Protein 9A4T (pdb70)

B-factor: mean 0.8, std 0.18, range [0.23, 0.98]

Nearest PDB structures (foldseek):
  2z3b-assembly1_E  TM=9.534E-01  e=2.814E-32  Bacillus subtilis
  3ty6-assembly1_D  TM=9.627E-01  e=3.994E-29  Bacillus anthracis str. Ames
  6kr1-assembly2_G  TM=9.608E-01  e=4.397E-28  Staphylococcus aureus subsp. aureus Mu50
  6kr1-assembly1_F  TM=9.116E-01  e=3.588E-25  Staphylococcus aureus subsp. aureus Mu50
  6kr1-assembly4_K  TM=9.120E-01  e=2.008E-24  Staphylococcus aureus subsp. aureus Mu50

Foldseek 3Di:
DPDFFWWKKKWFDAPLWTKIKTFQAGDDPPDDRDDRHDCQWDQADVRQKIKGKTDDSVLSVVLRVQLNVLCVVVVNPNVRSQLVSLVVLLVDPVSLPDQMKMWMDGSPFIWIHGSVSDIDGDPRRMFMDTDLRVQLRVQLVCCCVPVSVVDDSQRSNLRSLVRSQVPDVRGHPRMDMDIRD/DPDDDDALVRQLVQVVQAAPDQSLLSSVLSVQLVVLVVLVPDDPVVSLVDFGQAAEEAADFARCQVVSQVSSCVVVVAQEDEDELCQQLPPPPPGPQPLVLLQVSLVSLLVSLLVVLLVVCLVVLLVVLLLVVLCQVLPDPPPPPPPPDPVVVVVPPPDPDPVVVVVVVVVVVSVVSSVVSSVCVVVVVQQQPKGWDFAQDPDDPPCVVVVPPPPPDPPPPVVVVVVVVDDRDTDTDIDGSNVSSVRSSVVSSVVVDDSLVSLVVSLVSCQSRAEYEHEALQVLFDQPDPPVVSVVSSLVSLVSCLCLLCWDWRAYPSGTHISRHYHYHYYHHQPRHDLVRRDPSSSVSNPHYGYRDADDLVSLLCQCPNHPVHPVVVVQVVLVVLLAREAEDSLLSSLLSVLLVLLCVLDPNNGSVSSVVLVCQLCVVVNVCSNVDPDNYDYDDNVSSCVRCVCVNPPPPPVVVPD

Structure (mmCIF, N/CA/C/O backbone):
data_9A4T
#
_entry.id   9A4T
#
loop_
_entity.id
_entity.type
_entity.pdbx_description
1 POLYMER CLPQ_BACSU
2 POLYMER CLPY_BACSU
#
loop_
_atom_site.group_PDB
_atom_site.id
_atom_site.type_symbol
_atom_site.label_atom_id
_atom_site.label_alt_id
_atom_site.label_comp_id
_atom_site.label_asym_id
_atom_site.label_entity_id
_atom_site.label_seq_id
_atom_site.pdbx_PDB_ins_code
_atom_site.Cartn_x
_atom_site.Cartn_y
_atom_site.Cartn_z
_atom_site.occupancy
_atom_site.B_iso_or_equiv
_atom_site.auth_seq_id
_atom_site.auth_comp_id
_atom_site.auth_asym_id
_atom_site.auth_atom_id
_atom_site.pdbx_PDB_model_num
ATOM 1 N N . MET A 1 1 ? 13.190 -28.328 -44.286 1.000 0.230 1 MET A N 1
ATOM 2 C CA . MET A 1 1 ? 12.955 -27.956 -42.877 1.000 0.230 1 MET A CA 1
ATOM 3 C C . MET A 1 1 ? 12.868 -29.240 -42.091 1.000 0.230 1 MET A C 1
ATOM 4 O O . MET A 1 1 ? 11.991 -30.040 -42.373 1.000 0.230 1 MET A O 1
ATOM 20 N N . SER A 1 2 ? 13.822 -29.486 -41.204 1.000 0.270 2 SER A N 1
ATOM 21 C CA . SER A 1 2 ? 13.810 -30.646 -40.315 1.000 0.270 2 SER A CA 1
ATOM 22 C C . SER A 1 2 ? 12.637 -30.500 -39.351 1.000 0.270 2 SER A C 1
ATOM 23 O O . SER A 1 2 ? 12.707 -29.695 -38.423 1.000 0.270 2 SER A O 1
ATOM 31 N N . SER A 1 3 ? 11.540 -31.202 -39.634 1.000 0.330 3 SER A N 1
ATOM 32 C CA . SER A 1 3 ? 10.339 -31.181 -38.805 1.000 0.330 3 SER A CA 1
ATOM 33 C C . SER A 1 3 ? 10.668 -31.799 -37.449 1.000 0.330 3 SER A C 1
ATOM 34 O O . SER A 1 3 ? 10.981 -32.985 -37.361 1.000 0.330 3 SER A O 1
ATOM 42 N N . PHE A 1 4 ? 10.652 -30.981 -36.394 1.000 0.420 4 PHE A N 1
ATOM 43 C CA . PHE A 1 4 ? 10.749 -31.467 -35.021 1.000 0.420 4 PHE A CA 1
ATOM 44 C C . PHE A 1 4 ? 9.501 -32.292 -34.724 1.000 0.420 4 PHE A C 1
ATOM 45 O O . PHE A 1 4 ? 8.388 -31.770 -34.760 1.000 0.420 4 PHE A O 1
ATOM 62 N N . HIS A 1 5 ? 9.681 -33.575 -34.432 1.000 0.490 5 HIS A N 1
ATOM 63 C CA . HIS A 1 5 ? 8.570 -34.409 -34.000 1.000 0.490 5 HIS A CA 1
ATOM 64 C C . HIS A 1 5 ? 8.395 -34.264 -32.490 1.000 0.490 5 HIS A C 1
ATOM 65 O O . HIS A 1 5 ? 9.323 -34.497 -31.714 1.000 0.490 5 HIS A O 1
ATOM 79 N N . ALA A 1 6 ? 7.210 -33.803 -32.094 1.000 0.550 6 ALA A N 1
ATOM 80 C CA . ALA A 1 6 ? 6.861 -33.573 -30.703 1.000 0.550 6 ALA A CA 1
ATOM 81 C C . ALA A 1 6 ? 6.520 -34.889 -29.986 1.000 0.550 6 ALA A C 1
ATOM 82 O O . ALA A 1 6 ? 5.779 -35.717 -30.519 1.000 0.550 6 ALA A O 1
ATOM 89 N N . THR A 1 7 ? 7.034 -35.022 -28.763 1.000 0.670 7 THR A N 1
ATOM 90 C CA . THR A 1 7 ? 6.658 -36.008 -27.733 1.000 0.670 7 THR A CA 1
ATOM 91 C C . THR A 1 7 ? 5.136 -36.056 -27.545 1.000 0.670 7 THR A C 1
ATOM 92 O O . THR A 1 7 ? 4.472 -35.030 -27.706 1.000 0.670 7 THR A O 1
ATOM 103 N N . THR A 1 8 ? 4.594 -37.215 -27.191 1.000 0.800 8 THR A N 1
ATOM 104 C CA . THR A 1 8 ? 3.175 -37.468 -26.932 1.000 0.800 8 THR A CA 1
ATOM 105 C C . THR A 1 8 ? 2.866 -37.362 -25.442 1.000 0.800 8 THR A C 1
ATOM 106 O O . THR A 1 8 ? 3.531 -37.958 -24.596 1.000 0.800 8 THR A O 1
ATOM 117 N N . ILE A 1 9 ? 1.822 -36.608 -25.110 1.000 0.890 9 ILE A N 1
ATOM 118 C CA . ILE A 1 9 ? 1.326 -36.457 -23.739 1.000 0.890 9 ILE A CA 1
ATOM 119 C C . ILE A 1 9 ? -0.154 -36.780 -23.722 1.000 0.890 9 ILE A C 1
ATOM 120 O O . ILE A 1 9 ? -0.885 -36.378 -24.626 1.000 0.890 9 ILE A O 1
ATOM 136 N N . PHE A 1 10 ? -0.584 -37.465 -22.672 1.000 0.920 10 PHE A N 1
ATOM 137 C CA . PHE A 1 10 ? -1.965 -37.844 -22.436 1.000 0.920 10 PHE A CA 1
ATOM 138 C C . PHE A 1 10 ? -2.356 -37.533 -20.991 1.000 0.920 10 PHE A C 1
ATOM 139 O O . PHE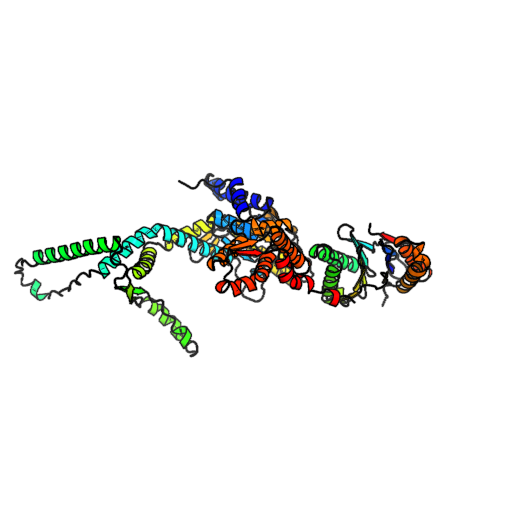 A 1 10 ? -1.605 -37.829 -20.062 1.000 0.920 10 PHE A O 1
ATOM 156 N N . ALA A 1 11 ? -3.543 -36.974 -20.794 1.000 0.960 11 ALA A N 1
ATOM 157 C CA . ALA A 1 11 ? -4.103 -36.657 -19.489 1.000 0.960 11 ALA A CA 1
ATOM 158 C C . ALA A 1 11 ? -5.552 -37.128 -19.402 1.000 0.960 11 ALA A C 1
ATOM 159 O O . ALA A 1 11 ? -6.295 -37.068 -20.384 1.000 0.960 11 ALA A O 1
ATOM 166 N N . VAL A 1 12 ? -5.959 -37.570 -18.215 1.000 0.960 12 VAL A N 1
ATOM 167 C CA . VAL A 1 12 ? -7.316 -38.056 -17.974 1.000 0.960 12 VAL A CA 1
ATOM 168 C C . VAL A 1 12 ? -7.773 -37.770 -16.551 1.000 0.960 12 VAL A C 1
ATOM 169 O O . VAL A 1 12 ? -7.032 -37.953 -15.586 1.000 0.960 12 VAL A O 1
ATOM 182 N N . GLN A 1 13 ? -9.037 -37.380 -16.436 1.000 0.950 13 GLN A N 1
ATOM 183 C CA . GLN A 1 13 ? -9.798 -37.401 -15.195 1.000 0.950 13 GLN A CA 1
ATOM 184 C C . GLN A 1 13 ? -10.772 -38.571 -15.227 1.000 0.950 13 GLN A C 1
ATOM 185 O O . GLN A 1 13 ? -11.581 -38.698 -16.150 1.000 0.950 13 GLN A O 1
ATOM 199 N N . HIS A 1 14 ? -10.707 -39.458 -14.243 1.000 0.930 14 HIS A N 1
ATOM 200 C CA . HIS A 1 14 ? -11.555 -40.647 -14.205 1.000 0.930 14 HIS A CA 1
ATOM 201 C C . HIS A 1 14 ? -11.784 -41.143 -12.781 1.000 0.930 14 HIS A C 1
ATOM 202 O O . HIS A 1 14 ? -10.841 -41.225 -12.001 1.000 0.930 14 HIS A O 1
ATOM 216 N N . LYS A 1 15 ? -13.035 -41.497 -12.444 1.000 0.900 15 LYS A N 1
ATOM 217 C CA . LYS A 1 15 ? -13.448 -41.966 -11.101 1.000 0.900 15 LYS A CA 1
ATOM 218 C C . LYS A 1 15 ? -12.884 -41.108 -9.947 1.000 0.900 15 LYS A C 1
ATOM 219 O O . LYS A 1 15 ? -12.419 -41.642 -8.945 1.000 0.900 15 LYS A O 1
ATOM 238 N N . GLY A 1 16 ? -12.912 -39.780 -10.107 1.000 0.880 16 GLY A N 1
ATOM 239 C CA . GLY A 1 16 ? -12.417 -38.819 -9.110 1.000 0.880 16 GLY A CA 1
ATOM 240 C C . GLY A 1 16 ? -10.891 -38.731 -8.992 1.000 0.880 16 GLY A C 1
ATOM 241 O O . GLY A 1 16 ? -10.399 -38.180 -8.016 1.000 0.880 16 GLY A O 1
ATOM 245 N N . ARG A 1 17 ? -10.137 -39.290 -9.946 1.000 0.910 17 ARG A N 1
ATOM 246 C CA . ARG A 1 17 ? -8.671 -39.222 -9.991 1.000 0.910 17 ARG A CA 1
ATOM 247 C C . ARG A 1 17 ? -8.175 -38.524 -11.245 1.000 0.910 17 ARG A C 1
ATOM 248 O O . ARG A 1 17 ? -8.799 -38.628 -12.300 1.000 0.910 17 ARG A O 1
ATOM 269 N N . SER A 1 18 ? -7.019 -37.884 -11.123 1.000 0.940 18 SER A N 1
ATOM 270 C CA . SER A 1 18 ? -6.355 -37.126 -12.182 1.000 0.940 18 SER A CA 1
ATOM 271 C C . SER A 1 18 ? -4.975 -37.718 -12.451 1.000 0.940 18 SER A C 1
ATOM 272 O O . SER A 1 18 ? -4.124 -37.717 -11.560 1.000 0.940 18 SER A O 1
ATOM 280 N N . ALA A 1 19 ? -4.744 -38.196 -13.675 1.000 0.940 19 ALA A N 1
ATOM 281 C CA . ALA A 1 19 ? -3.467 -38.768 -14.097 1.000 0.940 19 ALA A CA 1
ATOM 282 C C . ALA A 1 19 ? -2.979 -38.131 -15.401 1.000 0.940 19 ALA A C 1
ATOM 283 O O . ALA A 1 19 ? -3.765 -37.876 -16.317 1.000 0.940 19 ALA A O 1
ATOM 290 N N . MET A 1 20 ? -1.668 -37.921 -15.503 1.000 0.930 20 MET A N 1
ATOM 291 C CA . MET A 1 20 ? -1.007 -37.435 -16.710 1.000 0.930 20 MET A CA 1
ATOM 292 C C . MET A 1 20 ? 0.214 -38.295 -17.016 1.000 0.930 20 MET A C 1
ATOM 293 O O . MET A 1 20 ? 0.998 -38.629 -16.130 1.000 0.930 20 MET A O 1
ATOM 307 N N . SER A 1 21 ? 0.390 -38.632 -18.286 1.000 0.870 21 SER A N 1
ATOM 308 C CA . SER A 1 21 ? 1.505 -39.437 -18.768 1.000 0.870 21 SER A CA 1
ATOM 309 C C . SER A 1 21 ? 2.138 -38.825 -20.007 1.000 0.870 21 SER A C 1
ATOM 310 O O . SER A 1 21 ? 1.483 -38.120 -20.776 1.000 0.870 21 SER A O 1
ATOM 318 N N . GLY A 1 22 ? 3.430 -39.076 -20.178 1.000 0.820 22 GLY A N 1
ATOM 319 C CA . GLY A 1 22 ? 4.199 -38.619 -21.328 1.000 0.820 22 GLY A CA 1
ATOM 320 C C . GLY A 1 22 ? 5.331 -39.581 -21.642 1.000 0.820 22 GLY A C 1
ATOM 321 O O . GLY A 1 22 ? 5.878 -40.210 -20.732 1.000 0.820 22 GLY A O 1
ATOM 325 N N . ASP A 1 23 ? 5.693 -39.683 -22.916 1.000 0.690 23 ASP A N 1
ATOM 326 C CA . ASP A 1 23 ? 6.873 -40.447 -23.308 1.000 0.690 23 ASP A CA 1
ATOM 327 C C . ASP A 1 23 ? 8.172 -39.645 -23.109 1.000 0.690 23 ASP A C 1
ATOM 328 O O . ASP A 1 23 ? 8.190 -38.413 -23.008 1.000 0.690 23 ASP A O 1
ATOM 337 N N . GLY A 1 24 ? 9.285 -40.370 -23.001 1.000 0.580 24 GLY A N 1
ATOM 338 C CA . GLY A 1 24 ? 10.611 -39.812 -22.737 1.000 0.580 24 GLY A CA 1
ATOM 339 C C . GLY A 1 24 ? 11.405 -39.422 -23.986 1.000 0.580 24 GLY A C 1
ATOM 340 O O . GLY A 1 24 ? 12.562 -39.009 -23.859 1.000 0.580 24 GLY A O 1
ATOM 344 N N . GLN A 1 25 ? 10.861 -39.573 -25.199 1.000 0.510 25 GLN A N 1
ATOM 345 C CA . GLN A 1 25 ? 11.667 -39.461 -26.411 1.000 0.510 25 GLN A CA 1
ATOM 346 C C . GLN A 1 25 ? 11.976 -38.001 -26.786 1.000 0.510 25 GLN A C 1
ATOM 347 O O . GLN A 1 25 ? 11.096 -37.149 -26.950 1.000 0.510 25 GLN A O 1
ATOM 361 N N . VAL A 1 26 ? 13.270 -37.715 -26.969 1.000 0.460 26 VAL A N 1
ATOM 362 C CA . VAL A 1 26 ? 13.772 -36.463 -27.553 1.000 0.460 26 VAL A CA 1
ATOM 363 C C . VAL A 1 26 ? 14.661 -36.807 -28.746 1.000 0.460 26 VAL A C 1
ATOM 364 O O . VAL A 1 26 ? 15.813 -37.208 -28.578 1.000 0.460 26 VAL A O 1
ATOM 377 N N . THR A 1 27 ? 14.130 -36.654 -29.958 1.000 0.400 27 THR A N 1
ATOM 378 C CA . THR A 1 27 ? 14.827 -37.018 -31.201 1.000 0.400 27 THR A CA 1
ATOM 379 C C . THR A 1 27 ? 15.453 -35.783 -31.848 1.000 0.400 27 THR A C 1
ATOM 380 O O . THR A 1 27 ? 14.758 -34.812 -32.144 1.000 0.400 27 THR A O 1
ATOM 391 N N . PHE A 1 28 ? 16.766 -35.816 -32.089 1.000 0.370 28 PHE A N 1
ATOM 392 C CA . PHE A 1 28 ? 17.499 -34.796 -32.847 1.000 0.370 28 PHE A CA 1
ATOM 393 C C . PHE A 1 28 ? 18.142 -35.457 -34.079 1.000 0.370 28 PHE A C 1
ATOM 394 O O . PHE A 1 28 ? 18.957 -36.372 -33.948 1.000 0.370 28 PHE A O 1
ATOM 411 N N . GLY A 1 29 ? 17.795 -35.002 -35.289 1.000 0.360 29 GLY A N 1
ATOM 412 C CA . GLY A 1 29 ? 18.227 -35.657 -36.536 1.000 0.360 29 GLY A CA 1
ATOM 413 C C . GLY A 1 29 ? 17.784 -37.131 -36.643 1.000 0.360 29 GLY A C 1
ATOM 414 O O . GLY A 1 29 ? 16.858 -37.549 -35.956 1.000 0.360 29 GLY A O 1
ATOM 418 N N . GLN A 1 30 ? 18.438 -37.925 -37.506 1.000 0.340 30 GLN A N 1
ATOM 419 C CA . GLN A 1 30 ? 18.195 -39.378 -37.637 1.000 0.340 30 GLN A CA 1
ATOM 420 C C . GLN A 1 30 ? 18.960 -40.248 -36.614 1.000 0.340 30 GLN A C 1
ATOM 421 O O . GLN A 1 30 ? 18.666 -41.436 -36.538 1.000 0.340 30 GLN A O 1
ATOM 435 N N . ALA A 1 31 ? 19.960 -39.720 -35.885 1.000 0.320 31 ALA A N 1
ATOM 436 C CA . ALA A 1 31 ? 20.982 -40.578 -35.256 1.000 0.320 31 ALA A CA 1
ATOM 437 C C . ALA A 1 31 ? 21.299 -40.336 -33.769 1.000 0.320 31 ALA A C 1
ATOM 438 O O . ALA A 1 31 ? 21.404 -41.300 -33.014 1.000 0.320 31 ALA A O 1
ATOM 445 N N . VAL A 1 32 ? 21.545 -39.099 -33.326 1.000 0.270 32 VAL A N 1
ATOM 446 C CA . VAL A 1 32 ? 22.176 -38.887 -32.009 1.000 0.270 32 VAL A CA 1
ATOM 447 C C . VAL A 1 32 ? 21.114 -38.608 -30.951 1.000 0.270 32 VAL A C 1
ATOM 448 O O . VAL A 1 32 ? 20.677 -37.473 -30.765 1.000 0.270 32 VAL A O 1
ATOM 461 N N . VAL A 1 33 ? 20.711 -39.657 -30.237 1.000 0.340 33 VAL A N 1
ATOM 462 C CA . VAL A 1 33 ? 19.887 -39.544 -29.028 1.000 0.340 33 VAL A CA 1
ATOM 463 C C . VAL A 1 33 ? 20.730 -38.880 -27.940 1.000 0.340 33 VAL A C 1
ATOM 464 O O . VAL A 1 33 ? 21.648 -39.488 -27.402 1.000 0.340 33 VAL A O 1
ATOM 477 N N . MET A 1 34 ? 20.475 -37.605 -27.647 1.000 0.310 34 MET A N 1
ATOM 478 C CA . MET A 1 34 ? 21.338 -36.859 -26.724 1.000 0.310 34 MET A CA 1
ATOM 479 C C . MET A 1 34 ? 21.080 -37.162 -25.241 1.000 0.310 34 MET A C 1
ATOM 480 O O . MET A 1 34 ? 22.017 -37.468 -24.510 1.000 0.310 34 MET A O 1
ATOM 494 N N . LYS A 1 35 ? 19.841 -36.999 -24.753 1.000 0.380 35 LYS A N 1
ATOM 495 C CA . LYS A 1 35 ? 19.516 -37.088 -23.317 1.000 0.380 35 LYS A CA 1
ATOM 496 C C . LYS A 1 35 ? 18.179 -37.801 -23.131 1.000 0.380 35 LYS A C 1
ATOM 497 O O . LYS A 1 35 ? 17.187 -37.385 -23.715 1.000 0.380 35 LYS A O 1
ATOM 516 N N . HIS A 1 36 ? 18.168 -38.853 -22.316 1.000 0.340 36 HIS A N 1
ATOM 517 C CA . HIS A 1 36 ? 17.027 -39.770 -22.192 1.000 0.340 36 HIS A CA 1
ATOM 518 C C . HIS A 1 36 ? 15.963 -39.360 -21.162 1.000 0.340 36 HIS A C 1
ATOM 519 O O . HIS A 1 36 ? 14.801 -39.697 -21.316 1.000 0.340 36 HIS A O 1
ATOM 533 N N . THR A 1 37 ? 16.318 -38.648 -20.093 1.000 0.360 37 THR A N 1
ATOM 534 C CA . THR A 1 37 ? 15.418 -38.408 -18.945 1.000 0.360 37 THR A CA 1
ATOM 535 C C . THR A 1 37 ? 14.740 -37.032 -18.983 1.000 0.360 37 THR A C 1
ATOM 536 O O . THR A 1 37 ? 14.749 -36.290 -17.999 1.000 0.360 37 THR A O 1
ATOM 547 N N . ALA A 1 38 ? 14.161 -36.643 -20.125 1.000 0.420 38 ALA A N 1
ATOM 548 C CA . ALA A 1 38 ? 13.425 -35.381 -20.235 1.000 0.420 38 ALA A CA 1
ATOM 549 C C . ALA A 1 38 ? 12.073 -35.463 -19.498 1.000 0.420 38 ALA A C 1
ATOM 550 O O . ALA A 1 38 ? 11.114 -36.047 -19.991 1.000 0.420 38 ALA A O 1
ATOM 557 N N . ARG A 1 39 ? 11.974 -34.851 -18.311 1.000 0.540 39 ARG A N 1
ATOM 558 C CA . ARG A 1 39 ? 10.711 -34.751 -17.555 1.000 0.540 39 ARG A CA 1
ATOM 559 C C . ARG A 1 39 ? 9.832 -33.618 -18.087 1.000 0.540 39 ARG A C 1
ATOM 560 O O . ARG A 1 39 ? 9.978 -32.474 -17.645 1.000 0.540 39 ARG A O 1
ATOM 581 N N . LYS A 1 40 ? 8.950 -33.948 -19.040 1.000 0.650 40 LYS A N 1
ATOM 582 C CA . LYS A 1 40 ? 7.965 -33.019 -19.631 1.000 0.650 40 LYS A CA 1
ATOM 583 C C . LYS A 1 40 ? 6.597 -33.021 -18.950 1.000 0.650 40 LYS A C 1
ATOM 584 O O . LYS A 1 40 ? 5.832 -32.096 -19.187 1.000 0.650 40 LYS A O 1
ATOM 603 N N . VAL A 1 41 ? 6.309 -34.018 -18.114 1.000 0.800 41 VAL A N 1
ATOM 604 C CA . VAL A 1 41 ? 5.213 -33.962 -17.139 1.000 0.800 41 VAL A CA 1
ATOM 605 C C . VAL A 1 41 ? 5.809 -33.523 -15.804 1.000 0.800 41 VAL A C 1
ATOM 606 O O . VAL A 1 41 ? 6.831 -34.075 -15.376 1.000 0.800 41 VAL A O 1
ATOM 619 N N . ARG A 1 42 ? 5.223 -32.496 -15.178 1.000 0.800 42 ARG A N 1
ATOM 620 C CA . ARG A 1 42 ? 5.673 -31.949 -13.891 1.000 0.800 42 ARG A CA 1
ATOM 621 C C . ARG A 1 42 ? 4.517 -31.621 -12.963 1.000 0.800 42 ARG A C 1
ATOM 622 O O . ARG A 1 42 ? 3.448 -31.199 -13.393 1.000 0.800 42 ARG A O 1
ATOM 643 N N . LYS A 1 43 ? 4.814 -31.749 -11.674 1.000 0.860 43 LYS A N 1
ATOM 644 C CA . LYS A 1 43 ? 4.028 -31.214 -10.569 1.000 0.860 43 LYS A CA 1
ATOM 645 C C . LYS A 1 43 ? 4.436 -29.761 -10.319 1.000 0.860 43 LYS A C 1
ATOM 646 O O . LYS A 1 43 ? 5.619 -29.485 -10.143 1.000 0.860 43 LYS A O 1
ATOM 665 N N . LEU A 1 44 ? 3.458 -28.867 -10.313 1.000 0.860 44 LEU A N 1
ATOM 666 C CA . LEU A 1 44 ? 3.570 -27.442 -9.998 1.000 0.860 44 LEU A CA 1
ATOM 667 C C . LEU A 1 44 ? 2.718 -27.131 -8.758 1.000 0.860 44 LEU A C 1
ATOM 668 O O . LEU A 1 44 ? 1.909 -27.962 -8.328 1.000 0.860 44 LEU A O 1
ATOM 684 N N . PHE A 1 45 ? 2.881 -25.936 -8.186 1.000 0.870 45 PHE A N 1
ATOM 685 C CA . PHE A 1 45 ? 2.023 -25.414 -7.108 1.000 0.870 45 PHE A CA 1
ATOM 686 C C . PHE A 1 45 ? 1.861 -26.392 -5.928 1.000 0.870 45 PHE A C 1
ATOM 687 O O . PHE A 1 45 ? 0.769 -26.877 -5.614 1.000 0.870 45 PHE A O 1
ATOM 704 N N . ASN A 1 46 ? 2.985 -26.730 -5.287 1.000 0.820 46 ASN A N 1
ATOM 705 C CA . ASN A 1 46 ? 3.058 -27.684 -4.170 1.000 0.820 46 ASN A CA 1
ATOM 706 C C . ASN A 1 46 ? 2.453 -29.067 -4.481 1.000 0.820 46 ASN A C 1
ATOM 707 O O . ASN A 1 46 ? 1.920 -29.731 -3.595 1.000 0.820 46 ASN A O 1
ATOM 718 N N . GLY A 1 47 ? 2.519 -29.501 -5.741 1.000 0.860 47 GLY A N 1
ATOM 719 C CA . GLY A 1 47 ? 2.057 -30.823 -6.157 1.000 0.860 47 GLY A CA 1
ATOM 720 C C . GLY A 1 47 ? 0.561 -30.939 -6.420 1.000 0.860 47 GLY A C 1
ATOM 721 O O . GLY A 1 47 ? 0.096 -32.047 -6.659 1.000 0.860 47 GLY A O 1
ATOM 725 N N . LYS A 1 48 ? -0.182 -29.828 -6.410 1.000 0.920 48 LYS A N 1
ATOM 726 C CA . LYS A 1 48 ? -1.634 -29.817 -6.652 1.000 0.920 48 LYS A CA 1
ATOM 727 C C . LYS A 1 48 ? -2.018 -29.637 -8.118 1.000 0.920 48 LYS A C 1
ATOM 728 O O . LYS A 1 48 ? -3.176 -29.843 -8.471 1.000 0.920 48 LYS A O 1
ATOM 747 N N . VAL A 1 49 ? -1.069 -29.218 -8.954 1.000 0.940 49 VAL A N 1
ATOM 748 C CA . VAL A 1 49 ? -1.281 -29.000 -10.386 1.000 0.940 49 VAL A CA 1
ATOM 749 C C . VAL A 1 49 ? -0.294 -29.851 -11.170 1.000 0.940 49 VAL A C 1
ATOM 750 O O . VAL A 1 49 ? 0.902 -29.839 -10.887 1.000 0.940 49 VAL A O 1
ATOM 763 N N . LEU A 1 50 ? -0.786 -30.579 -12.166 1.000 0.920 50 LEU A N 1
ATOM 764 C CA . LEU A 1 50 ? 0.039 -31.238 -13.171 1.000 0.920 50 LEU A CA 1
ATOM 765 C C . LEU A 1 50 ? 0.061 -30.403 -14.440 1.000 0.920 50 LEU A C 1
ATOM 766 O O . LEU A 1 50 ? -0.961 -29.854 -14.853 1.000 0.920 50 LEU A O 1
ATOM 782 N N . ALA A 1 51 ? 1.225 -30.342 -15.072 1.000 0.920 51 ALA A N 1
ATOM 783 C CA . ALA A 1 51 ? 1.391 -29.687 -16.353 1.000 0.920 51 ALA A CA 1
ATOM 784 C C . ALA A 1 51 ? 2.257 -30.536 -17.291 1.000 0.920 51 ALA A C 1
ATOM 785 O O . ALA A 1 51 ? 3.255 -31.134 -16.876 1.000 0.920 51 ALA A O 1
ATOM 792 N N . GLY A 1 52 ? 1.862 -30.575 -18.561 1.000 0.870 52 GLY A N 1
ATOM 793 C CA . GLY A 1 52 ? 2.492 -31.368 -19.607 1.000 0.870 52 GLY A CA 1
ATOM 794 C C . GLY A 1 52 ? 2.622 -30.571 -20.894 1.000 0.870 52 GLY A C 1
ATOM 795 O O . GLY A 1 52 ? 1.655 -29.966 -21.354 1.000 0.870 52 GLY A O 1
ATOM 799 N N . PHE A 1 53 ? 3.814 -30.574 -21.488 1.000 0.820 53 PHE A N 1
ATOM 800 C CA . PHE A 1 53 ? 4.101 -29.798 -22.694 1.000 0.820 53 PHE A CA 1
ATOM 801 C C . PHE A 1 53 ? 4.728 -30.626 -23.822 1.000 0.820 53 PHE A C 1
ATOM 802 O O . PHE A 1 53 ? 5.762 -31.273 -23.635 1.000 0.820 53 PHE A O 1
ATOM 819 N N . ALA A 1 54 ? 4.146 -30.544 -25.021 1.000 0.750 54 ALA A N 1
ATOM 820 C CA . ALA A 1 54 ? 4.628 -31.227 -26.223 1.000 0.750 54 ALA A CA 1
ATOM 821 C C . ALA A 1 54 ? 5.335 -30.251 -27.183 1.000 0.750 54 ALA A C 1
ATOM 822 O O . ALA A 1 54 ? 4.781 -29.828 -28.194 1.000 0.750 54 ALA A O 1
ATOM 829 N N . GLY A 1 55 ? 6.585 -29.901 -26.876 1.000 0.690 55 GLY A N 1
ATOM 830 C CA . GLY A 1 55 ? 7.423 -29.045 -27.724 1.000 0.690 55 GLY A CA 1
ATOM 831 C C . GLY A 1 55 ? 8.904 -29.103 -27.345 1.000 0.690 55 GLY A C 1
ATOM 832 O O . GLY A 1 55 ? 9.363 -30.093 -26.754 1.000 0.690 55 GLY A O 1
ATOM 836 N N . SER A 1 56 ? 9.663 -28.059 -27.692 1.000 0.640 56 SER A N 1
ATOM 837 C CA . SER A 1 56 ? 11.084 -27.972 -27.338 1.000 0.640 56 SER A CA 1
ATOM 838 C C . SER A 1 56 ? 11.278 -27.833 -25.821 1.000 0.640 56 SER A C 1
ATOM 839 O O . SER A 1 56 ? 10.404 -27.354 -25.101 1.000 0.640 56 SER A O 1
ATOM 847 N N . VAL A 1 57 ? 12.431 -28.272 -25.310 1.000 0.620 57 VAL A N 1
ATOM 848 C CA . VAL A 1 57 ? 12.710 -28.228 -23.863 1.000 0.620 57 VAL A CA 1
ATOM 849 C C . VAL A 1 57 ? 12.848 -26.788 -23.354 1.000 0.620 57 VAL A C 1
ATOM 850 O O . VAL A 1 57 ? 12.407 -26.502 -22.246 1.000 0.620 57 VAL A O 1
ATOM 863 N N . ALA A 1 58 ? 13.439 -25.888 -24.148 1.000 0.620 58 ALA A N 1
ATOM 864 C CA . ALA A 1 58 ? 13.611 -24.487 -23.763 1.000 0.620 58 ALA A CA 1
ATOM 865 C C . ALA A 1 58 ? 12.252 -23.789 -23.595 1.000 0.620 58 ALA A C 1
ATOM 866 O O . ALA A 1 58 ? 12.028 -23.131 -22.582 1.000 0.620 58 ALA A O 1
ATOM 873 N N . ASP A 1 59 ? 11.324 -24.031 -24.527 1.000 0.700 59 ASP A N 1
ATOM 874 C CA . ASP A 1 59 ? 9.978 -23.444 -24.486 1.000 0.700 59 ASP A CA 1
ATOM 875 C C . ASP A 1 59 ? 9.169 -23.971 -23.297 1.000 0.700 59 ASP A C 1
ATOM 876 O O . ASP A 1 59 ? 8.474 -23.212 -22.622 1.000 0.700 59 ASP A O 1
ATOM 885 N N . ALA A 1 60 ? 9.311 -25.267 -22.996 1.000 0.710 60 ALA A N 1
ATOM 886 C CA . ALA A 1 60 ? 8.654 -25.896 -21.856 1.000 0.710 60 ALA A CA 1
ATOM 887 C C . ALA A 1 60 ? 9.025 -25.204 -20.539 1.000 0.710 60 ALA A C 1
ATOM 888 O O . ALA A 1 60 ? 8.159 -24.937 -19.711 1.000 0.710 60 ALA A O 1
ATOM 895 N N . PHE A 1 61 ? 10.314 -24.905 -20.349 1.000 0.700 61 PHE A N 1
ATOM 896 C CA . PHE A 1 61 ? 10.791 -24.239 -19.139 1.000 0.700 61 PHE A CA 1
ATOM 897 C C . PHE A 1 61 ? 10.180 -22.848 -18.988 1.000 0.700 61 PHE A C 1
ATOM 898 O O . PHE A 1 61 ? 9.618 -22.554 -17.937 1.000 0.700 61 PHE A O 1
ATOM 915 N N . THR A 1 62 ? 10.212 -22.031 -20.043 1.000 0.730 62 THR A N 1
ATOM 916 C CA . THR A 1 62 ? 9.637 -20.680 -20.002 1.000 0.730 62 THR A CA 1
ATOM 917 C C . THR A 1 62 ? 8.132 -20.706 -19.720 1.000 0.730 62 THR A C 1
ATOM 918 O O . THR A 1 62 ? 7.644 -19.896 -18.933 1.000 0.730 62 THR A O 1
ATOM 929 N N . LEU A 1 63 ? 7.388 -21.642 -20.322 1.000 0.800 63 LEU A N 1
ATOM 930 C CA . LEU A 1 63 ? 5.944 -21.763 -20.106 1.000 0.800 63 LEU A CA 1
ATOM 931 C C . LEU A 1 63 ? 5.591 -22.276 -18.709 1.000 0.800 63 LEU A C 1
ATOM 932 O O . LEU A 1 63 ? 4.670 -21.739 -18.097 1.000 0.800 63 LEU A O 1
ATOM 948 N N . PHE A 1 64 ? 6.315 -23.269 -18.183 1.000 0.820 64 PHE A N 1
ATOM 949 C CA . PHE A 1 64 ? 6.077 -23.765 -16.826 1.000 0.820 64 PHE A CA 1
ATOM 950 C C . PHE A 1 64 ? 6.372 -22.703 -15.768 1.000 0.820 64 PHE A C 1
ATOM 951 O O . PHE A 1 64 ? 5.552 -22.520 -14.874 1.000 0.820 64 PHE A O 1
ATOM 968 N N . GLU A 1 65 ? 7.482 -21.969 -15.893 1.000 0.780 65 GLU A N 1
ATOM 969 C CA . GLU A 1 65 ? 7.813 -20.880 -14.964 1.000 0.780 65 GLU A CA 1
ATOM 970 C C . GLU A 1 65 ? 6.752 -19.772 -14.988 1.000 0.780 65 GLU A C 1
ATOM 971 O O . GLU A 1 65 ? 6.278 -19.342 -13.935 1.000 0.780 65 GLU A O 1
ATOM 983 N N . LYS A 1 66 ? 6.314 -19.341 -16.181 1.000 0.830 66 LYS A N 1
ATOM 984 C CA . LYS A 1 66 ? 5.238 -18.345 -16.315 1.000 0.830 66 LYS A CA 1
ATOM 985 C C . LYS A 1 66 ? 3.921 -18.841 -15.725 1.000 0.830 66 LYS A C 1
ATOM 986 O O . LYS A 1 66 ? 3.238 -18.085 -15.037 1.000 0.830 66 LYS A O 1
ATOM 1005 N N . PHE A 1 67 ? 3.554 -20.095 -15.981 1.000 0.890 67 PHE A N 1
ATOM 1006 C CA . PHE A 1 67 ? 2.310 -20.654 -15.466 1.000 0.890 67 PHE A CA 1
ATOM 1007 C C . PHE A 1 67 ? 2.326 -20.797 -13.943 1.000 0.890 67 PHE A C 1
ATOM 1008 O O . PHE A 1 67 ? 1.339 -20.464 -13.295 1.000 0.890 67 PHE A O 1
ATOM 1025 N N . GLU A 1 68 ? 3.444 -21.228 -13.357 1.000 0.860 68 GLU A N 1
ATOM 1026 C CA . GLU A 1 68 ? 3.592 -21.319 -11.903 1.000 0.860 68 GLU A CA 1
ATOM 1027 C C . GLU A 1 68 ? 3.505 -19.941 -11.239 1.000 0.860 68 GLU A C 1
ATOM 1028 O O . GLU A 1 68 ? 2.759 -19.780 -10.275 1.000 0.860 68 GLU A O 1
ATOM 1040 N N . ALA A 1 69 ? 4.134 -18.916 -11.822 1.000 0.810 69 ALA A N 1
ATOM 1041 C CA . ALA A 1 69 ? 3.977 -17.540 -11.354 1.000 0.810 69 ALA A CA 1
ATOM 1042 C C . ALA A 1 69 ? 2.508 -17.076 -11.394 1.000 0.810 69 ALA A C 1
ATOM 1043 O O . ALA A 1 69 ? 2.034 -16.438 -10.454 1.000 0.810 69 ALA A O 1
ATOM 1050 N N . LYS A 1 70 ? 1.752 -17.439 -12.443 1.000 0.840 70 LYS A N 1
ATOM 1051 C CA . LYS A 1 70 ? 0.309 -17.152 -12.527 1.000 0.840 70 LYS A CA 1
ATOM 1052 C C . LYS A 1 70 ? -0.499 -17.932 -11.493 1.000 0.840 70 LYS A C 1
ATOM 1053 O O . LYS A 1 70 ? -1.419 -17.372 -10.901 1.000 0.840 70 LYS A O 1
ATOM 1072 N N . LEU A 1 71 ? -0.153 -19.189 -11.226 1.000 0.870 71 LEU A N 1
ATOM 1073 C CA . LEU A 1 71 ? -0.773 -19.954 -10.144 1.000 0.870 71 LEU A CA 1
ATOM 1074 C C . LEU A 1 71 ? -0.515 -19.292 -8.785 1.000 0.870 71 LEU A C 1
ATOM 1075 O O . LEU A 1 71 ? -1.438 -19.196 -7.985 1.000 0.870 71 LEU A O 1
ATOM 1091 N N . GLU A 1 72 ? 0.685 -18.781 -8.518 1.000 0.770 72 GLU A N 1
ATOM 1092 C CA . GLU A 1 72 ? 0.971 -18.051 -7.277 1.000 0.770 72 GLU A CA 1
ATOM 1093 C C . GLU A 1 72 ? 0.234 -16.705 -7.182 1.000 0.770 72 GLU A C 1
ATOM 1094 O O . GLU A 1 72 ? -0.288 -16.363 -6.113 1.000 0.770 72 GLU A O 1
ATOM 1106 N N . GLU A 1 73 ? 0.160 -15.958 -8.290 1.000 0.720 73 GLU A N 1
ATOM 1107 C CA . GLU A 1 73 ? -0.572 -14.687 -8.404 1.000 0.720 73 GLU A CA 1
ATOM 1108 C C . GLU A 1 73 ? -2.063 -14.878 -8.072 1.000 0.720 73 GLU A C 1
ATOM 1109 O O . GLU A 1 73 ? -2.630 -14.095 -7.307 1.000 0.720 73 GLU A O 1
ATOM 1121 N N . TYR A 1 74 ? -2.667 -15.965 -8.571 1.000 0.760 74 TYR A N 1
ATOM 1122 C CA . TYR A 1 74 ? -4.091 -16.295 -8.414 1.000 0.760 74 TYR A CA 1
ATOM 1123 C C . TYR A 1 74 ? -4.366 -17.443 -7.424 1.000 0.760 74 TYR A C 1
ATOM 1124 O O . TYR A 1 74 ? -5.373 -18.139 -7.551 1.000 0.760 74 TYR A O 1
ATOM 1142 N N . ASN A 1 75 ? -3.477 -17.668 -6.446 1.000 0.750 75 ASN A N 1
ATOM 1143 C CA . ASN A 1 75 ? -3.623 -18.662 -5.365 1.000 0.750 75 ASN A CA 1
ATOM 1144 C C . ASN A 1 75 ? -4.084 -20.072 -5.820 1.000 0.750 75 ASN A C 1
ATOM 1145 O O . ASN A 1 75 ? -4.866 -20.735 -5.140 1.000 0.750 75 ASN A O 1
ATOM 1156 N N . GLY A 1 76 ? -3.588 -20.562 -6.954 1.000 0.810 76 GLY A N 1
ATOM 1157 C CA . GLY A 1 76 ? -3.859 -21.908 -7.461 1.000 0.810 76 GLY A CA 1
ATOM 1158 C C . GLY A 1 76 ? -5.135 -22.038 -8.290 1.000 0.810 76 GLY A C 1
ATOM 1159 O O . GLY A 1 76 ? -5.507 -23.155 -8.650 1.000 0.810 76 GLY A O 1
ATOM 1163 N N . ASN A 1 77 ? -5.806 -20.930 -8.623 1.000 0.820 77 ASN A N 1
ATOM 1164 C CA . ASN A 1 77 ? -6.935 -20.959 -9.547 1.000 0.820 77 ASN A CA 1
ATOM 1165 C C . ASN A 1 77 ? -6.455 -21.341 -10.956 1.000 0.820 77 ASN A C 1
ATOM 1166 O O . ASN A 1 77 ? -5.914 -20.516 -11.696 1.000 0.820 77 ASN A O 1
ATOM 1177 N N . LE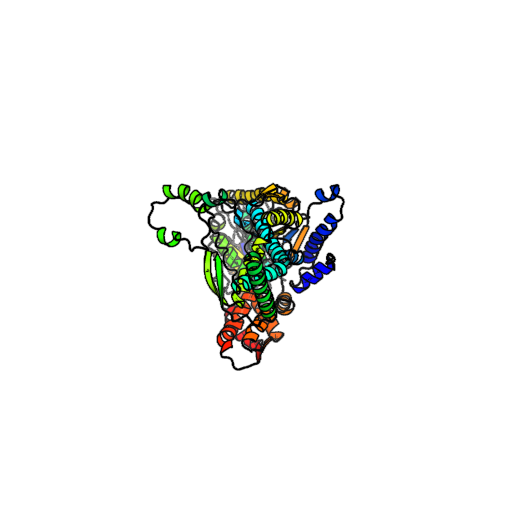U A 1 78 ? -6.679 -22.605 -11.320 1.000 0.900 78 LEU A N 1
ATOM 1178 C CA . LEU A 1 78 ? -6.219 -23.185 -12.577 1.000 0.900 78 LEU A CA 1
ATOM 1179 C C . LEU A 1 78 ? -6.804 -22.463 -13.798 1.000 0.900 78 LEU A C 1
ATOM 1180 O O . LEU A 1 78 ? -6.050 -22.056 -14.680 1.000 0.900 78 LEU A O 1
ATOM 1196 N N . LYS A 1 79 ? -8.132 -22.265 -13.832 1.000 0.880 79 LYS A N 1
ATOM 1197 C CA . LYS A 1 79 ? -8.844 -21.616 -14.949 1.000 0.880 79 LYS A CA 1
ATOM 1198 C C . LYS A 1 79 ? -8.317 -20.205 -15.173 1.000 0.880 79 LYS A C 1
ATOM 1199 O O . LYS A 1 79 ? -7.993 -19.822 -16.296 1.000 0.880 79 LYS A O 1
ATOM 1218 N N . ARG A 1 80 ? -8.153 -19.449 -14.086 1.000 0.830 80 ARG A N 1
ATOM 1219 C CA . ARG A 1 80 ? -7.641 -18.082 -14.149 1.000 0.830 80 ARG A CA 1
ATOM 1220 C C . ARG A 1 80 ? -6.193 -18.035 -14.624 1.000 0.830 80 ARG A C 1
ATOM 1221 O O . ARG A 1 80 ? -5.892 -17.294 -15.557 1.000 0.830 80 ARG A O 1
ATOM 1242 N N . ALA A 1 81 ? -5.317 -18.829 -14.012 1.000 0.880 81 ALA A N 1
ATOM 1243 C CA . ALA A 1 81 ? -3.911 -18.878 -14.393 1.000 0.880 81 ALA A CA 1
ATOM 1244 C C . ALA A 1 81 ? -3.739 -19.285 -15.865 1.000 0.880 81 ALA A C 1
ATOM 1245 O O . ALA A 1 81 ? -2.898 -18.717 -16.559 1.000 0.880 81 ALA A O 1
ATOM 1252 N N . ALA A 1 82 ? -4.569 -20.212 -16.357 1.000 0.900 82 ALA A N 1
ATOM 1253 C CA . ALA A 1 82 ? -4.549 -20.666 -17.744 1.000 0.900 82 ALA A CA 1
ATOM 1254 C C . ALA A 1 82 ? -4.971 -19.558 -18.721 1.000 0.900 82 ALA A C 1
ATOM 1255 O O . ALA A 1 82 ? -4.263 -19.309 -19.695 1.000 0.900 82 ALA A O 1
ATOM 1262 N N . VAL A 1 83 ? -6.073 -18.848 -18.445 1.000 0.870 83 VAL A N 1
ATOM 1263 C CA . VAL A 1 83 ? -6.547 -17.731 -19.287 1.000 0.870 83 VAL A CA 1
ATOM 1264 C C . VAL A 1 83 ? -5.518 -16.600 -19.353 1.000 0.870 83 VAL A C 1
ATOM 1265 O O . VAL A 1 83 ? -5.263 -16.056 -20.428 1.000 0.870 83 VAL A O 1
ATOM 1278 N N . GLU A 1 84 ? -4.898 -16.244 -18.229 1.000 0.830 84 GLU A N 1
ATOM 1279 C CA . GLU A 1 84 ? -3.880 -15.188 -18.207 1.000 0.830 84 GLU A CA 1
ATOM 1280 C C . GLU A 1 84 ? -2.585 -15.615 -18.906 1.000 0.830 84 GLU A C 1
ATOM 1281 O O . GLU A 1 84 ? -2.024 -14.831 -19.674 1.000 0.830 84 GLU A O 1
ATOM 1293 N N . LEU A 1 85 ? -2.155 -16.872 -18.740 1.000 0.870 85 LEU A N 1
ATOM 1294 C CA . LEU A 1 85 ? -1.043 -17.424 -19.515 1.000 0.870 85 LEU A CA 1
ATOM 1295 C C . LEU A 1 85 ? -1.344 -17.382 -21.019 1.000 0.870 85 LEU A C 1
ATOM 1296 O O . LEU A 1 85 ? -0.488 -16.963 -21.792 1.000 0.870 85 LEU A O 1
ATOM 1312 N N . ALA A 1 86 ? -2.547 -17.778 -21.439 1.000 0.860 86 ALA A N 1
ATOM 1313 C CA . ALA A 1 86 ? -2.951 -17.795 -22.844 1.000 0.860 86 ALA A CA 1
ATOM 1314 C C . ALA A 1 86 ? -2.898 -16.391 -23.473 1.000 0.860 86 ALA A C 1
ATOM 1315 O O . ALA A 1 86 ? -2.383 -16.208 -24.582 1.000 0.860 86 ALA A O 1
ATOM 1322 N N . LYS A 1 87 ? -3.382 -15.375 -22.747 1.000 0.810 87 LYS A N 1
ATOM 1323 C CA . LYS A 1 87 ? -3.295 -13.968 -23.169 1.000 0.810 87 LYS A CA 1
ATOM 1324 C C . LYS A 1 87 ? -1.848 -13.509 -23.306 1.000 0.810 87 LYS A C 1
ATOM 1325 O O . LYS A 1 87 ? -1.495 -12.900 -24.318 1.000 0.810 87 LYS A O 1
ATOM 1344 N N . GLU A 1 88 ? -1.015 -13.808 -22.312 1.000 0.790 88 GLU A N 1
ATOM 1345 C CA . GLU A 1 88 ? 0.396 -13.427 -22.324 1.000 0.790 88 GLU A CA 1
ATOM 1346 C C . GLU A 1 88 ? 1.141 -14.120 -23.476 1.000 0.790 88 GLU A C 1
ATOM 1347 O O . GLU A 1 88 ? 1.833 -13.453 -24.249 1.000 0.790 88 GLU A O 1
ATOM 1359 N N . TRP A 1 89 ? 0.899 -15.418 -23.680 1.000 0.780 89 TRP A N 1
ATOM 1360 C CA . TRP A 1 89 ? 1.460 -16.224 -24.768 1.000 0.780 89 TRP A CA 1
ATOM 1361 C C . TRP A 1 89 ? 1.110 -15.629 -26.137 1.000 0.780 89 TRP A C 1
ATOM 1362 O O . TRP A 1 89 ? 1.990 -15.440 -26.980 1.000 0.780 89 TRP A O 1
ATOM 1383 N N . ARG A 1 90 ? -0.149 -15.225 -26.343 1.000 0.740 90 ARG A N 1
ATOM 1384 C CA . ARG A 1 90 ? -0.585 -14.574 -27.589 1.000 0.740 90 ARG A CA 1
ATOM 1385 C C . ARG A 1 90 ? 0.094 -13.219 -27.824 1.000 0.740 90 ARG A C 1
ATOM 1386 O O . ARG A 1 90 ? 0.261 -12.811 -28.978 1.000 0.740 90 ARG A O 1
ATOM 1407 N N . SER A 1 91 ? 0.445 -12.504 -26.757 1.000 0.690 91 SER A N 1
ATOM 1408 C CA . SER A 1 91 ? 1.068 -11.176 -26.834 1.000 0.690 91 SER A CA 1
ATOM 1409 C C . SER A 1 91 ? 2.588 -11.216 -27.055 1.000 0.690 91 SER A C 1
ATOM 1410 O O . SER A 1 91 ? 3.147 -10.297 -27.658 1.000 0.690 91 SER A O 1
ATOM 1418 N N . ASP A 1 92 ? 3.255 -12.290 -26.629 1.000 0.670 92 ASP A N 1
ATOM 1419 C CA . ASP A 1 92 ? 4.706 -12.441 -26.725 1.000 0.670 92 ASP A CA 1
ATOM 1420 C C . ASP A 1 92 ? 5.142 -12.840 -28.149 1.000 0.670 92 ASP A C 1
ATOM 1421 O O . ASP A 1 92 ? 4.736 -13.862 -28.702 1.000 0.670 92 ASP A O 1
ATOM 1430 N N . LYS A 1 93 ? 6.008 -12.029 -28.769 1.000 0.630 93 LYS A N 1
ATOM 1431 C CA . LYS A 1 93 ? 6.463 -12.234 -30.158 1.000 0.630 93 LYS A CA 1
ATOM 1432 C C . LYS A 1 93 ? 7.268 -13.520 -30.372 1.000 0.630 93 LYS A C 1
ATOM 1433 O O . LYS A 1 93 ? 7.313 -14.002 -31.508 1.000 0.630 93 LYS A O 1
ATOM 1452 N N . VAL A 1 94 ? 7.947 -14.020 -29.340 1.000 0.640 94 VAL A N 1
ATOM 1453 C CA . VAL A 1 94 ? 8.751 -15.247 -29.396 1.000 0.640 94 VAL A CA 1
ATOM 1454 C C . VAL A 1 94 ? 7.841 -16.442 -29.156 1.000 0.640 94 VAL A C 1
ATOM 1455 O O . VAL A 1 94 ? 7.809 -17.353 -29.984 1.000 0.640 94 VAL A O 1
ATOM 1468 N N . LEU A 1 95 ? 7.031 -16.391 -28.094 1.000 0.650 95 LEU A N 1
ATOM 1469 C CA . LEU A 1 95 ? 6.152 -17.504 -27.731 1.000 0.650 95 LEU A CA 1
ATOM 1470 C C . LEU A 1 95 ? 5.006 -17.704 -28.738 1.000 0.650 95 LEU A C 1
ATOM 1471 O O . LEU A 1 95 ? 4.608 -18.839 -28.984 1.000 0.650 95 LEU A O 1
ATOM 1487 N N . ARG A 1 96 ? 4.506 -16.652 -29.402 1.000 0.650 96 ARG A N 1
ATOM 1488 C CA . ARG A 1 96 ? 3.420 -16.765 -30.400 1.000 0.650 96 ARG A C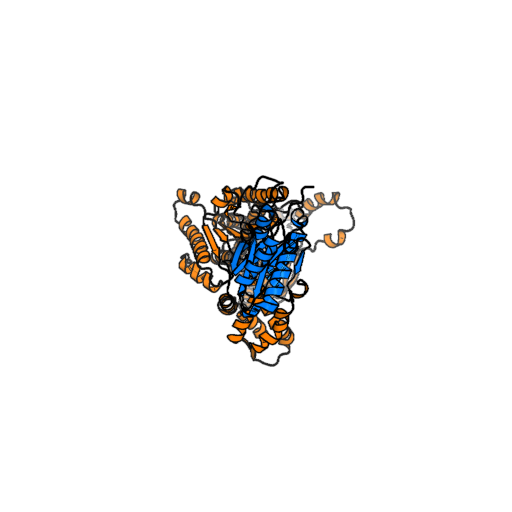A 1
ATOM 1489 C C . ARG A 1 96 ? 3.771 -17.640 -31.611 1.000 0.650 96 ARG A C 1
ATOM 1490 O O . ARG A 1 96 ? 2.877 -18.107 -32.307 1.000 0.650 96 ARG A O 1
ATOM 1511 N N . LYS A 1 97 ? 5.060 -17.851 -31.895 1.000 0.630 97 LYS A N 1
ATOM 1512 C CA . LYS A 1 97 ? 5.513 -18.716 -33.002 1.000 0.630 97 LYS A CA 1
ATOM 1513 C C . LYS A 1 97 ? 5.528 -20.201 -32.640 1.000 0.630 97 LYS A C 1
ATOM 1514 O O . LYS A 1 97 ? 5.884 -21.023 -33.477 1.000 0.630 97 LYS A O 1
ATOM 1533 N N . LEU A 1 98 ? 5.193 -20.537 -31.401 1.000 0.640 98 LEU A N 1
ATOM 1534 C CA . LEU A 1 98 ? 5.174 -21.910 -30.936 1.000 0.640 98 LEU A CA 1
ATOM 1535 C C . LEU A 1 98 ? 3.883 -22.582 -31.400 1.000 0.640 98 LEU A C 1
ATOM 1536 O O . LEU A 1 98 ? 2.801 -22.265 -30.915 1.000 0.640 98 LEU A O 1
ATOM 1552 N N . GLU A 1 99 ? 4.007 -23.556 -32.297 1.000 0.620 99 GLU A N 1
ATOM 1553 C CA . GLU A 1 99 ? 2.926 -24.485 -32.663 1.000 0.620 99 GLU A CA 1
ATOM 1554 C C . GLU A 1 99 ? 2.789 -25.616 -31.627 1.000 0.620 99 GLU A C 1
ATOM 1555 O O . GLU A 1 99 ? 2.596 -26.782 -31.964 1.000 0.620 99 GLU A O 1
ATOM 1567 N N . ALA A 1 100 ? 2.951 -25.287 -30.346 1.000 0.650 100 ALA A N 1
ATOM 1568 C CA . ALA A 1 100 ? 2.885 -26.244 -29.254 1.000 0.650 100 ALA A CA 1
ATOM 1569 C C . ALA A 1 100 ? 1.708 -25.925 -28.335 1.000 0.650 100 ALA A C 1
ATOM 1570 O O . ALA A 1 100 ? 1.250 -24.786 -28.234 1.000 0.650 100 ALA A O 1
ATOM 1577 N N . MET A 1 101 ? 1.237 -26.959 -27.652 1.000 0.820 101 MET A N 1
ATOM 1578 C CA . MET A 1 101 ? 0.134 -26.876 -26.708 1.000 0.820 101 MET A CA 1
ATOM 1579 C C . MET A 1 101 ? 0.603 -27.327 -25.326 1.000 0.820 101 MET A C 1
ATOM 1580 O O . MET A 1 101 ? 1.546 -28.114 -25.194 1.000 0.820 101 MET A O 1
ATOM 1594 N N . LEU A 1 102 ? -0.065 -26.815 -24.301 1.000 0.880 102 LEU A N 1
ATOM 1595 C CA . LEU A 1 102 ? 0.192 -27.100 -22.898 1.000 0.880 102 LEU A CA 1
ATOM 1596 C C . LEU A 1 102 ? -1.076 -27.700 -22.284 1.000 0.880 102 LEU A C 1
ATOM 1597 O O . LEU A 1 102 ? -2.135 -27.090 -22.364 1.000 0.880 102 LEU A O 1
ATOM 1613 N N . ILE A 1 103 ? -0.978 -28.868 -21.655 1.000 0.930 103 ILE A N 1
ATOM 1614 C CA . ILE A 1 103 ? -2.056 -29.414 -20.823 1.000 0.930 103 ILE A CA 1
ATOM 1615 C C . ILE A 1 103 ? -1.768 -29.041 -19.373 1.000 0.930 103 ILE A C 1
ATOM 1616 O O . ILE A 1 103 ? -0.656 -29.262 -18.890 1.000 0.930 103 ILE A O 1
ATOM 1632 N N . VAL A 1 104 ? -2.768 -28.519 -18.672 1.000 0.950 104 VAL A N 1
ATOM 1633 C CA . VAL A 1 104 ? -2.709 -28.220 -17.237 1.000 0.950 104 VAL A CA 1
ATOM 1634 C C . VAL A 1 104 ? -3.925 -28.821 -16.544 1.000 0.950 104 VAL A C 1
ATOM 1635 O O . VAL A 1 104 ? -5.028 -28.783 -17.078 1.000 0.950 104 VAL A O 1
ATOM 1648 N N . MET A 1 105 ? -3.749 -29.400 -15.361 1.000 0.950 105 MET A N 1
ATOM 1649 C CA . MET A 1 105 ? -4.862 -29.990 -14.615 1.000 0.950 105 MET A CA 1
ATOM 1650 C C . MET A 1 105 ? -4.649 -29.940 -13.108 1.000 0.950 105 MET A C 1
ATOM 1651 O O . MET A 1 105 ? -3.516 -29.995 -12.633 1.000 0.950 105 MET A O 1
ATOM 1665 N N . ASN A 1 106 ? -5.743 -29.886 -12.361 1.000 0.940 106 ASN A N 1
ATOM 1666 C CA . ASN A 1 106 ? -5.778 -30.112 -10.919 1.000 0.940 106 ASN A CA 1
ATOM 1667 C C . ASN A 1 106 ? -6.730 -31.290 -10.609 1.000 0.940 106 ASN A C 1
ATOM 1668 O O . ASN A 1 106 ? -7.000 -32.126 -11.481 1.000 0.940 106 ASN A O 1
ATOM 1679 N N . GLN A 1 107 ? -7.202 -31.410 -9.366 1.000 0.900 107 GLN A N 1
ATOM 1680 C CA . GLN A 1 107 ? -8.136 -32.481 -9.001 1.000 0.900 107 GLN A CA 1
ATOM 1681 C C . GLN A 1 107 ? -9.471 -32.386 -9.760 1.000 0.900 107 GLN A C 1
ATOM 1682 O O . GLN A 1 107 ? -9.994 -33.411 -10.188 1.000 0.900 107 GLN A O 1
ATOM 1696 N N . ASP A 1 108 ? -9.966 -31.176 -10.017 1.000 0.870 108 ASP A N 1
ATOM 1697 C CA . ASP A 1 108 ? -11.340 -30.957 -10.484 1.000 0.870 108 ASP A CA 1
ATOM 1698 C C . ASP A 1 108 ? -11.439 -30.511 -11.945 1.000 0.870 108 ASP A C 1
ATOM 1699 O O . ASP A 1 108 ? -12.503 -30.571 -12.548 1.000 0.870 108 ASP A O 1
ATOM 1708 N N . THR A 1 109 ? -10.348 -30.041 -12.545 1.000 0.910 109 THR A N 1
ATOM 1709 C CA . THR A 1 109 ? -10.354 -29.391 -13.860 1.000 0.910 109 THR A CA 1
ATOM 1710 C C . THR A 1 109 ? -9.143 -29.811 -14.691 1.000 0.910 109 THR A C 1
ATOM 1711 O O . THR A 1 109 ? -8.019 -29.869 -14.191 1.000 0.910 109 THR A O 1
ATOM 1722 N N . LEU A 1 110 ? -9.368 -30.042 -15.984 1.000 0.950 110 LEU A N 1
ATOM 1723 C CA . LEU A 1 110 ? -8.362 -30.337 -17.001 1.000 0.950 110 LEU A CA 1
ATOM 1724 C C . LEU A 1 110 ? -8.509 -29.318 -18.134 1.000 0.950 110 LEU A C 1
ATOM 1725 O O . LEU A 1 110 ? -9.603 -29.138 -18.647 1.000 0.950 110 LEU A O 1
ATOM 1741 N N . LEU A 1 111 ? -7.425 -28.650 -18.521 1.000 0.940 111 LEU A N 1
ATOM 1742 C CA . LEU A 1 111 ? -7.439 -27.612 -19.549 1.000 0.940 111 LEU A CA 1
ATOM 1743 C C . LEU A 1 111 ? -6.305 -27.819 -20.549 1.000 0.940 111 LEU A C 1
ATOM 1744 O O . LEU A 1 111 ? -5.192 -28.214 -20.191 1.000 0.940 111 LEU A O 1
ATOM 1760 N N . LEU A 1 112 ? -6.580 -27.474 -21.799 1.000 0.930 112 LEU A N 1
ATOM 1761 C CA . LEU A 1 112 ? -5.601 -27.301 -22.862 1.000 0.930 112 LEU A CA 1
ATOM 1762 C C . LEU A 1 112 ? -5.377 -25.806 -23.086 1.000 0.930 112 LEU A C 1
ATOM 1763 O O . LEU A 1 112 ? -6.343 -25.064 -23.213 1.000 0.930 112 LEU A O 1
ATOM 1779 N N . VAL A 1 113 ? -4.127 -25.371 -23.187 1.000 0.900 113 VAL A N 1
ATOM 1780 C CA . VAL A 1 113 ? -3.741 -23.988 -23.482 1.000 0.900 113 VAL A CA 1
ATOM 1781 C C . VAL A 1 113 ? -2.889 -23.963 -24.744 1.000 0.900 113 VAL A C 1
ATOM 1782 O O . VAL A 1 113 ? -1.925 -24.726 -24.866 1.000 0.900 113 VAL A O 1
ATOM 1795 N N . SER A 1 114 ? -3.226 -23.080 -25.679 1.000 0.820 114 SER A N 1
ATOM 1796 C CA . SER A 1 114 ? -2.513 -22.927 -26.947 1.000 0.820 114 SER A CA 1
ATOM 1797 C C . SER A 1 114 ? -1.828 -21.561 -27.079 1.000 0.820 114 SER A C 1
ATOM 1798 O O . SER A 1 114 ? -2.233 -20.564 -26.476 1.000 0.820 114 SER A O 1
ATOM 1806 N N . GLY A 1 115 ? -0.828 -21.481 -27.962 1.000 0.740 115 GLY A N 1
ATOM 1807 C CA . GLY A 1 115 ? -0.195 -20.211 -28.339 1.000 0.740 115 GLY A CA 1
ATOM 1808 C C . GLY A 1 115 ? -1.086 -19.264 -29.158 1.000 0.740 115 GLY A C 1
ATOM 1809 O O . GLY A 1 115 ? -0.779 -18.075 -29.275 1.000 0.740 115 GLY A O 1
ATOM 1813 N N . THR A 1 116 ? -2.212 -19.750 -29.700 1.000 0.740 116 THR A N 1
ATOM 1814 C CA . THR A 1 116 ? -3.250 -18.902 -30.320 1.000 0.740 116 THR A CA 1
ATOM 1815 C C . THR A 1 116 ? -4.081 -18.147 -29.276 1.000 0.740 116 THR A C 1
ATOM 1816 O O . THR A 1 116 ? -4.819 -17.225 -29.636 1.000 0.740 116 THR A O 1
ATOM 1827 N N . GLY A 1 117 ? -3.889 -18.453 -27.988 1.000 0.740 117 GLY A N 1
ATOM 1828 C CA . GLY A 1 117 ? -4.594 -17.848 -26.864 1.000 0.740 117 GLY A CA 1
ATOM 1829 C C . GLY A 1 117 ? -5.917 -18.540 -26.540 1.000 0.740 117 GLY A C 1
ATOM 1830 O O . GLY A 1 117 ? -6.775 -17.917 -25.919 1.000 0.740 117 GLY A O 1
ATOM 1834 N N . GLU A 1 118 ? -6.101 -19.781 -26.991 1.000 0.810 118 GLU A N 1
ATOM 1835 C CA . GLU A 1 118 ? -7.293 -20.584 -26.714 1.000 0.810 118 GLU A CA 1
ATOM 1836 C C . GLU A 1 118 ? -7.072 -21.413 -25.444 1.000 0.810 118 GLU A C 1
ATOM 1837 O O . GLU A 1 118 ? -5.974 -21.925 -25.201 1.000 0.810 118 GLU A O 1
ATOM 1849 N N . VAL A 1 119 ? -8.128 -21.532 -24.637 1.000 0.900 119 VAL A N 1
ATOM 1850 C CA . VAL A 1 119 ? -8.186 -22.405 -23.462 1.000 0.900 119 VAL A CA 1
ATOM 1851 C C . VAL A 1 119 ? -9.402 -23.303 -23.616 1.000 0.900 119 VAL A C 1
ATOM 1852 O O . VAL A 1 119 ? -10.511 -22.796 -23.769 1.000 0.900 119 VAL A O 1
ATOM 1865 N N . ILE A 1 120 ? -9.183 -24.615 -23.608 1.000 0.910 120 ILE A N 1
ATOM 1866 C CA . ILE A 1 120 ? -10.214 -25.611 -23.918 1.000 0.910 120 ILE A CA 1
ATOM 1867 C C . ILE A 1 120 ? -10.359 -26.576 -22.744 1.000 0.910 120 ILE A C 1
ATOM 1868 O O . ILE A 1 120 ? -9.359 -27.124 -22.269 1.000 0.910 120 ILE A O 1
ATOM 1884 N N . GLU A 1 121 ? -11.592 -26.805 -22.306 1.000 0.920 121 GLU A N 1
ATOM 1885 C CA . GLU A 1 121 ? -11.947 -27.786 -21.275 1.000 0.920 121 GLU A CA 1
ATOM 1886 C C . GLU A 1 121 ? -12.625 -28.999 -21.949 1.000 0.920 121 GLU A C 1
ATOM 1887 O O . GLU A 1 121 ? -13.654 -28.845 -22.598 1.000 0.920 121 GLU A O 1
ATOM 1899 N N . PRO A 1 122 ? -12.060 -30.221 -21.876 1.000 0.920 122 PRO A N 1
ATOM 1900 C CA . PRO A 1 122 ? -12.608 -31.381 -22.577 1.000 0.920 122 PRO A CA 1
ATOM 1901 C C . PRO A 1 122 ? -13.887 -31.908 -21.906 1.000 0.920 122 PRO A C 1
ATOM 1902 O O . PRO A 1 122 ? -13.865 -32.264 -20.726 1.000 0.920 122 PRO A O 1
ATOM 1913 N N . ASP A 1 123 ? -14.957 -32.104 -22.684 1.000 0.890 123 ASP A N 1
ATOM 1914 C CA . ASP A 1 123 ? -16.233 -32.662 -22.194 1.000 0.890 123 ASP A CA 1
ATOM 1915 C C . ASP A 1 123 ? -16.080 -34.028 -21.504 1.000 0.890 123 ASP A C 1
ATOM 1916 O O . ASP A 1 123 ? -16.772 -34.351 -20.539 1.000 0.890 123 ASP A O 1
ATOM 1925 N N . ASP A 1 124 ? -15.175 -34.866 -22.012 1.000 0.910 124 ASP A N 1
ATOM 1926 C CA . ASP A 1 124 ? -14.958 -36.224 -21.525 1.000 0.910 124 ASP A CA 1
ATOM 1927 C C . ASP A 1 124 ? -13.771 -36.341 -20.568 1.000 0.910 124 ASP A C 1
ATOM 1928 O O . ASP A 1 124 ? -13.394 -37.459 -20.209 1.000 0.910 124 ASP A O 1
ATOM 1937 N N . GLY A 1 125 ? -13.181 -35.222 -20.136 1.000 0.940 125 GLY A N 1
ATOM 1938 C CA . GLY A 1 125 ? -12.060 -35.221 -19.197 1.000 0.940 125 GLY A CA 1
ATOM 1939 C C . GLY A 1 125 ? -10.826 -35.952 -19.731 1.000 0.940 125 GLY A C 1
ATOM 1940 O O . GLY A 1 125 ? -10.125 -36.585 -18.943 1.000 0.940 125 GLY A O 1
ATOM 1944 N N . ILE A 1 126 ? -10.591 -35.940 -21.049 1.000 0.960 126 ILE A N 1
ATOM 1945 C CA . ILE A 1 126 ? -9.400 -36.514 -21.687 1.000 0.960 126 ILE A CA 1
ATOM 1946 C C . ILE A 1 126 ? -8.772 -35.484 -22.619 1.000 0.960 126 ILE A C 1
ATOM 1947 O O . ILE A 1 126 ? -9.449 -34.881 -23.449 1.000 0.960 126 ILE A O 1
ATOM 1963 N N . LEU A 1 127 ? -7.451 -35.350 -22.538 1.000 0.950 127 LEU A N 1
ATOM 1964 C CA . LEU A 1 127 ? -6.668 -34.596 -23.508 1.000 0.950 127 LEU A CA 1
ATOM 1965 C C . LEU A 1 127 ? -5.440 -35.378 -23.938 1.000 0.950 127 LEU A C 1
ATOM 1966 O O . LEU A 1 127 ? -4.840 -36.118 -23.158 1.000 0.950 127 LEU A O 1
ATOM 1982 N N . ALA A 1 128 ? -5.033 -35.146 -25.179 1.000 0.910 128 ALA A N 1
ATOM 1983 C CA . ALA A 1 128 ? -3.752 -35.596 -25.677 1.000 0.910 128 ALA A CA 1
ATOM 1984 C C . ALA A 1 128 ? -3.171 -34.578 -26.655 1.000 0.910 128 ALA A C 1
ATOM 1985 O O . ALA A 1 128 ? -3.903 -33.931 -27.404 1.000 0.910 128 ALA A O 1
ATOM 1992 N N . ILE A 1 129 ? -1.849 -34.458 -26.658 1.000 0.870 129 ILE A N 1
ATOM 1993 C CA . ILE A 1 129 ? -1.102 -33.553 -27.535 1.000 0.870 129 ILE A CA 1
ATOM 1994 C C . ILE A 1 129 ? 0.170 -34.236 -28.038 1.000 0.870 129 ILE A C 1
ATOM 1995 O O . ILE A 1 129 ? 0.636 -35.210 -27.446 1.000 0.870 129 ILE A O 1
ATOM 2011 N N . GLY A 1 130 ? 0.742 -33.713 -29.124 1.000 0.810 130 GLY A N 1
ATOM 2012 C CA . GLY A 1 130 ? 1.970 -34.236 -29.728 1.000 0.810 130 GLY A CA 1
ATOM 2013 C C . GLY A 1 130 ? 1.736 -35.145 -30.933 1.000 0.810 130 GLY A C 1
ATOM 2014 O O . GLY A 1 130 ? 0.613 -35.286 -31.416 1.000 0.810 130 GLY A O 1
ATOM 2018 N N . SER A 1 131 ? 2.811 -35.759 -31.435 1.000 0.760 131 SER A N 1
ATOM 2019 C CA . SER A 1 131 ? 2.783 -36.551 -32.678 1.000 0.760 131 SER A CA 1
ATOM 2020 C C . SER A 1 131 ? 1.883 -37.790 -32.602 1.000 0.760 131 SER A C 1
ATOM 2021 O O . SER A 1 131 ? 1.184 -38.098 -33.567 1.000 0.760 131 SER A O 1
ATOM 2029 N N . GLY A 1 132 ? 1.864 -38.474 -31.454 1.000 0.790 132 GLY A N 1
ATOM 2030 C CA . GLY A 1 132 ? 0.998 -39.619 -31.171 1.000 0.790 132 GLY A CA 1
ATOM 2031 C C . GLY A 1 132 ? -0.305 -39.261 -30.455 1.000 0.790 132 GLY A C 1
ATOM 2032 O O . GLY A 1 132 ? -1.048 -40.166 -30.074 1.000 0.790 132 GLY A O 1
ATOM 2036 N N . GLY A 1 133 ? -0.608 -37.966 -30.283 1.000 0.860 133 GLY A N 1
ATOM 2037 C CA . GLY A 1 133 ? -1.764 -37.498 -29.512 1.000 0.860 133 GLY A CA 1
ATOM 2038 C C . GLY A 1 133 ? -3.084 -38.102 -29.995 1.000 0.860 133 GLY A C 1
ATOM 2039 O O . GLY A 1 133 ? -3.869 -38.576 -29.185 1.000 0.860 133 GLY A O 1
ATOM 2043 N N . ASN A 1 134 ? -3.293 -38.197 -31.312 1.000 0.880 134 ASN A N 1
ATOM 2044 C CA . ASN A 1 134 ? -4.512 -38.787 -31.878 1.000 0.880 134 ASN A CA 1
ATOM 2045 C C . ASN A 1 134 ? -4.667 -40.286 -31.548 1.000 0.880 134 ASN A C 1
ATOM 2046 O O . ASN A 1 134 ? -5.781 -40.731 -31.272 1.000 0.880 134 ASN A O 1
ATOM 2057 N N . TYR A 1 135 ? -3.573 -41.062 -31.541 1.000 0.890 135 TYR A N 1
ATOM 2058 C CA . TYR A 1 135 ? -3.609 -42.489 -31.189 1.000 0.890 135 TYR A CA 1
ATOM 2059 C C . TYR A 1 135 ? -3.869 -42.681 -29.694 1.000 0.890 135 TYR A C 1
ATOM 2060 O O . TYR A 1 135 ? -4.746 -43.459 -29.324 1.000 0.890 135 TYR A O 1
ATOM 2078 N N . ALA A 1 136 ? -3.170 -41.915 -28.848 1.000 0.910 136 ALA A N 1
ATOM 2079 C CA . ALA A 1 136 ? -3.370 -41.941 -27.401 1.000 0.910 136 ALA A CA 1
ATOM 2080 C C . ALA A 1 136 ? -4.789 -41.489 -27.021 1.000 0.910 136 ALA A C 1
ATOM 2081 O O . ALA A 1 136 ? -5.433 -42.111 -26.181 1.000 0.910 136 ALA A O 1
ATOM 2088 N N . LEU A 1 137 ? -5.318 -40.451 -27.678 1.000 0.930 137 LEU A N 1
ATOM 2089 C CA . LEU A 1 137 ? -6.680 -39.962 -27.465 1.000 0.930 137 LEU A CA 1
ATOM 2090 C C . LEU A 1 137 ? -7.720 -41.030 -27.815 1.000 0.930 137 LEU A C 1
ATOM 2091 O O . LEU A 1 137 ? -8.637 -41.270 -27.031 1.000 0.930 137 LEU A O 1
ATOM 2107 N N . ALA A 1 138 ? -7.572 -41.689 -28.968 1.000 0.930 138 ALA A N 1
ATOM 2108 C CA . ALA A 1 138 ? -8.461 -42.773 -29.376 1.000 0.930 138 ALA A CA 1
ATOM 2109 C C . ALA A 1 138 ? -8.394 -43.958 -28.397 1.000 0.930 138 ALA A C 1
ATOM 2110 O O . ALA A 1 138 ? -9.437 -44.464 -27.975 1.000 0.930 138 ALA A O 1
ATOM 2117 N N . ALA A 1 139 ? -7.182 -44.348 -27.990 1.000 0.930 139 ALA A N 1
ATOM 2118 C CA . ALA A 1 139 ? -6.953 -45.432 -27.041 1.000 0.930 139 ALA A CA 1
ATOM 2119 C C . ALA A 1 139 ? -7.578 -45.121 -25.676 1.000 0.930 139 ALA A C 1
ATOM 2120 O O . ALA A 1 139 ? -8.445 -45.852 -25.202 1.000 0.930 139 ALA A O 1
ATOM 2127 N N . GLY A 1 140 ? -7.220 -43.990 -25.074 1.000 0.940 140 GLY A N 1
ATOM 2128 C CA . GLY A 1 140 ? -7.729 -43.580 -23.772 1.000 0.940 140 GLY A CA 1
ATOM 2129 C C . GLY A 1 140 ? -9.249 -43.425 -23.737 1.000 0.940 140 GLY A C 1
ATOM 2130 O O . GLY A 1 140 ? -9.882 -43.889 -22.790 1.000 0.940 140 GLY A O 1
ATOM 2134 N N . ARG A 1 141 ? -9.862 -42.850 -24.786 1.000 0.940 141 ARG A N 1
ATOM 2135 C CA . ARG A 1 141 ? -11.330 -42.744 -24.901 1.000 0.940 141 ARG A CA 1
ATOM 2136 C C . ARG A 1 141 ? -12.006 -44.105 -24.935 1.000 0.940 141 ARG A C 1
ATOM 2137 O O . ARG A 1 141 ? -12.998 -44.311 -24.234 1.000 0.940 141 ARG A O 1
ATOM 2158 N N . ALA A 1 142 ? -11.473 -45.032 -25.728 1.000 0.940 142 ALA A N 1
ATOM 2159 C CA . ALA A 1 142 ? -11.996 -46.390 -25.798 1.000 0.940 142 ALA A CA 1
ATOM 2160 C C . ALA A 1 142 ? -11.870 -47.101 -24.441 1.000 0.940 142 ALA A C 1
ATOM 2161 O O . ALA A 1 142 ? -12.850 -47.678 -23.964 1.000 0.940 142 ALA A O 1
ATOM 2168 N N . LEU A 1 143 ? -10.711 -46.986 -23.785 1.000 0.940 143 LEU A N 1
ATOM 2169 C CA . LEU A 1 143 ? -10.462 -47.557 -22.461 1.000 0.940 143 LEU A CA 1
ATOM 2170 C C . LEU A 1 143 ? -11.405 -46.966 -21.409 1.000 0.940 143 LEU A C 1
ATOM 2171 O O . LEU A 1 143 ? -12.059 -47.716 -20.693 1.000 0.940 143 LEU A O 1
ATOM 2187 N N . LYS A 1 144 ? -11.574 -45.640 -21.362 1.000 0.930 144 LYS A N 1
ATOM 2188 C CA . LYS A 1 144 ? -12.491 -44.985 -20.418 1.000 0.930 144 LYS A CA 1
ATOM 2189 C C . LYS A 1 144 ? -13.944 -45.420 -20.632 1.000 0.930 144 LYS A C 1
ATOM 2190 O O . LYS A 1 144 ? -14.663 -45.631 -19.659 1.000 0.930 144 LYS A O 1
ATOM 2209 N N . LYS A 1 145 ? -14.372 -45.596 -21.888 1.000 0.920 145 LYS A N 1
ATOM 2210 C CA . LYS A 1 145 ? -15.755 -45.957 -22.235 1.000 0.920 145 LYS A CA 1
ATOM 2211 C C . LYS A 1 145 ? -16.080 -47.438 -22.027 1.000 0.920 145 LYS A C 1
ATOM 2212 O O . LYS A 1 145 ? -17.180 -47.752 -21.586 1.000 0.920 145 LYS A O 1
ATOM 2231 N N . HIS A 1 146 ? -15.162 -48.340 -22.368 1.000 0.910 146 HIS A N 1
ATOM 2232 C CA . HIS A 1 146 ? -15.430 -49.784 -22.409 1.000 0.910 146 HIS A CA 1
ATOM 2233 C C . HIS A 1 146 ? -14.720 -50.580 -21.311 1.000 0.910 146 HIS A C 1
ATOM 2234 O O . HIS A 1 146 ? -15.184 -51.659 -20.956 1.000 0.910 146 HIS A O 1
ATOM 2248 N N . ALA A 1 147 ? -13.636 -50.043 -20.751 1.000 0.890 147 ALA A N 1
ATOM 2249 C CA . ALA A 1 147 ? -12.865 -50.637 -19.657 1.000 0.890 147 ALA A CA 1
ATOM 2250 C C . ALA A 1 147 ? -12.811 -49.731 -18.408 1.000 0.890 147 ALA A C 1
ATOM 2251 O O . ALA A 1 147 ? -12.071 -50.000 -17.462 1.000 0.890 147 ALA A O 1
ATOM 2258 N N . GLY A 1 148 ? -13.617 -48.663 -18.365 1.000 0.850 148 GLY A N 1
ATOM 2259 C CA . GLY A 1 148 ? -13.591 -47.683 -17.278 1.000 0.850 148 GLY A CA 1
ATOM 2260 C C . GLY A 1 148 ? -13.985 -48.251 -15.912 1.000 0.850 148 GLY A C 1
ATOM 2261 O O . GLY A 1 148 ? -13.620 -47.676 -14.885 1.000 0.850 148 GLY A O 1
ATOM 2265 N N . GLU A 1 149 ? -14.704 -49.378 -15.863 1.000 0.890 149 GLU A N 1
ATOM 2266 C CA . GLU A 1 149 ? -15.028 -50.053 -14.603 1.000 0.890 149 GLU A CA 1
ATOM 2267 C C . GLU A 1 149 ? -13.833 -50.803 -14.002 1.000 0.890 149 GLU A C 1
ATOM 2268 O O . GLU A 1 149 ? -13.657 -50.750 -12.785 1.000 0.890 149 GLU A O 1
ATOM 2280 N N . SER A 1 150 ? -12.991 -51.425 -14.831 1.000 0.910 150 SER A N 1
ATOM 2281 C CA . SER A 1 150 ? -11.843 -52.233 -14.399 1.000 0.910 150 SER A CA 1
ATOM 2282 C C . SER A 1 150 ? -10.516 -51.474 -14.353 1.000 0.910 150 SER A C 1
ATOM 2283 O O . SER A 1 150 ? -9.566 -52.004 -13.795 1.000 0.910 150 SER A O 1
ATOM 2291 N N . MET A 1 151 ? -10.436 -50.269 -14.931 1.000 0.920 151 MET A N 1
ATOM 2292 C CA . MET A 1 151 ? -9.204 -49.469 -14.990 1.000 0.920 151 MET A CA 1
ATOM 2293 C C . MET A 1 151 ? -9.322 -48.141 -14.231 1.000 0.920 151 MET A C 1
ATOM 2294 O O . MET A 1 151 ? -10.355 -47.464 -14.252 1.000 0.920 151 MET A O 1
ATOM 2308 N N . SER A 1 152 ? -8.228 -47.753 -13.584 1.000 0.920 152 SER A N 1
ATOM 2309 C CA . SER A 1 152 ? -8.010 -46.451 -12.945 1.000 0.920 152 SER A CA 1
ATOM 2310 C C . SER A 1 152 ? -7.563 -45.371 -13.942 1.000 0.920 152 SER A C 1
ATOM 2311 O O . SER A 1 152 ? -7.165 -45.675 -15.066 1.000 0.920 152 SER A O 1
ATOM 2319 N N . ALA A 1 153 ? -7.587 -44.095 -13.528 1.000 0.930 153 ALA A N 1
ATOM 2320 C CA . ALA A 1 153 ? -7.042 -42.987 -14.327 1.000 0.930 153 ALA A CA 1
ATOM 2321 C C . ALA A 1 153 ? -5.569 -43.235 -14.711 1.000 0.930 153 ALA A C 1
ATOM 2322 O O . ALA A 1 153 ? -5.185 -43.045 -15.863 1.000 0.930 153 ALA A O 1
ATOM 2329 N N . SER A 1 154 ? -4.779 -43.731 -13.756 1.000 0.920 154 SER A N 1
ATOM 2330 C CA . SER A 1 154 ? -3.364 -44.074 -13.915 1.000 0.920 154 SER A CA 1
ATOM 2331 C C . SER A 1 154 ? -3.134 -45.184 -14.955 1.000 0.920 154 SER A C 1
ATOM 2332 O O . SER A 1 154 ? -2.315 -45.025 -15.863 1.000 0.920 154 SER A O 1
ATOM 2340 N N . GLU A 1 155 ? -3.904 -46.280 -14.885 1.000 0.930 155 GLU A N 1
ATOM 2341 C CA . GLU A 1 155 ? -3.841 -47.386 -15.856 1.000 0.930 155 GLU A CA 1
ATOM 2342 C C . GLU A 1 155 ? -4.303 -46.952 -17.252 1.000 0.930 155 GLU A C 1
ATOM 2343 O O . GLU A 1 155 ? -3.667 -47.327 -18.234 1.000 0.930 155 GLU A O 1
ATOM 2355 N N . ILE A 1 156 ? -5.361 -46.130 -17.356 1.000 0.940 156 ILE A N 1
ATOM 2356 C CA . ILE A 1 156 ? -5.822 -45.578 -18.642 1.000 0.940 156 ILE A CA 1
ATOM 2357 C C . ILE A 1 156 ? -4.728 -44.711 -19.260 1.000 0.940 156 ILE A C 1
ATOM 2358 O O . ILE A 1 156 ? -4.436 -44.864 -20.442 1.000 0.940 156 ILE A O 1
ATOM 2374 N N . ALA A 1 157 ? -4.120 -43.819 -18.475 1.000 0.920 157 ALA A N 1
ATOM 2375 C CA . ALA A 1 157 ? -3.085 -42.917 -18.959 1.000 0.920 157 ALA A CA 1
ATOM 2376 C C . ALA A 1 157 ? -1.875 -43.686 -19.503 1.000 0.920 157 ALA A C 1
ATOM 2377 O O . ALA A 1 157 ? -1.462 -43.471 -20.643 1.000 0.920 157 ALA A O 1
ATOM 2384 N N . ARG A 1 158 ? -1.374 -44.651 -18.723 1.000 0.890 158 ARG A N 1
ATOM 2385 C CA . ARG A 1 158 ? -0.288 -45.541 -19.146 1.000 0.890 158 ARG A CA 1
ATOM 2386 C C . ARG A 1 158 ? -0.649 -46.302 -20.423 1.000 0.890 158 ARG A C 1
ATOM 2387 O O . ARG A 1 158 ? 0.070 -46.189 -21.411 1.000 0.890 158 ARG A O 1
ATOM 2408 N N . ALA A 1 159 ? -1.771 -47.019 -20.423 1.000 0.900 159 ALA A N 1
ATOM 2409 C CA . ALA A 1 159 ? -2.171 -47.871 -21.541 1.000 0.900 159 ALA A CA 1
ATOM 2410 C C . ALA A 1 159 ? -2.451 -47.074 -22.825 1.000 0.900 159 ALA A C 1
ATOM 2411 O O . ALA A 1 159 ? -2.141 -47.537 -23.924 1.000 0.900 159 ALA A O 1
ATOM 2418 N N . ALA A 1 160 ? -3.001 -45.862 -22.706 1.000 0.910 160 ALA A N 1
ATOM 2419 C CA . ALA A 1 160 ? -3.220 -44.975 -23.843 1.000 0.910 160 ALA A CA 1
ATOM 2420 C C . ALA A 1 160 ? -1.901 -44.615 -24.544 1.000 0.910 160 ALA A C 1
ATOM 2421 O O . ALA A 1 160 ? -1.834 -44.621 -25.773 1.000 0.910 160 ALA A O 1
ATOM 2428 N N . LEU A 1 161 ? -0.847 -44.342 -23.773 1.000 0.870 161 LEU A N 1
ATOM 2429 C CA . LEU A 1 161 ? 0.471 -43.996 -24.302 1.000 0.870 161 LEU A CA 1
ATOM 2430 C C . LEU A 1 161 ? 1.238 -45.215 -24.829 1.000 0.870 161 LEU A C 1
ATOM 2431 O O . LEU A 1 161 ? 1.849 -45.113 -25.889 1.000 0.870 161 LEU A O 1
ATOM 2447 N N . GLU A 1 162 ? 1.138 -46.371 -24.164 1.000 0.850 162 GLU A N 1
ATOM 2448 C CA . GLU A 1 162 ? 1.672 -47.649 -24.674 1.000 0.850 162 GLU A CA 1
ATOM 2449 C C . GLU A 1 162 ? 1.074 -47.968 -26.050 1.000 0.850 162 GLU A C 1
ATOM 2450 O O . GLU A 1 162 ? 1.805 -48.161 -27.021 1.000 0.850 162 GLU A O 1
ATOM 2462 N N . THR A 1 163 ? -0.256 -47.881 -26.169 1.000 0.850 163 THR A N 1
ATOM 2463 C CA . THR A 1 163 ? -0.970 -48.078 -27.443 1.000 0.850 163 THR A CA 1
ATOM 2464 C C . THR A 1 163 ? -0.481 -47.107 -28.520 1.000 0.850 163 THR A C 1
ATOM 2465 O O . THR A 1 163 ? -0.336 -47.469 -29.687 1.000 0.850 163 THR A O 1
ATOM 2476 N N . ALA A 1 164 ? -0.216 -45.853 -28.146 1.000 0.830 164 ALA A N 1
ATOM 2477 C CA . ALA A 1 164 ? 0.312 -44.868 -29.080 1.000 0.830 164 ALA A CA 1
ATOM 2478 C C . ALA A 1 164 ? 1.751 -45.185 -29.522 1.000 0.830 164 ALA A C 1
ATOM 2479 O O . ALA A 1 164 ? 2.077 -44.953 -30.687 1.000 0.830 164 ALA A O 1
ATOM 2486 N N . GLY A 1 165 ? 2.586 -45.730 -28.634 1.000 0.770 165 GLY A N 1
ATOM 2487 C CA . GLY A 1 165 ? 3.959 -46.153 -28.928 1.000 0.770 165 GLY A CA 1
ATOM 2488 C C . GLY A 1 165 ? 4.057 -47.352 -29.878 1.000 0.770 165 GLY A C 1
ATOM 2489 O O . GLY A 1 165 ? 4.945 -47.386 -30.724 1.000 0.770 165 GLY A O 1
ATOM 2493 N N . GLU A 1 166 ? 3.116 -48.301 -29.821 1.000 0.780 166 GLU A N 1
ATOM 2494 C CA . GLU A 1 166 ? 3.085 -49.456 -30.741 1.000 0.780 166 GLU A CA 1
ATOM 2495 C C . GLU A 1 166 ? 2.735 -49.080 -32.197 1.000 0.780 166 GLU A C 1
ATOM 2496 O O . GLU A 1 166 ? 3.008 -49.848 -33.123 1.000 0.780 166 GLU A O 1
ATOM 2508 N N . ILE A 1 167 ? 2.138 -47.899 -32.414 1.000 0.710 167 ILE A N 1
ATOM 2509 C CA . I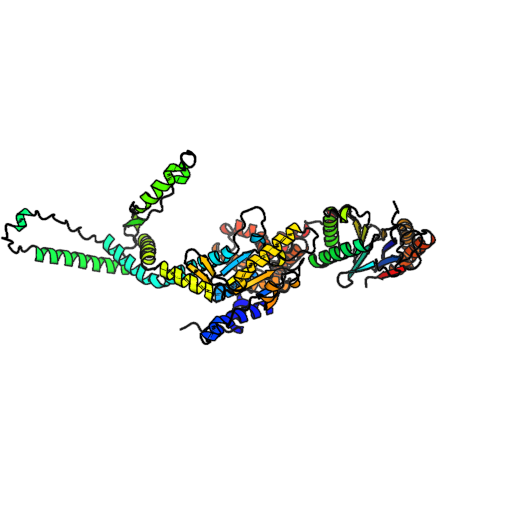LE A 1 167 ? 1.672 -47.421 -33.729 1.000 0.710 167 ILE A CA 1
ATOM 2510 C C . ILE A 1 167 ? 2.549 -46.279 -34.264 1.000 0.710 167 ILE A C 1
ATOM 2511 O O . ILE A 1 167 ? 2.926 -46.277 -35.438 1.000 0.710 167 ILE A O 1
ATOM 2527 N N . CYS A 1 168 ? 2.850 -45.271 -33.438 1.000 0.650 168 CYS A N 1
ATOM 2528 C CA . CYS A 1 168 ? 3.593 -44.083 -33.845 1.000 0.650 168 CYS A CA 1
ATOM 2529 C C . CYS A 1 168 ? 5.096 -44.298 -33.669 1.000 0.650 168 CYS A C 1
ATOM 2530 O O . CYS A 1 168 ? 5.604 -44.298 -32.557 1.000 0.650 168 CYS A O 1
ATOM 2538 N N . VAL A 1 169 ? 5.841 -44.333 -34.770 1.000 0.530 169 VAL A N 1
ATOM 2539 C CA . VAL A 1 169 ? 7.315 -44.442 -34.776 1.000 0.530 169 VAL A CA 1
ATOM 2540 C C . VAL A 1 169 ? 8.071 -43.335 -34.007 1.000 0.530 169 VAL A C 1
ATOM 2541 O O . VAL A 1 169 ? 9.290 -43.416 -33.874 1.000 0.530 169 VAL A O 1
ATOM 2554 N N . TYR A 1 170 ? 7.382 -42.293 -33.525 1.000 0.520 170 TYR A N 1
ATOM 2555 C CA . TYR A 1 170 ? 7.949 -41.172 -32.757 1.000 0.520 170 TYR A CA 1
ATOM 2556 C C . TYR A 1 170 ? 7.594 -41.191 -31.265 1.000 0.520 170 TYR A C 1
ATOM 2557 O O . TYR A 1 170 ? 7.878 -40.220 -30.567 1.000 0.520 170 TYR A O 1
ATOM 2575 N N . THR A 1 171 ? 6.911 -42.230 -30.794 1.000 0.560 171 THR A N 1
ATOM 2576 C CA . THR A 1 171 ? 6.554 -42.415 -29.385 1.000 0.560 171 THR A CA 1
ATOM 2577 C C . THR A 1 171 ? 7.187 -43.720 -28.920 1.000 0.560 171 THR A C 1
ATOM 2578 O O . THR A 1 171 ? 7.052 -44.733 -29.599 1.000 0.560 171 THR A O 1
ATOM 2589 N N . ASN A 1 172 ? 7.898 -43.696 -27.794 1.000 0.570 172 ASN A N 1
ATOM 2590 C CA . ASN A 1 172 ? 8.545 -44.886 -27.248 1.000 0.570 172 ASN A CA 1
ATOM 2591 C C . ASN A 1 172 ? 7.883 -45.372 -25.953 1.000 0.570 172 ASN A C 1
ATOM 2592 O O . ASN A 1 172 ? 6.967 -44.772 -25.398 1.000 0.570 172 ASN A O 1
ATOM 2603 N N . ASP A 1 173 ? 8.416 -46.477 -25.471 1.000 0.590 173 ASP A N 1
ATOM 2604 C CA . ASP A 1 173 ? 8.020 -47.269 -24.319 1.000 0.590 173 ASP A CA 1
ATOM 2605 C C . ASP A 1 173 ? 8.597 -46.748 -22.980 1.000 0.590 173 ASP A C 1
ATOM 2606 O O . ASP A 1 173 ? 8.326 -47.307 -21.915 1.000 0.590 173 ASP A O 1
ATOM 2615 N N . GLN A 1 174 ? 9.334 -45.625 -22.978 1.000 0.650 174 GLN A N 1
ATOM 2616 C CA . GLN A 1 174 ? 9.755 -44.954 -21.739 1.000 0.650 174 GLN A CA 1
ATOM 2617 C C . GLN A 1 174 ? 8.696 -43.970 -21.245 1.000 0.650 174 GLN A C 1
ATOM 2618 O O . GLN A 1 174 ? 8.795 -42.761 -21.451 1.000 0.650 174 GLN A O 1
ATOM 2632 N N . ILE A 1 175 ? 7.696 -44.502 -20.545 1.000 0.740 175 ILE A N 1
ATOM 2633 C CA . ILE A 1 175 ? 6.541 -43.730 -20.080 1.000 0.740 175 ILE A CA 1
ATOM 2634 C C . ILE A 1 175 ? 6.759 -43.207 -18.662 1.000 0.740 175 ILE A C 1
ATOM 2635 O O . ILE A 1 175 ? 7.010 -43.965 -17.720 1.000 0.740 175 ILE A O 1
ATOM 2651 N N . ILE A 1 176 ? 6.597 -41.895 -18.510 1.000 0.780 176 ILE A N 1
ATOM 2652 C CA . ILE A 1 176 ? 6.509 -41.209 -17.223 1.000 0.780 176 ILE A CA 1
ATOM 2653 C C . ILE A 1 176 ? 5.031 -41.007 -16.901 1.000 0.780 176 ILE A C 1
ATOM 2654 O O . ILE A 1 176 ? 4.273 -40.543 -17.748 1.000 0.780 176 ILE A O 1
ATOM 2670 N N . LEU A 1 177 ? 4.639 -41.339 -15.673 1.000 0.860 177 LEU A N 1
ATOM 2671 C CA . LEU A 1 177 ? 3.266 -41.266 -15.183 1.000 0.860 177 LEU A CA 1
ATOM 2672 C C . LEU A 1 177 ? 3.251 -40.511 -13.856 1.000 0.860 177 LEU A C 1
ATOM 2673 O O . LEU A 1 177 ? 4.001 -40.853 -12.944 1.000 0.860 177 LEU A O 1
ATOM 2689 N N . GLU A 1 178 ? 2.397 -39.501 -13.765 1.000 0.880 178 GLU A N 1
ATOM 2690 C CA . GLU A 1 178 ? 2.177 -38.704 -12.563 1.000 0.880 178 GLU A CA 1
ATOM 2691 C C . GLU A 1 178 ? 0.683 -38.690 -12.228 1.000 0.880 178 GLU A C 1
ATOM 2692 O O . GLU A 1 178 ? -0.167 -38.577 -13.113 1.000 0.880 178 GLU A O 1
ATOM 2704 N N . GLU A 1 179 ? 0.368 -38.773 -10.938 1.000 0.900 179 GLU A N 1
ATOM 2705 C CA . GLU A 1 179 ? -0.998 -38.744 -10.409 1.000 0.900 179 GLU A CA 1
ATOM 2706 C C . GLU A 1 179 ? -1.107 -37.640 -9.341 1.000 0.900 179 GLU A C 1
ATOM 2707 O O . GLU A 1 179 ? -0.132 -37.367 -8.620 1.000 0.900 179 GLU A O 1
ATOM 2719 N N . LEU A 1 180 ? -2.266 -36.974 -9.277 1.000 0.880 180 LEU A N 1
ATOM 2720 C CA . LEU A 1 180 ? -2.632 -36.092 -8.162 1.000 0.880 180 LEU A CA 1
ATOM 2721 C C . LEU A 1 180 ? -3.290 -36.944 -7.067 1.000 0.880 180 LEU A C 1
ATOM 2722 O O . LEU A 1 180 ? -4.235 -37.679 -7.355 1.000 0.880 180 LEU A O 1
ATOM 2738 N N . GLU A 1 181 ? -2.762 -36.858 -5.844 1.000 0.690 181 GLU A N 1
ATOM 2739 C CA . GLU A 1 181 ? -3.291 -37.539 -4.645 1.000 0.690 181 GLU A CA 1
ATOM 2740 C C . GLU A 1 181 ? -4.451 -36.779 -4.001 1.000 0.690 181 GLU A C 1
ATOM 2741 O O . GLU A 1 181 ? -4.489 -35.533 -4.155 1.000 0.690 181 GLU A O 1
ATOM 2754 N N . MET B 2 1 ? 4.864 18.878 31.504 1.000 0.280 1 MET B N 1
ATOM 2755 C CA . MET B 2 1 ? 5.523 17.555 31.591 1.000 0.280 1 MET B CA 1
ATOM 2756 C C . MET B 2 1 ? 6.151 17.273 30.245 1.000 0.280 1 MET B C 1
ATOM 2757 O O . MET B 2 1 ? 5.402 17.128 29.286 1.000 0.280 1 MET B O 1
ATOM 2773 N N . GLU B 2 2 ? 7.480 17.232 30.155 1.000 0.350 2 GLU B N 1
ATOM 2774 C CA . GLU B 2 2 ? 8.135 16.767 28.928 1.000 0.350 2 GLU B CA 1
ATOM 2775 C C . GLU B 2 2 ? 7.592 15.383 28.569 1.000 0.350 2 GLU B C 1
ATOM 2776 O O . GLU B 2 2 ? 7.562 14.472 29.405 1.000 0.350 2 GLU B O 1
ATOM 2788 N N . LYS B 2 3 ? 7.094 15.234 27.339 1.000 0.510 3 LYS B N 1
ATOM 2789 C CA . LYS B 2 3 ? 6.596 13.946 26.863 1.000 0.510 3 LYS B CA 1
ATOM 2790 C C . LYS B 2 3 ? 7.762 12.967 26.860 1.000 0.510 3 LYS B C 1
ATOM 2791 O O . LYS B 2 3 ? 8.657 13.057 26.025 1.000 0.510 3 LYS B O 1
ATOM 2810 N N . LYS B 2 4 ? 7.735 12.013 27.795 1.000 0.630 4 LYS B N 1
ATOM 2811 C CA . LYS B 2 4 ? 8.728 10.941 27.842 1.000 0.630 4 LYS B CA 1
ATOM 2812 C C . LYS B 2 4 ? 8.779 10.224 26.486 1.000 0.630 4 LYS B C 1
ATOM 2813 O O . LYS B 2 4 ? 7.729 9.848 25.958 1.000 0.630 4 LYS B O 1
ATOM 2832 N N . PRO B 2 5 ? 9.982 9.986 25.947 1.000 0.780 5 PRO B N 1
ATOM 2833 C CA . PRO B 2 5 ? 10.143 9.357 24.648 1.000 0.780 5 PRO B CA 1
ATOM 2834 C C . PRO B 2 5 ? 9.687 7.898 24.710 1.000 0.780 5 PRO B C 1
ATOM 2835 O O . PRO B 2 5 ? 10.130 7.128 25.571 1.000 0.780 5 PRO B O 1
ATOM 2846 N N . LEU B 2 6 ? 8.826 7.510 23.767 1.000 0.890 6 LEU B N 1
ATOM 2847 C CA . LEU B 2 6 ? 8.202 6.188 23.725 1.000 0.890 6 LEU B CA 1
ATOM 2848 C C . LEU B 2 6 ? 9.241 5.072 23.545 1.000 0.890 6 LEU B C 1
ATOM 2849 O O . LEU B 2 6 ? 10.207 5.184 22.781 1.000 0.890 6 LEU B O 1
ATOM 2865 N N . THR B 2 7 ? 9.047 3.971 24.264 1.000 0.940 7 THR B N 1
ATOM 2866 C CA . THR B 2 7 ? 9.819 2.734 24.074 1.000 0.940 7 THR B CA 1
ATOM 2867 C C . THR B 2 7 ? 9.325 1.965 22.844 1.000 0.940 7 THR B C 1
ATOM 2868 O O . THR B 2 7 ? 8.185 2.162 22.428 1.000 0.940 7 THR B O 1
ATOM 2879 N N . PRO B 2 8 ? 10.120 1.036 22.275 1.000 0.950 8 PRO B N 1
ATOM 2880 C CA . PRO B 2 8 ? 9.670 0.224 21.147 1.000 0.950 8 PRO B CA 1
ATOM 2881 C C . PRO B 2 8 ? 8.354 -0.515 21.407 1.000 0.950 8 PRO B C 1
ATOM 2882 O O . PRO B 2 8 ? 7.511 -0.546 20.523 1.000 0.950 8 PRO B O 1
ATOM 2893 N N . ARG B 2 9 ? 8.146 -1.049 22.623 1.000 0.960 9 ARG B N 1
ATOM 2894 C CA . ARG B 2 9 ? 6.877 -1.699 22.999 1.000 0.960 9 ARG B CA 1
ATOM 2895 C C . ARG B 2 9 ? 5.717 -0.709 22.964 1.000 0.960 9 ARG B C 1
ATOM 2896 O O . ARG B 2 9 ? 4.767 -0.938 22.240 1.000 0.960 9 ARG B O 1
ATOM 2917 N N . GLN B 2 10 ? 5.872 0.448 23.608 1.000 0.950 10 GLN B N 1
ATOM 2918 C CA . GLN B 2 10 ? 4.850 1.497 23.578 1.000 0.950 10 GLN B CA 1
ATOM 2919 C C . GLN B 2 10 ? 4.566 2.020 22.160 1.000 0.950 10 GLN B C 1
ATOM 2920 O O . GLN B 2 10 ? 3.442 2.418 21.881 1.000 0.950 10 GLN B O 1
ATOM 2934 N N . ILE B 2 11 ? 5.560 2.047 21.262 1.000 0.950 11 ILE B N 1
ATOM 2935 C CA . ILE B 2 11 ? 5.344 2.401 19.851 1.000 0.950 11 ILE B CA 1
ATOM 2936 C C . ILE B 2 11 ? 4.498 1.325 19.162 1.000 0.950 11 ILE B C 1
ATOM 2937 O O . ILE B 2 11 ? 3.555 1.674 18.460 1.000 0.950 11 ILE B O 1
ATOM 2953 N N . VAL B 2 12 ? 4.803 0.040 19.372 1.000 0.970 12 VAL B N 1
ATOM 2954 C CA . VAL B 2 12 ? 4.001 -1.071 18.834 1.000 0.970 12 VAL B CA 1
ATOM 2955 C C . VAL B 2 12 ? 2.567 -1.004 19.363 1.000 0.970 12 VAL B C 1
ATOM 2956 O O . VAL B 2 12 ? 1.653 -1.005 18.547 1.000 0.970 12 VAL B O 1
ATOM 2969 N N . ASP B 2 13 ? 2.376 -0.792 20.668 1.000 0.960 13 ASP B N 1
ATOM 2970 C CA . ASP B 2 13 ? 1.048 -0.663 21.285 1.000 0.960 13 ASP B CA 1
ATOM 2971 C C . ASP B 2 13 ? 0.230 0.484 20.655 1.000 0.960 13 ASP B C 1
ATOM 2972 O O . ASP B 2 13 ? -0.976 0.376 20.456 1.000 0.960 13 ASP B O 1
ATOM 2981 N N . ARG B 2 14 ? 0.883 1.598 20.290 1.000 0.950 14 ARG B N 1
ATOM 2982 C CA . ARG B 2 14 ? 0.241 2.718 19.574 1.000 0.950 14 ARG B CA 1
ATOM 2983 C C . ARG B 2 14 ? -0.071 2.390 18.117 1.000 0.950 14 ARG B C 1
ATOM 2984 O O . ARG B 2 14 ? -1.060 2.887 17.592 1.000 0.950 14 ARG B O 1
ATOM 3005 N N . LEU B 2 15 ? 0.770 1.604 17.444 1.000 0.970 15 LEU B N 1
ATOM 3006 C CA . LEU B 2 15 ? 0.513 1.149 16.074 1.000 0.970 15 LEU B CA 1
ATOM 3007 C C . LEU B 2 15 ? -0.620 0.113 16.031 1.000 0.970 15 LEU B C 1
ATOM 3008 O O . LEU B 2 15 ? -1.384 0.105 15.067 1.000 0.970 15 LEU B O 1
ATOM 3024 N N . ASP B 2 16 ? -0.757 -0.719 17.068 1.000 0.960 16 ASP B N 1
ATOM 3025 C CA . ASP B 2 16 ? -1.837 -1.705 17.213 1.000 0.960 16 ASP B CA 1
ATOM 3026 C C . ASP B 2 16 ? -3.233 -1.054 17.253 1.000 0.960 16 ASP B C 1
ATOM 3027 O O . ASP B 2 16 ? -4.191 -1.668 16.800 1.000 0.960 16 ASP B O 1
ATOM 3036 N N . GLN B 2 17 ? -3.349 0.214 17.670 1.000 0.950 17 GLN B N 1
ATOM 3037 C CA . GLN B 2 17 ? -4.612 0.977 17.648 1.000 0.950 17 GLN B CA 1
ATOM 3038 C C . GLN B 2 17 ? -5.143 1.280 16.234 1.000 0.950 17 GLN B C 1
ATOM 3039 O O . GLN B 2 17 ? -6.310 1.628 16.075 1.000 0.950 17 GLN B O 1
ATOM 3053 N N . TYR B 2 18 ? -4.297 1.198 15.201 1.000 0.940 18 TYR B N 1
ATOM 3054 C CA . TYR B 2 18 ? -4.648 1.613 13.834 1.000 0.940 18 TYR B CA 1
ATOM 3055 C C . TYR B 2 18 ? -4.401 0.534 12.780 1.000 0.940 18 TYR B C 1
ATOM 3056 O O . TYR B 2 18 ? -4.925 0.622 11.673 1.000 0.940 18 TYR B O 1
ATOM 3074 N N . ILE B 2 19 ? -3.545 -0.444 13.075 1.000 0.950 19 ILE B N 1
ATOM 3075 C CA . ILE B 2 19 ? -3.068 -1.426 12.103 1.000 0.950 19 ILE B CA 1
ATOM 3076 C C . ILE B 2 19 ? -3.249 -2.809 12.708 1.000 0.950 19 ILE B C 1
ATOM 3077 O O . ILE B 2 19 ? -2.706 -3.098 13.770 1.000 0.950 19 ILE B O 1
ATOM 3093 N N . VAL B 2 20 ? -3.944 -3.695 12.005 1.000 0.950 20 VAL B N 1
ATOM 3094 C CA . VAL B 2 20 ? -4.124 -5.090 12.421 1.000 0.950 20 VAL B CA 1
ATOM 3095 C C . VAL B 2 20 ? -2.917 -5.930 11.989 1.000 0.950 20 VAL B C 1
ATOM 3096 O O . VAL B 2 20 ? -2.395 -5.777 10.886 1.000 0.950 20 VAL B O 1
ATOM 3109 N N . GLY B 2 21 ? -2.441 -6.813 12.871 1.000 0.960 21 GLY B N 1
ATOM 3110 C CA . GLY B 2 21 ? -1.376 -7.772 12.548 1.000 0.960 21 GLY B CA 1
ATOM 3111 C C . GLY B 2 21 ? -0.005 -7.132 12.277 1.000 0.960 21 GLY B C 1
ATOM 3112 O O . GLY B 2 21 ? 0.371 -6.152 12.916 1.000 0.960 21 GLY B O 1
ATOM 3116 N N . GLN B 2 22 ? 0.777 -7.717 11.364 1.000 0.970 22 GLN B N 1
ATOM 3117 C CA . GLN B 2 22 ? 2.076 -7.196 10.890 1.000 0.970 22 GLN B CA 1
ATOM 3118 C C . GLN B 2 22 ? 3.111 -6.878 11.993 1.000 0.970 22 GLN B C 1
ATOM 3119 O O . GLN B 2 22 ? 3.860 -5.899 11.913 1.000 0.970 22 GLN B O 1
ATOM 3133 N N . GLN B 2 23 ? 3.183 -7.725 13.028 1.000 0.960 23 GLN B N 1
ATOM 3134 C CA . GLN B 2 23 ? 4.020 -7.500 14.217 1.000 0.960 23 GLN B CA 1
ATOM 3135 C C . GLN B 2 23 ? 5.515 -7.322 13.901 1.000 0.960 23 GLN B C 1
ATOM 3136 O O . GLN B 2 23 ? 6.176 -6.461 14.485 1.000 0.960 23 GLN B O 1
ATOM 3150 N N . ASN B 2 24 ? 6.053 -8.062 12.924 1.000 0.960 24 ASN B N 1
ATOM 3151 C CA . ASN B 2 24 ? 7.451 -7.916 12.501 1.000 0.960 24 ASN B CA 1
ATOM 3152 C C . ASN B 2 24 ? 7.740 -6.512 11.945 1.000 0.960 24 ASN B C 1
ATOM 3153 O O . ASN B 2 24 ? 8.750 -5.900 12.302 1.000 0.960 24 ASN B O 1
ATOM 3164 N N . ALA B 2 25 ? 6.832 -5.970 11.125 1.000 0.970 25 ALA B N 1
ATOM 3165 C CA . ALA B 2 25 ? 6.983 -4.643 10.532 1.000 0.970 25 ALA B CA 1
ATOM 3166 C C . ALA B 2 25 ? 6.860 -3.542 11.589 1.000 0.970 25 ALA B C 1
ATOM 3167 O O . ALA B 2 25 ? 7.707 -2.647 11.632 1.000 0.970 25 ALA B O 1
ATOM 3174 N N . LYS B 2 26 ? 5.888 -3.659 12.508 1.000 0.980 26 LYS B N 1
ATOM 3175 C CA . LYS B 2 26 ? 5.731 -2.746 13.657 1.000 0.980 26 LYS B CA 1
ATOM 3176 C C . LYS B 2 26 ? 6.982 -2.715 14.529 1.000 0.980 26 LYS B C 1
ATOM 3177 O O . LYS B 2 26 ? 7.472 -1.640 14.873 1.000 0.980 26 LYS B O 1
ATOM 3196 N N . LYS B 2 27 ? 7.549 -3.884 14.838 1.000 0.970 27 LYS B N 1
ATOM 3197 C CA . LYS B 2 27 ? 8.783 -3.995 15.623 1.000 0.970 27 LYS B CA 1
ATOM 3198 C C . LYS B 2 27 ? 9.966 -3.312 14.929 1.000 0.970 27 LYS B C 1
ATOM 3199 O O . LYS B 2 27 ? 10.706 -2.585 15.589 1.000 0.970 27 LYS B O 1
ATOM 3218 N N . ALA B 2 28 ? 10.137 -3.507 13.622 1.000 0.970 28 ALA B N 1
ATOM 3219 C CA . ALA B 2 28 ? 11.225 -2.893 12.863 1.000 0.970 28 ALA B CA 1
ATOM 3220 C C . ALA B 2 28 ? 11.159 -1.357 12.866 1.000 0.970 28 ALA B C 1
ATOM 3221 O O . ALA B 2 28 ? 12.145 -0.705 13.218 1.000 0.970 28 ALA B O 1
ATOM 3228 N N . VAL B 2 29 ? 9.991 -0.773 12.567 1.000 0.970 29 VAL B N 1
ATOM 3229 C CA . VAL B 2 29 ? 9.829 0.693 12.589 1.000 0.970 29 VAL B CA 1
ATOM 3230 C C . VAL B 2 29 ? 9.936 1.267 14.002 1.000 0.970 29 VAL B C 1
ATOM 3231 O O . VAL B 2 29 ? 10.509 2.339 14.185 1.000 0.970 29 VAL B O 1
ATOM 3244 N N . ALA B 2 30 ? 9.467 0.538 15.020 1.000 0.960 30 ALA B N 1
ATOM 3245 C CA . ALA B 2 30 ? 9.585 0.950 16.415 1.000 0.960 30 ALA B CA 1
ATOM 3246 C C . ALA B 2 30 ? 11.048 1.014 16.875 1.000 0.960 30 ALA B C 1
ATOM 3247 O O . ALA B 2 30 ? 11.439 1.937 17.593 1.000 0.960 30 ALA B O 1
ATOM 3254 N N . VAL B 2 31 ? 11.879 0.058 16.444 1.000 0.960 31 VAL B N 1
ATOM 3255 C CA . VAL B 2 31 ? 13.326 0.085 16.699 1.000 0.960 31 VAL B CA 1
ATOM 3256 C C . VAL B 2 31 ? 13.995 1.236 15.944 1.000 0.960 31 VAL B C 1
ATOM 3257 O O . VAL B 2 31 ? 14.796 1.946 16.552 1.000 0.960 31 VAL B O 1
ATOM 3270 N N . ALA B 2 32 ? 13.649 1.464 14.672 1.000 0.940 32 ALA B N 1
ATOM 3271 C CA . ALA B 2 32 ? 14.196 2.572 13.883 1.000 0.940 32 ALA B CA 1
ATOM 3272 C C . ALA B 2 32 ? 13.885 3.937 14.518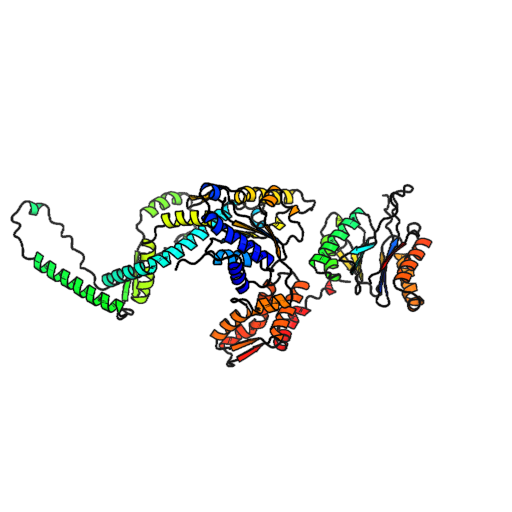 1.000 0.940 32 ALA B C 1
ATOM 3273 O O . ALA B 2 32 ? 14.797 4.739 14.724 1.000 0.940 32 ALA B O 1
ATOM 3280 N N . LEU B 2 33 ? 12.634 4.160 14.937 1.000 0.920 33 LEU B N 1
ATOM 3281 C CA . LEU B 2 33 ? 12.247 5.383 15.639 1.000 0.920 33 LEU B CA 1
ATOM 3282 C C . LEU B 2 33 ? 12.970 5.511 16.988 1.000 0.920 33 LEU B C 1
ATOM 3283 O O . LEU B 2 33 ? 13.468 6.582 17.331 1.000 0.920 33 LEU B O 1
ATOM 3299 N N . ARG B 2 34 ? 13.100 4.417 17.751 1.000 0.920 34 ARG B N 1
ATOM 3300 C CA . ARG B 2 34 ? 13.816 4.449 19.034 1.000 0.920 34 ARG B CA 1
ATOM 3301 C C . ARG B 2 34 ? 15.303 4.760 18.873 1.000 0.920 34 ARG B C 1
ATOM 3302 O O . ARG B 2 34 ? 15.876 5.401 19.752 1.000 0.920 34 ARG B O 1
ATOM 3323 N N . ASN B 2 35 ? 15.936 4.316 17.791 1.000 0.930 35 ASN B N 1
ATOM 3324 C CA . ASN B 2 35 ? 17.346 4.597 17.532 1.000 0.930 35 ASN B CA 1
ATOM 3325 C C . ASN B 2 35 ? 17.619 6.089 17.320 1.000 0.930 35 ASN B C 1
ATOM 3326 O O . ASN B 2 35 ? 18.690 6.538 17.709 1.000 0.930 35 ASN B O 1
ATOM 3337 N N . ARG B 2 36 ? 16.647 6.870 16.828 1.000 0.900 36 ARG B N 1
ATOM 3338 C CA . ARG B 2 36 ? 16.774 8.336 16.769 1.000 0.900 36 ARG B CA 1
ATOM 3339 C C . ARG B 2 36 ? 16.924 8.962 18.156 1.000 0.900 36 ARG B C 1
ATOM 3340 O O . ARG B 2 36 ? 17.848 9.732 18.374 1.000 0.900 36 ARG B O 1
ATOM 3361 N N . TYR B 2 37 ? 16.098 8.549 19.122 1.000 0.880 37 TYR B N 1
ATOM 3362 C CA . TYR B 2 37 ? 16.255 8.987 20.518 1.000 0.880 37 TYR B CA 1
ATOM 3363 C C . TYR B 2 37 ? 17.561 8.489 21.151 1.000 0.880 37 TYR B C 1
ATOM 3364 O O . TYR B 2 37 ? 18.183 9.182 21.943 1.000 0.880 37 TYR B O 1
ATOM 3382 N N . ARG B 2 38 ? 18.002 7.269 20.824 1.000 0.920 38 ARG B N 1
ATOM 3383 C CA . ARG B 2 38 ? 19.292 6.769 21.325 1.000 0.920 38 ARG B CA 1
ATOM 3384 C C . ARG B 2 38 ? 20.450 7.604 20.788 1.000 0.920 38 ARG B C 1
ATOM 3385 O O . ARG B 2 38 ? 21.305 7.980 21.574 1.000 0.920 38 ARG B O 1
ATOM 3406 N N . ARG B 2 39 ? 20.441 7.924 19.490 1.000 0.900 39 ARG B N 1
ATOM 3407 C CA . ARG B 2 39 ? 21.443 8.767 18.827 1.000 0.900 39 ARG B CA 1
ATOM 3408 C C . ARG B 2 39 ? 21.531 10.158 19.455 1.000 0.900 39 ARG B C 1
ATOM 3409 O O . ARG B 2 39 ? 22.635 10.638 19.657 1.000 0.900 39 ARG B O 1
ATOM 3430 N N . SER B 2 40 ? 20.409 10.769 19.842 1.000 0.860 40 SER B N 1
ATOM 3431 C CA . SER B 2 40 ? 20.424 12.093 20.487 1.000 0.860 40 SER B CA 1
ATOM 3432 C C . SER B 2 40 ? 21.055 12.113 21.885 1.000 0.860 40 SER B C 1
ATOM 3433 O O . SER B 2 40 ? 21.334 13.187 22.401 1.000 0.860 40 SER B O 1
ATOM 3441 N N . LEU B 2 41 ? 21.223 10.950 22.523 1.000 0.910 41 LEU B N 1
ATOM 3442 C CA . LEU B 2 41 ? 21.899 10.820 23.819 1.000 0.910 41 LEU B CA 1
ATOM 3443 C C . LEU B 2 41 ? 23.391 10.487 23.687 1.000 0.910 41 LEU B C 1
ATOM 3444 O O . LEU B 2 41 ? 24.072 10.380 24.706 1.000 0.910 41 LEU B O 1
ATOM 3460 N N . LEU B 2 42 ? 23.877 10.248 22.469 1.000 0.930 42 LEU B N 1
ATOM 3461 C CA . LEU B 2 42 ? 25.290 9.980 22.223 1.000 0.930 42 LEU B CA 1
ATOM 3462 C C . LEU B 2 42 ? 26.094 11.280 22.265 1.000 0.930 42 LEU B C 1
ATOM 3463 O O . LEU B 2 42 ? 25.547 12.377 22.141 1.000 0.930 42 LEU B O 1
ATOM 3479 N N . ASP B 2 43 ? 27.406 11.145 22.434 1.000 0.920 43 ASP B N 1
ATOM 3480 C CA . ASP B 2 43 ? 28.332 12.255 22.249 1.000 0.920 43 ASP B CA 1
ATOM 3481 C C . ASP B 2 43 ? 28.356 12.724 20.786 1.000 0.920 43 ASP B C 1
ATOM 3482 O O . ASP B 2 43 ? 28.075 11.954 19.868 1.000 0.920 43 ASP B O 1
ATOM 3491 N N . GLU B 2 44 ? 28.721 13.989 20.572 1.000 0.900 44 GLU B N 1
ATOM 3492 C CA . GLU B 2 44 ? 28.741 14.631 19.248 1.000 0.900 44 GLU B CA 1
ATOM 3493 C C . GLU B 2 44 ? 29.527 13.833 18.193 1.000 0.900 44 GLU B C 1
ATOM 3494 O O . GLU B 2 44 ? 29.046 13.681 17.075 1.000 0.900 44 GLU B O 1
ATOM 3506 N N . LYS B 2 45 ? 30.686 13.248 18.540 1.000 0.910 45 LYS B N 1
ATOM 3507 C CA . LYS B 2 45 ? 31.485 12.481 17.566 1.000 0.910 45 LYS B CA 1
ATOM 3508 C C . LYS B 2 45 ? 30.737 11.249 17.075 1.000 0.910 45 LYS B C 1
ATOM 3509 O O . LYS B 2 45 ? 30.692 10.994 15.878 1.000 0.910 45 LYS B O 1
ATOM 3528 N N . LEU B 2 46 ? 30.152 10.482 17.994 1.000 0.910 46 LEU B N 1
ATOM 3529 C CA . LEU B 2 46 ? 29.373 9.302 17.624 1.000 0.910 46 LEU B CA 1
ATOM 3530 C C . LEU B 2 46 ? 28.036 9.657 16.963 1.000 0.910 46 LEU B C 1
ATOM 3531 O O . LEU B 2 46 ? 27.501 8.854 16.199 1.000 0.910 46 LEU B O 1
ATOM 3547 N N . LYS B 2 47 ? 27.462 10.820 17.274 1.000 0.890 47 LYS B N 1
ATOM 3548 C CA . LYS B 2 47 ? 26.153 11.245 16.767 1.000 0.890 47 LYS B CA 1
ATOM 3549 C C . LYS B 2 47 ? 26.135 11.394 15.243 1.000 0.890 47 LYS B C 1
ATOM 3550 O O . LYS B 2 47 ? 25.148 10.969 14.633 1.000 0.890 47 LYS B O 1
ATOM 3569 N N . ASP B 2 48 ? 27.213 11.924 14.669 1.000 0.870 48 ASP B N 1
ATOM 3570 C CA . ASP B 2 48 ? 27.385 12.073 13.218 1.000 0.870 48 ASP B CA 1
ATOM 3571 C C . ASP B 2 48 ? 27.674 10.726 12.529 1.000 0.870 48 ASP B C 1
ATOM 3572 O O . ASP B 2 48 ? 27.204 10.481 11.421 1.000 0.870 48 ASP B O 1
ATOM 3581 N N . GLU B 2 49 ? 28.372 9.796 13.195 1.000 0.900 49 GLU B N 1
ATOM 3582 C CA . GLU B 2 49 ? 28.671 8.474 12.615 1.000 0.900 49 GLU B CA 1
ATOM 3583 C C . GLU B 2 49 ? 27.467 7.517 12.595 1.000 0.900 49 GLU B C 1
ATOM 3584 O O . GLU B 2 49 ? 27.390 6.584 11.785 1.000 0.900 49 GLU B O 1
ATOM 3596 N N . VAL B 2 50 ? 26.500 7.707 13.494 1.000 0.920 50 VAL B N 1
ATOM 3597 C CA . VAL B 2 50 ? 25.346 6.811 13.601 1.000 0.920 50 VAL B CA 1
ATOM 3598 C C . VAL B 2 50 ? 24.264 7.199 12.592 1.000 0.920 50 VAL B C 1
ATOM 3599 O O . VAL B 2 50 ? 23.334 7.945 12.880 1.000 0.920 50 VAL B O 1
ATOM 3612 N N . VAL B 2 51 ? 24.317 6.592 11.408 1.000 0.920 51 VAL B N 1
ATOM 3613 C CA . VAL B 2 51 ? 23.271 6.755 10.383 1.000 0.920 51 VAL B CA 1
ATOM 3614 C C . VAL B 2 51 ? 22.019 5.893 10.648 1.000 0.920 51 VAL B C 1
ATOM 3615 O O . VAL B 2 51 ? 22.144 4.763 11.169 1.000 0.920 51 VAL B O 1
ATOM 3628 N N . PRO B 2 52 ? 20.810 6.369 10.267 1.000 0.930 52 PRO B N 1
ATOM 3629 C CA . PRO B 2 52 ? 19.573 5.594 10.325 1.000 0.930 52 PRO B CA 1
ATOM 3630 C C . PRO B 2 52 ? 19.691 4.251 9.602 1.000 0.930 52 PRO B C 1
ATOM 3631 O O . PRO B 2 52 ? 20.383 4.101 8.599 1.000 0.930 52 PRO B O 1
ATOM 3642 N N . LYS B 2 53 ? 18.998 3.236 10.119 1.000 0.940 53 LYS B N 1
ATOM 3643 C CA . LYS B 2 53 ? 18.922 1.923 9.470 1.000 0.940 53 LYS B CA 1
ATOM 3644 C C . LYS B 2 53 ? 17.650 1.883 8.631 1.000 0.940 53 LYS B C 1
ATOM 3645 O O . LYS B 2 53 ? 16.570 1.681 9.184 1.000 0.940 53 LYS B O 1
ATOM 3664 N N . ASN B 2 54 ? 17.788 2.120 7.329 1.000 0.970 54 ASN B N 1
ATOM 3665 C CA . ASN B 2 54 ? 16.658 2.150 6.401 1.000 0.970 54 ASN B CA 1
ATOM 3666 C C . ASN B 2 54 ? 15.971 0.782 6.305 1.000 0.970 54 ASN B C 1
ATOM 3667 O O . ASN B 2 54 ? 16.587 -0.264 6.544 1.000 0.970 54 ASN B O 1
ATOM 3678 N N . ILE B 2 55 ? 14.682 0.804 5.962 1.000 0.980 55 ILE B N 1
ATOM 3679 C CA . ILE B 2 55 ? 13.803 -0.370 6.012 1.000 0.980 55 ILE B CA 1
ATOM 3680 C C . ILE B 2 55 ? 13.284 -0.693 4.614 1.000 0.980 55 ILE B C 1
ATOM 3681 O O . ILE B 2 55 ? 12.729 0.179 3.954 1.000 0.980 55 ILE B O 1
ATOM 3697 N N . LEU B 2 56 ? 13.411 -1.951 4.198 1.000 0.980 56 LEU B N 1
ATOM 3698 C CA . LEU B 2 56 ? 12.737 -2.511 3.032 1.000 0.980 56 LEU B CA 1
ATOM 3699 C C . LEU B 2 56 ? 11.564 -3.385 3.491 1.000 0.980 56 LEU B C 1
ATOM 3700 O O . LEU B 2 56 ? 11.754 -4.447 4.092 1.000 0.980 56 LEU B O 1
ATOM 3716 N N . MET B 2 57 ? 10.347 -2.925 3.209 1.000 0.980 57 MET B N 1
ATOM 3717 C CA . MET B 2 57 ? 9.103 -3.644 3.469 1.000 0.980 57 MET B CA 1
ATOM 3718 C C . MET B 2 57 ? 8.669 -4.426 2.232 1.000 0.980 57 MET B C 1
ATOM 3719 O O . MET B 2 57 ? 8.401 -3.853 1.177 1.000 0.980 57 MET B O 1
ATOM 3733 N N . MET B 2 58 ? 8.536 -5.735 2.380 1.000 0.960 58 MET B N 1
ATOM 3734 C CA . MET B 2 58 ? 8.135 -6.644 1.311 1.000 0.960 58 MET B CA 1
ATOM 3735 C C . MET B 2 58 ? 6.764 -7.219 1.636 1.000 0.960 58 MET B C 1
ATOM 3736 O O . MET B 2 58 ? 6.482 -7.529 2.789 1.000 0.960 58 MET B O 1
ATOM 3750 N N . GLY B 2 59 ? 5.896 -7.354 0.644 1.000 0.920 59 GLY B N 1
ATOM 3751 C CA . GLY B 2 59 ? 4.616 -8.038 0.812 1.000 0.920 59 GLY B CA 1
ATOM 3752 C C . GLY B 2 59 ? 3.525 -7.475 -0.092 1.000 0.920 59 GLY B C 1
ATOM 3753 O O . GLY B 2 59 ? 3.717 -6.420 -0.693 1.000 0.920 59 GLY B O 1
ATOM 3757 N N . PRO B 2 60 ? 2.358 -8.126 -0.173 1.000 0.890 60 PRO B N 1
ATOM 3758 C CA . PRO B 2 60 ? 1.316 -7.795 -1.145 1.000 0.890 60 PRO B CA 1
ATOM 3759 C C . PRO B 2 60 ? 0.765 -6.366 -1.027 1.000 0.890 60 PRO B C 1
ATOM 3760 O O . PRO B 2 60 ? 0.976 -5.643 -0.043 1.000 0.890 60 PRO B O 1
ATOM 3771 N N . THR B 2 61 ? 0.022 -5.926 -2.039 1.000 0.900 61 THR B N 1
ATOM 3772 C CA . THR B 2 61 ? -0.694 -4.643 -2.001 1.000 0.900 61 THR B CA 1
ATOM 3773 C C . THR B 2 61 ? -1.772 -4.647 -0.913 1.000 0.900 61 THR B C 1
ATOM 3774 O O . THR B 2 61 ? -2.405 -5.660 -0.638 1.000 0.900 61 THR B O 1
ATOM 3785 N N . GLY B 2 62 ? -1.971 -3.500 -0.254 1.000 0.920 62 GLY B N 1
ATOM 3786 C CA . GLY B 2 62 ? -3.074 -3.320 0.697 1.000 0.920 62 GLY B CA 1
ATOM 3787 C C . GLY B 2 62 ? -2.918 -4.018 2.054 1.000 0.920 62 GLY B C 1
ATOM 3788 O O . GLY B 2 62 ? -3.894 -4.086 2.790 1.000 0.920 62 GLY B O 1
ATOM 3792 N N . VAL B 2 63 ? -1.720 -4.499 2.413 1.000 0.950 63 VAL B N 1
ATOM 3793 C CA . VAL B 2 63 ? -1.448 -5.168 3.709 1.000 0.950 63 VAL B CA 1
ATOM 3794 C C . VAL B 2 63 ? -1.016 -4.224 4.845 1.000 0.950 63 VAL B C 1
ATOM 3795 O O . VAL B 2 63 ? -0.728 -4.677 5.947 1.000 0.950 63 VAL B O 1
ATOM 3808 N N . GLY B 2 64 ? -0.931 -2.912 4.583 1.000 0.950 64 GLY B N 1
ATOM 3809 C CA . GLY B 2 64 ? -0.615 -1.892 5.598 1.000 0.950 64 GLY B CA 1
ATOM 3810 C C . GLY B 2 64 ? 0.789 -1.269 5.544 1.000 0.950 64 GLY B C 1
ATOM 3811 O O . GLY B 2 64 ? 1.087 -0.431 6.389 1.000 0.950 64 GLY B O 1
ATOM 3815 N N . LYS B 2 65 ? 1.633 -1.593 4.548 1.000 0.970 65 LYS B N 1
ATOM 3816 C CA . LYS B 2 65 ? 3.006 -1.040 4.390 1.000 0.970 65 LYS B CA 1
ATOM 3817 C C . LYS B 2 65 ? 3.065 0.488 4.555 1.000 0.970 65 LYS B C 1
ATOM 3818 O O . LYS B 2 65 ? 3.750 1.009 5.432 1.000 0.970 65 LYS B O 1
ATOM 3837 N N . THR B 2 66 ? 2.292 1.205 3.737 1.000 0.960 66 THR B N 1
ATOM 3838 C CA . THR B 2 66 ? 2.229 2.674 3.759 1.000 0.960 66 THR B CA 1
ATOM 3839 C C . THR B 2 66 ? 1.616 3.212 5.052 1.000 0.960 66 THR B C 1
ATOM 3840 O O . THR B 2 66 ? 2.028 4.265 5.529 1.000 0.960 66 THR B O 1
ATOM 3851 N N . GLU B 2 67 ? 0.642 2.506 5.634 1.000 0.950 67 GLU B N 1
ATOM 3852 C CA . GLU B 2 67 ? -0.043 2.965 6.847 1.000 0.950 67 GLU B CA 1
ATOM 3853 C C . GLU B 2 67 ? 0.883 2.892 8.064 1.000 0.950 67 GLU B C 1
ATOM 3854 O O . GLU B 2 67 ? 0.945 3.844 8.838 1.000 0.950 67 GLU B O 1
ATOM 3866 N N . ILE B 2 68 ? 1.698 1.836 8.178 1.000 0.970 68 ILE B N 1
ATOM 3867 C CA . ILE B 2 68 ? 2.750 1.734 9.202 1.000 0.970 68 ILE B CA 1
ATOM 3868 C C . ILE B 2 68 ? 3.694 2.945 9.124 1.000 0.970 68 ILE B C 1
ATOM 3869 O O . ILE B 2 68 ? 3.948 3.596 10.140 1.000 0.970 68 ILE B O 1
ATOM 3885 N N . ALA B 2 69 ? 4.177 3.284 7.924 1.000 0.970 69 ALA B N 1
ATOM 3886 C CA . ALA B 2 69 ? 5.091 4.408 7.712 1.000 0.970 69 ALA B CA 1
ATOM 3887 C C . ALA B 2 69 ? 4.439 5.778 7.992 1.000 0.970 69 ALA B C 1
ATOM 3888 O O . ALA B 2 69 ? 5.038 6.658 8.611 1.000 0.970 69 ALA B O 1
ATOM 3895 N N . ARG B 2 70 ? 3.175 5.954 7.599 1.000 0.950 70 ARG B N 1
ATOM 3896 C CA . ARG B 2 70 ? 2.422 7.184 7.875 1.000 0.950 70 ARG B CA 1
ATOM 3897 C C . ARG B 2 70 ? 2.173 7.368 9.375 1.000 0.950 70 ARG B C 1
ATOM 3898 O O . ARG B 2 70 ? 2.277 8.481 9.892 1.000 0.950 70 ARG B O 1
ATOM 3919 N N . ARG B 2 71 ? 1.854 6.285 10.092 1.000 0.940 71 ARG B N 1
ATOM 3920 C CA . ARG B 2 71 ? 1.563 6.322 11.533 1.000 0.940 71 ARG B CA 1
ATOM 3921 C C . ARG B 2 71 ? 2.806 6.568 12.369 1.000 0.940 71 ARG B C 1
ATOM 3922 O O . ARG B 2 71 ? 2.730 7.374 13.292 1.000 0.940 71 ARG B O 1
ATOM 3943 N N . ILE B 2 72 ? 3.941 5.947 12.036 1.000 0.940 72 ILE B N 1
ATOM 3944 C CA . ILE B 2 72 ? 5.196 6.204 12.759 1.000 0.940 72 ILE B CA 1
ATOM 3945 C C . ILE B 2 72 ? 5.597 7.683 12.645 1.000 0.940 72 ILE B C 1
ATOM 3946 O O . ILE B 2 72 ? 5.946 8.281 13.659 1.000 0.940 72 ILE B O 1
ATOM 3962 N N . ALA B 2 73 ? 5.442 8.297 11.465 1.000 0.950 73 ALA B N 1
ATOM 3963 C CA . ALA B 2 73 ? 5.753 9.710 11.271 1.000 0.950 73 ALA B CA 1
ATOM 3964 C C . ALA B 2 73 ? 4.842 10.636 12.084 1.000 0.950 73 ALA B C 1
ATOM 3965 O O . ALA B 2 73 ? 5.322 11.532 12.777 1.000 0.950 73 ALA B O 1
ATOM 3972 N N . LYS B 2 74 ? 3.527 10.382 12.064 1.000 0.920 74 LYS B N 1
ATOM 3973 C CA . LYS B 2 74 ? 2.558 11.155 12.853 1.000 0.920 74 LYS B CA 1
ATOM 3974 C C . LYS B 2 74 ? 2.795 11.004 14.358 1.000 0.920 74 LYS B C 1
ATOM 3975 O O . LYS B 2 74 ? 2.685 11.979 15.092 1.000 0.920 74 LYS B O 1
ATOM 3994 N N . LEU B 2 75 ? 3.142 9.797 14.817 1.000 0.900 75 LEU B N 1
ATOM 3995 C CA . LEU B 2 75 ? 3.465 9.529 16.223 1.000 0.900 75 LEU B CA 1
ATOM 3996 C C . LEU B 2 75 ? 4.706 10.293 16.698 1.000 0.900 75 LEU B C 1
ATOM 3997 O O . LEU B 2 75 ? 4.771 10.649 17.874 1.000 0.900 75 LEU B O 1
ATOM 4013 N N . SER B 2 76 ? 5.674 10.541 15.813 1.000 0.890 76 SER B N 1
ATOM 4014 C CA . SER B 2 76 ? 6.896 11.282 16.133 1.000 0.890 76 SER B CA 1
ATOM 4015 C C . SER B 2 76 ? 6.858 12.767 15.768 1.000 0.890 76 SER B C 1
ATOM 4016 O O . SER B 2 76 ? 7.848 13.445 16.017 1.000 0.890 76 SER B O 1
ATOM 4024 N N . GLY B 2 77 ? 5.778 13.267 15.155 1.000 0.900 77 GLY B N 1
ATOM 4025 C CA . GLY B 2 77 ? 5.732 14.631 14.603 1.000 0.900 77 GLY B CA 1
ATOM 4026 C C . GLY B 2 77 ? 6.746 14.863 13.474 1.000 0.900 77 GLY B C 1
ATOM 4027 O O . GLY B 2 77 ? 7.180 15.985 13.247 1.000 0.900 77 GLY B O 1
ATOM 4031 N N . ALA B 2 78 ? 7.171 13.794 12.798 1.000 0.950 78 ALA B N 1
ATOM 4032 C CA . ALA B 2 78 ? 8.190 13.868 11.759 1.000 0.950 78 ALA B CA 1
ATOM 4033 C C . ALA B 2 78 ? 7.593 14.334 10.421 1.000 0.950 78 ALA B C 1
ATOM 4034 O O . ALA B 2 78 ? 6.505 13.865 10.057 1.000 0.950 78 ALA B O 1
ATOM 4041 N N . PRO B 2 79 ? 8.312 15.162 9.634 1.000 0.970 79 PRO B N 1
ATOM 4042 C CA . PRO B 2 79 ? 7.925 15.434 8.261 1.000 0.970 79 PRO B CA 1
ATOM 4043 C C . PRO B 2 79 ? 7.963 14.134 7.459 1.000 0.970 79 PRO B C 1
ATOM 4044 O O . PRO B 2 79 ? 8.905 13.344 7.559 1.000 0.970 79 PRO B O 1
ATOM 4055 N N . PHE B 2 80 ? 6.901 13.895 6.694 1.000 0.980 80 PHE B N 1
ATOM 4056 C CA . PHE B 2 80 ? 6.696 12.651 5.969 1.000 0.980 80 PHE B CA 1
ATOM 4057 C C . PHE B 2 80 ? 6.253 12.917 4.550 1.000 0.980 80 PHE B C 1
ATOM 4058 O O . PHE B 2 80 ? 5.270 13.625 4.325 1.000 0.980 80 PHE B O 1
ATOM 4075 N N . ILE B 2 81 ? 6.903 12.240 3.614 1.000 0.980 81 ILE B N 1
ATOM 4076 C CA . ILE B 2 81 ? 6.448 12.192 2.237 1.000 0.980 81 ILE B CA 1
ATOM 4077 C C . ILE B 2 81 ? 6.377 10.761 1.728 1.000 0.980 81 ILE B C 1
ATOM 4078 O O . ILE B 2 81 ? 7.208 9.913 2.049 1.000 0.980 81 ILE B O 1
ATOM 4094 N N . LYS B 2 82 ? 5.352 10.507 0.916 1.000 0.970 82 LYS B N 1
ATOM 4095 C CA . LYS B 2 82 ? 5.221 9.300 0.111 1.000 0.970 82 LYS B CA 1
ATOM 4096 C C . LYS B 2 82 ? 5.537 9.654 -1.337 1.000 0.970 82 LYS B C 1
ATOM 4097 O O . LYS B 2 82 ? 4.903 10.552 -1.887 1.000 0.970 82 LYS B O 1
ATOM 4116 N N . ILE B 2 83 ? 6.407 8.876 -1.963 1.000 0.940 83 ILE B N 1
ATOM 4117 C CA . ILE B 2 83 ? 6.659 8.922 -3.400 1.000 0.940 83 ILE B CA 1
ATOM 4118 C C . ILE B 2 83 ? 6.568 7.522 -4.005 1.000 0.940 83 ILE B C 1
ATOM 4119 O O . ILE B 2 83 ? 6.734 6.528 -3.305 1.000 0.940 83 ILE B O 1
ATOM 4135 N N . GLU B 2 84 ? 6.266 7.442 -5.294 1.000 0.910 84 GLU B N 1
ATOM 4136 C CA . GLU B 2 84 ? 6.259 6.198 -6.069 1.000 0.910 84 GLU B CA 1
ATOM 4137 C C . GLU B 2 84 ? 7.550 6.140 -6.881 1.000 0.910 84 GLU B C 1
ATOM 4138 O O . GLU B 2 84 ? 7.860 7.092 -7.597 1.000 0.910 84 GLU B O 1
ATOM 4150 N N . ALA B 2 85 ? 8.305 5.046 -6.778 1.000 0.910 85 ALA B N 1
ATOM 4151 C CA . ALA B 2 85 ? 9.581 4.894 -7.479 1.000 0.910 85 ALA B CA 1
ATOM 4152 C C . ALA B 2 85 ? 9.430 4.999 -9.008 1.000 0.910 85 ALA B C 1
ATOM 4153 O O . ALA B 2 85 ? 10.304 5.519 -9.700 1.000 0.910 85 ALA B O 1
ATOM 4160 N N . THR B 2 86 ? 8.287 4.555 -9.532 1.000 0.850 86 THR B N 1
ATOM 4161 C CA . THR B 2 86 ? 7.938 4.588 -10.957 1.000 0.850 86 THR B CA 1
ATOM 4162 C C . THR B 2 86 ? 7.825 6.005 -11.522 1.000 0.850 86 THR B C 1
ATOM 4163 O O . THR B 2 86 ? 8.105 6.187 -12.708 1.000 0.850 86 THR B O 1
ATOM 4174 N N . LYS B 2 87 ? 7.547 7.027 -10.694 1.000 0.830 87 LYS B N 1
ATOM 4175 C CA . LYS B 2 87 ? 7.503 8.439 -11.132 1.000 0.830 87 LYS B CA 1
ATOM 4176 C C . LYS B 2 87 ? 8.813 8.947 -11.732 1.000 0.830 87 LYS B C 1
ATOM 4177 O O . LYS B 2 87 ? 8.799 9.952 -12.433 1.000 0.830 87 LYS B O 1
ATOM 4196 N N . PHE B 2 88 ? 9.930 8.279 -11.460 1.000 0.830 88 PHE B N 1
ATOM 4197 C CA . PHE B 2 88 ? 11.244 8.650 -11.982 1.000 0.830 88 PHE B CA 1
ATOM 4198 C C . PHE B 2 88 ? 11.635 7.877 -13.253 1.000 0.830 88 PHE B C 1
ATOM 4199 O O . PHE B 2 88 ? 12.644 8.192 -13.870 1.000 0.830 88 PHE B O 1
ATOM 4216 N N . THR B 2 89 ? 10.849 6.872 -13.664 1.000 0.750 89 THR B N 1
ATOM 4217 C CA . THR B 2 89 ? 11.158 6.025 -14.837 1.000 0.750 89 THR B CA 1
ATOM 4218 C C . THR B 2 89 ? 10.638 6.567 -16.175 1.000 0.750 89 THR B C 1
ATOM 4219 O O . THR B 2 89 ? 10.961 6.012 -17.224 1.000 0.750 89 THR B O 1
ATOM 4230 N N . GLU B 2 90 ? 9.815 7.620 -16.187 1.000 0.600 90 GLU B N 1
ATOM 4231 C CA . GLU B 2 90 ? 9.180 8.122 -17.414 1.000 0.600 90 GLU B CA 1
ATOM 4232 C C . GLU B 2 90 ? 10.201 8.777 -18.369 1.000 0.600 90 GLU B C 1
ATOM 4233 O O . GLU B 2 90 ? 10.615 9.914 -18.179 1.000 0.600 90 GLU B O 1
ATOM 4245 N N . VAL B 2 91 ? 10.585 8.063 -19.437 1.000 0.520 91 VAL B N 1
ATOM 4246 C CA . VAL B 2 91 ? 11.663 8.438 -20.387 1.000 0.520 91 VAL B CA 1
ATOM 4247 C C . VAL B 2 91 ? 11.359 9.699 -21.227 1.000 0.520 91 VAL B C 1
ATOM 4248 O O . VAL B 2 91 ? 12.265 10.275 -21.824 1.000 0.520 91 VAL B O 1
ATOM 4261 N N . GLY B 2 92 ? 10.089 10.109 -21.339 1.000 0.430 92 GLY B N 1
ATOM 4262 C CA . GLY B 2 92 ? 9.635 11.090 -22.340 1.000 0.430 92 GLY B CA 1
ATOM 4263 C C . GLY B 2 92 ? 9.258 12.481 -21.826 1.000 0.430 92 GLY B C 1
ATOM 4264 O O . GLY B 2 92 ? 9.282 13.433 -22.603 1.000 0.430 92 GLY B O 1
ATOM 4268 N N . TYR B 2 93 ? 8.911 12.622 -20.548 1.000 0.410 93 TYR B N 1
ATOM 4269 C CA . TYR B 2 93 ? 8.793 13.937 -19.919 1.000 0.410 93 TYR B CA 1
ATOM 4270 C C . TYR B 2 93 ? 10.124 14.267 -19.255 1.000 0.410 93 TYR B C 1
ATOM 4271 O O . TYR B 2 93 ? 10.892 13.365 -18.935 1.000 0.410 93 TYR B O 1
ATOM 4289 N N . VAL B 2 94 ? 10.430 15.555 -19.078 1.000 0.450 94 VAL B N 1
ATOM 4290 C CA . VAL B 2 94 ? 11.581 15.977 -18.270 1.000 0.450 94 VAL B CA 1
ATOM 4291 C C . VAL B 2 94 ? 11.363 15.390 -16.877 1.000 0.450 94 VAL B C 1
ATOM 4292 O O . VAL B 2 94 ? 10.543 15.904 -16.115 1.000 0.450 94 VAL B O 1
ATOM 4305 N N . GLY B 2 95 ? 11.997 14.245 -16.610 1.000 0.480 95 GLY B N 1
ATOM 4306 C CA . GLY B 2 95 ? 11.780 13.471 -15.399 1.000 0.480 95 GLY B CA 1
ATOM 4307 C C . GLY B 2 95 ? 11.988 14.367 -14.190 1.000 0.480 95 GLY B C 1
ATOM 4308 O O . GLY B 2 95 ? 12.855 15.247 -14.203 1.000 0.480 95 GLY B O 1
ATOM 4312 N N . ARG B 2 96 ? 11.172 14.190 -13.148 1.000 0.570 96 ARG B N 1
ATOM 4313 C CA . ARG B 2 96 ? 11.455 14.892 -11.898 1.000 0.570 96 ARG B CA 1
ATOM 4314 C C . ARG B 2 96 ? 12.830 14.452 -11.424 1.000 0.570 96 ARG B C 1
ATOM 4315 O O . ARG B 2 96 ? 13.080 13.265 -11.258 1.000 0.570 96 ARG B O 1
ATOM 4336 N N . ASP B 2 97 ? 13.679 15.433 -11.179 1.000 0.780 97 ASP B N 1
ATOM 4337 C CA . ASP B 2 97 ? 14.910 15.255 -10.431 1.000 0.780 97 ASP B CA 1
ATOM 4338 C C . ASP B 2 97 ? 14.586 14.532 -9.111 1.000 0.780 97 ASP B C 1
ATOM 4339 O O . ASP B 2 97 ? 13.649 14.919 -8.398 1.000 0.780 97 ASP B O 1
ATOM 4348 N N . VAL B 2 98 ? 15.307 13.451 -8.809 1.000 0.870 98 VAL B N 1
ATOM 4349 C CA . VAL B 2 98 ? 15.073 12.624 -7.618 1.000 0.870 98 VAL B CA 1
ATOM 4350 C C . VAL B 2 98 ? 15.221 13.466 -6.348 1.000 0.870 98 VAL B C 1
ATOM 4351 O O . VAL B 2 98 ? 14.488 13.251 -5.385 1.000 0.870 98 VAL B O 1
ATOM 4364 N N . GLU B 2 99 ? 16.033 14.529 -6.380 1.000 0.900 99 GLU B N 1
ATOM 4365 C CA . GLU B 2 99 ? 16.145 15.511 -5.294 1.000 0.900 99 GLU B CA 1
ATOM 4366 C C . GLU B 2 99 ? 14.815 16.209 -4.946 1.000 0.900 99 GLU B C 1
ATOM 4367 O O . GLU B 2 99 ? 14.666 16.763 -3.851 1.000 0.900 99 GLU B O 1
ATOM 4379 N N . SER B 2 100 ? 13.810 16.161 -5.831 1.000 0.910 100 SER B N 1
ATOM 4380 C CA . SER B 2 100 ? 12.463 16.678 -5.555 1.000 0.910 100 SER B CA 1
ATOM 4381 C C . SER B 2 100 ? 11.826 16.060 -4.311 1.000 0.910 100 SER B C 1
ATOM 4382 O O . SER B 2 100 ? 11.134 16.771 -3.591 1.000 0.910 100 SER B O 1
ATOM 4390 N N . MET B 2 101 ? 12.117 14.798 -3.972 1.000 0.940 101 MET B N 1
ATOM 4391 C CA . MET B 2 101 ? 11.583 14.192 -2.743 1.000 0.940 101 MET B CA 1
ATOM 4392 C C . MET B 2 101 ? 12.086 14.889 -1.474 1.000 0.940 101 MET B C 1
ATOM 4393 O O . MET B 2 101 ? 11.361 14.961 -0.484 1.000 0.940 101 MET B O 1
ATOM 4407 N N . VAL B 2 102 ? 13.311 15.425 -1.506 1.000 0.960 102 VAL B N 1
ATOM 4408 C CA . VAL B 2 102 ? 13.903 16.169 -0.388 1.000 0.960 102 VAL B CA 1
ATOM 4409 C C . VAL B 2 102 ? 13.312 17.573 -0.334 1.000 0.960 102 VAL B C 1
ATOM 4410 O O . VAL B 2 102 ? 12.926 18.031 0.738 1.000 0.960 102 VAL B O 1
ATOM 4423 N N . ARG B 2 103 ? 13.155 18.238 -1.488 1.000 0.960 103 ARG B N 1
ATOM 4424 C CA . ARG B 2 103 ? 12.491 19.552 -1.568 1.000 0.960 103 ARG B CA 1
ATOM 4425 C C . ARG B 2 103 ? 11.056 19.478 -1.030 1.000 0.960 103 ARG B C 1
ATOM 4426 O O . ARG B 2 103 ? 10.689 20.288 -0.182 1.000 0.960 103 ARG B O 1
ATOM 4447 N N . ASP B 2 104 ? 10.297 18.460 -1.428 1.000 0.960 104 ASP B N 1
ATOM 4448 C CA . ASP B 2 104 ? 8.923 18.236 -0.969 1.000 0.960 104 ASP B CA 1
ATOM 4449 C C . ASP B 2 104 ? 8.863 17.832 0.531 1.000 0.960 104 ASP B C 1
ATOM 4450 O O . ASP B 2 104 ? 7.948 18.238 1.261 1.000 0.960 104 ASP B O 1
ATOM 4459 N N . LEU B 2 105 ? 9.850 17.071 1.035 1.000 0.980 105 LEU B N 1
ATOM 4460 C CA . LEU B 2 105 ? 9.994 16.770 2.469 1.000 0.980 105 LEU B CA 1
ATOM 4461 C C . LEU B 2 105 ? 10.191 18.057 3.287 1.000 0.980 105 LEU B C 1
ATOM 4462 O O . LEU B 2 105 ? 9.551 18.225 4.328 1.000 0.980 105 LEU B O 1
ATOM 4478 N N . VAL B 2 106 ? 11.037 18.975 2.810 1.000 0.970 106 VAL B N 1
ATOM 4479 C CA . VAL B 2 106 ? 11.290 20.270 3.461 1.000 0.970 106 VAL B CA 1
ATOM 4480 C C . VAL B 2 106 ? 10.055 21.167 3.401 1.000 0.970 106 VAL B C 1
ATOM 4481 O O . VAL B 2 106 ? 9.715 21.781 4.408 1.000 0.970 106 VAL B O 1
ATOM 4494 N N . GLU B 2 107 ? 9.316 21.204 2.288 1.000 0.960 107 GLU B N 1
ATOM 4495 C CA . GLU B 2 107 ? 8.033 21.926 2.226 1.000 0.960 107 GLU B CA 1
ATOM 4496 C C . GLU B 2 107 ? 7.017 21.399 3.247 1.000 0.960 107 GLU B C 1
ATOM 4497 O O . GLU B 2 107 ? 6.324 22.178 3.910 1.000 0.960 107 GLU B O 1
ATOM 4509 N N . THR B 2 108 ? 6.966 20.077 3.425 1.000 0.970 108 THR B N 1
ATOM 4510 C CA . THR B 2 108 ? 6.137 19.444 4.458 1.000 0.970 108 THR B CA 1
ATOM 4511 C C . THR B 2 108 ? 6.607 19.830 5.863 1.000 0.970 108 THR B C 1
ATOM 4512 O O . THR B 2 108 ? 5.779 20.138 6.720 1.000 0.970 108 THR B O 1
ATOM 4523 N N . SER B 2 109 ? 7.924 19.863 6.089 1.000 0.970 109 SER B N 1
ATOM 4524 C CA . SER B 2 109 ? 8.538 20.303 7.349 1.000 0.970 109 SER B CA 1
ATOM 4525 C C . SER B 2 109 ? 8.183 21.757 7.682 1.000 0.970 109 SER B C 1
ATOM 4526 O O . SER B 2 109 ? 7.720 22.042 8.784 1.000 0.970 109 SER B O 1
ATOM 4534 N N . VAL B 2 110 ? 8.276 22.667 6.706 1.000 0.960 110 VAL B N 1
ATOM 4535 C CA . VAL B 2 110 ? 7.894 24.081 6.872 1.000 0.960 110 VAL B CA 1
ATOM 4536 C C . VAL B 2 110 ? 6.435 24.221 7.262 1.000 0.960 110 VAL B C 1
ATOM 4537 O O . VAL B 2 110 ? 6.104 24.997 8.155 1.000 0.960 110 VAL B O 1
ATOM 4550 N N . ARG B 2 111 ? 5.542 23.474 6.610 1.000 0.950 111 ARG B N 1
ATOM 4551 C CA . ARG B 2 111 ? 4.119 23.517 6.941 1.000 0.950 111 ARG B CA 1
ATOM 4552 C C . ARG B 2 111 ? 3.852 23.036 8.371 1.000 0.950 111 ARG B C 1
ATOM 4553 O O . ARG B 2 111 ? 3.076 23.693 9.058 1.000 0.950 111 ARG B O 1
ATOM 4574 N N . LEU B 2 112 ? 4.493 21.945 8.807 1.000 0.950 112 LEU B N 1
ATOM 4575 C CA . LEU B 2 112 ? 4.378 21.433 10.180 1.000 0.950 112 LEU B CA 1
ATOM 4576 C C . LEU B 2 112 ? 4.839 22.478 11.207 1.000 0.950 112 LEU B C 1
ATOM 4577 O O . LEU B 2 112 ? 4.084 22.810 12.114 1.000 0.950 112 LEU B O 1
ATOM 4593 N N . ILE B 2 113 ? 6.023 23.066 11.020 1.000 0.930 113 ILE B N 1
ATOM 4594 C CA . ILE B 2 113 ? 6.566 24.066 11.955 1.000 0.930 113 ILE B CA 1
ATOM 4595 C C . ILE B 2 113 ? 5.742 25.346 11.953 1.000 0.930 113 ILE B C 1
ATOM 4596 O O . ILE B 2 113 ? 5.488 25.918 13.008 1.000 0.930 113 ILE B O 1
ATOM 4612 N N . LYS B 2 114 ? 5.281 25.802 10.784 1.000 0.910 114 LYS B N 1
ATOM 4613 C CA . LYS B 2 114 ? 4.408 26.975 10.693 1.000 0.910 114 LYS B CA 1
ATOM 4614 C C . LYS B 2 114 ? 3.114 26.764 11.483 1.000 0.910 114 LYS B C 1
ATOM 4615 O O . LYS B 2 114 ? 2.649 27.700 12.123 1.000 0.910 114 LYS B O 1
ATOM 4634 N N . GLU B 2 115 ? 2.543 25.559 11.452 1.000 0.900 115 GLU B N 1
ATOM 4635 C CA . GLU B 2 115 ? 1.361 25.202 12.245 1.000 0.900 115 GLU B CA 1
ATOM 4636 C C . GLU B 2 115 ? 1.666 25.182 13.756 1.000 0.900 115 GLU B C 1
ATOM 4637 O O . GLU B 2 115 ? 0.881 25.709 14.543 1.000 0.900 115 GLU B O 1
ATOM 4649 N N . GLU B 2 116 ? 2.822 24.655 14.169 1.000 0.900 116 GLU B N 1
ATOM 4650 C CA . GLU B 2 116 ? 3.283 24.676 15.568 1.000 0.900 116 GLU B CA 1
ATOM 4651 C C . GLU B 2 116 ? 3.500 26.110 16.077 1.000 0.900 116 GLU B C 1
ATOM 4652 O O . GLU B 2 116 ? 2.872 26.512 17.058 1.000 0.900 116 GLU B O 1
ATOM 4664 N N . LYS B 2 117 ? 4.285 26.922 15.355 1.000 0.890 117 LYS B N 1
ATOM 4665 C CA . LYS B 2 117 ? 4.544 28.335 15.684 1.000 0.890 117 LYS B CA 1
ATOM 4666 C C . LYS B 2 117 ? 3.257 29.163 15.688 1.000 0.890 117 LYS B C 1
ATOM 4667 O O . LYS B 2 117 ? 3.082 30.003 16.565 1.000 0.890 117 LYS B O 1
ATOM 4686 N N . MET B 2 118 ? 2.321 28.912 14.760 1.000 0.870 118 MET B N 1
ATOM 4687 C CA . MET B 2 118 ? 0.998 29.558 14.781 1.000 0.870 118 MET B CA 1
ATOM 4688 C C . MET B 2 118 ? 0.219 29.246 16.060 1.000 0.870 118 MET B C 1
ATOM 4689 O O . MET B 2 118 ? -0.460 30.131 16.576 1.000 0.870 118 MET B O 1
ATOM 4703 N N . ASN B 2 119 ? 0.298 28.012 16.564 1.000 0.880 119 ASN B N 1
ATOM 4704 C CA . ASN B 2 119 ? -0.365 27.635 17.809 1.000 0.880 119 ASN B CA 1
ATOM 4705 C C . ASN B 2 119 ? 0.313 28.261 19.037 1.000 0.880 119 ASN B C 1
ATOM 4706 O O . ASN B 2 119 ? -0.396 28.665 19.956 1.000 0.880 119 ASN B O 1
ATOM 4717 N N . GLU B 2 120 ? 1.643 28.396 19.043 1.000 0.890 120 GLU B N 1
ATOM 4718 C CA . GLU B 2 120 ? 2.394 29.046 20.130 1.000 0.890 120 GLU B CA 1
ATOM 4719 C C . GLU B 2 120 ? 2.070 30.542 20.268 1.000 0.890 120 GLU B C 1
ATOM 4720 O O . GLU B 2 120 ? 1.844 31.021 21.377 1.000 0.890 120 GLU B O 1
ATOM 4732 N N . VAL B 2 121 ? 1.983 31.289 19.159 1.000 0.900 121 VAL B N 1
ATOM 4733 C CA . VAL B 2 121 ? 1.705 32.744 19.199 1.000 0.900 121 VAL B CA 1
ATOM 4734 C C . VAL B 2 121 ? 0.216 33.088 19.246 1.000 0.900 121 VAL B C 1
ATOM 4735 O O . VAL B 2 121 ? -0.144 34.267 19.265 1.000 0.900 121 VAL B O 1
ATOM 4748 N N . LYS B 2 122 ? -0.672 32.087 19.250 1.000 0.870 122 LYS B N 1
ATOM 4749 C CA . LYS B 2 122 ? -2.120 32.283 19.095 1.000 0.870 122 LYS B CA 1
ATOM 4750 C C . LYS B 2 122 ? -2.721 33.200 20.164 1.000 0.870 122 LYS B C 1
ATOM 4751 O O . LYS B 2 122 ? -3.460 34.118 19.816 1.000 0.870 122 LYS B O 1
ATOM 4770 N N . GLU B 2 123 ? -2.384 32.992 21.438 1.000 0.870 123 GLU B N 1
ATOM 4771 C CA . GLU B 2 123 ? -2.886 33.827 22.545 1.000 0.870 123 GLU B CA 1
ATOM 4772 C C . GLU B 2 123 ? -2.435 35.287 22.392 1.000 0.870 123 GLU B C 1
ATOM 4773 O O . GLU B 2 123 ? -3.249 36.211 22.438 1.000 0.870 123 GLU B O 1
ATOM 4785 N N . GLN B 2 124 ? -1.149 35.508 22.107 1.000 0.890 124 GLN B N 1
ATOM 4786 C CA . GLN B 2 124 ? -0.596 36.851 21.916 1.000 0.890 124 GLN B CA 1
ATOM 4787 C C . GLN B 2 124 ? -1.179 37.548 20.673 1.000 0.890 124 GLN B C 1
ATOM 4788 O O . GLN B 2 124 ? -1.421 38.761 20.676 1.000 0.890 124 GLN B O 1
ATOM 4802 N N . ALA B 2 125 ? -1.442 36.785 19.612 1.000 0.880 125 ALA B N 1
ATOM 4803 C CA . ALA B 2 125 ? -2.107 37.275 18.415 1.000 0.880 125 ALA B CA 1
ATOM 4804 C C . ALA B 2 125 ? -3.558 37.695 18.698 1.000 0.880 125 ALA B C 1
ATOM 4805 O O . ALA B 2 125 ? -3.974 38.763 18.244 1.000 0.880 125 ALA B O 1
ATOM 4812 N N . GLU B 2 126 ? -4.313 36.913 19.480 1.000 0.860 126 GLU B N 1
ATOM 4813 C CA . GLU B 2 126 ? -5.674 37.265 19.909 1.000 0.860 126 GLU B CA 1
ATOM 4814 C C . GLU B 2 126 ? -5.693 38.518 20.797 1.000 0.860 126 GLU B C 1
ATOM 4815 O O . GLU B 2 126 ? -6.529 39.405 20.596 1.000 0.860 126 GLU B O 1
ATOM 4827 N N . GLU B 2 127 ? -4.747 38.662 21.729 1.000 0.870 127 GLU B N 1
ATOM 4828 C CA . GLU B 2 127 ? -4.621 39.880 22.538 1.000 0.870 127 GLU B CA 1
ATOM 4829 C C . GLU B 2 127 ? -4.346 41.128 21.685 1.000 0.870 127 GLU B C 1
ATOM 4830 O O . GLU B 2 127 ? -4.987 42.174 21.859 1.000 0.870 127 GLU B O 1
ATOM 4842 N N . ASN B 2 128 ? -3.403 41.044 20.744 1.000 0.880 128 ASN B N 1
ATOM 4843 C CA . ASN B 2 128 ? -3.092 42.146 19.834 1.000 0.880 128 ASN B CA 1
ATOM 4844 C C . ASN B 2 128 ? -4.270 42.457 18.905 1.000 0.880 128 ASN B C 1
ATOM 4845 O O . ASN B 2 128 ? -4.576 43.635 18.686 1.000 0.880 128 ASN B O 1
ATOM 4856 N N . ALA B 2 129 ? -4.982 41.430 18.428 1.000 0.880 129 ALA B N 1
ATOM 4857 C CA . ALA B 2 129 ? -6.213 41.587 17.663 1.000 0.880 129 ALA B CA 1
ATOM 4858 C C . ALA B 2 129 ? -7.275 42.347 18.474 1.000 0.880 129 ALA B C 1
ATOM 4859 O O . ALA B 2 129 ? -7.847 43.316 17.970 1.000 0.880 129 ALA B O 1
ATOM 4866 N N . ASN B 2 130 ? -7.470 42.013 19.753 1.000 0.850 130 ASN B N 1
ATOM 4867 C CA . ASN B 2 130 ? -8.400 42.716 20.641 1.000 0.850 130 ASN B CA 1
ATOM 4868 C C . ASN B 2 130 ? -8.001 44.187 20.866 1.000 0.850 130 ASN B C 1
ATOM 4869 O O . ASN B 2 130 ? -8.844 45.077 20.727 1.000 0.850 130 ASN B O 1
ATOM 4880 N N . LYS B 2 131 ? -6.717 44.494 21.113 1.000 0.860 131 LYS B N 1
ATOM 4881 C CA . LYS B 2 131 ? -6.224 45.890 21.197 1.000 0.860 131 LYS B CA 1
ATOM 4882 C C . LYS B 2 131 ? -6.482 46.658 19.897 1.000 0.860 131 LYS B C 1
ATOM 4883 O O . LYS B 2 131 ? -6.834 47.841 19.928 1.000 0.860 131 LYS B O 1
ATOM 4902 N N . ARG B 2 132 ? -6.319 45.987 18.752 1.000 0.850 132 ARG B N 1
ATOM 4903 C CA . ARG B 2 132 ? -6.561 46.558 17.421 1.000 0.850 132 ARG B CA 1
ATOM 4904 C C . ARG B 2 132 ? -8.055 46.837 17.209 1.000 0.850 132 ARG B C 1
ATOM 4905 O O . ARG B 2 132 ? -8.383 47.923 16.742 1.000 0.850 132 ARG B O 1
ATOM 4926 N N . ILE B 2 133 ? -8.956 45.961 17.658 1.000 0.870 133 ILE B N 1
ATOM 4927 C CA . ILE B 2 133 ? -10.414 46.189 17.634 1.000 0.870 133 ILE B CA 1
ATOM 4928 C C . ILE B 2 133 ? -10.822 47.360 18.537 1.000 0.870 133 ILE B C 1
ATOM 4929 O O . ILE B 2 133 ? -11.557 48.240 18.097 1.000 0.870 133 ILE B O 1
ATOM 4945 N N . VAL B 2 134 ? -10.300 47.442 19.765 1.000 0.850 134 VAL B N 1
ATOM 4946 C CA . VAL B 2 134 ? -10.605 48.560 20.681 1.000 0.850 134 VAL B CA 1
ATOM 4947 C C . VAL B 2 134 ? -10.227 49.911 20.057 1.000 0.850 134 VAL B C 1
ATOM 4948 O O . VAL B 2 134 ? -10.979 50.879 20.170 1.000 0.850 134 VAL B O 1
ATOM 4961 N N . ARG B 2 135 ? -9.103 49.988 19.328 1.000 0.840 135 ARG B N 1
ATOM 4962 C CA . ARG B 2 135 ? -8.715 51.194 18.568 1.000 0.840 135 ARG B CA 1
ATOM 4963 C C . ARG B 2 135 ? -9.624 51.475 17.364 1.000 0.840 135 ARG B C 1
ATOM 4964 O O . ARG B 2 135 ? -9.787 52.644 17.025 1.000 0.840 135 ARG B O 1
ATOM 4985 N N . LEU B 2 136 ? -10.201 50.446 16.733 1.000 0.820 136 LEU B N 1
ATOM 4986 C CA . LEU B 2 136 ? -11.210 50.606 15.674 1.000 0.820 136 LEU B CA 1
ATOM 4987 C C . LEU B 2 136 ? -12.550 51.124 16.226 1.000 0.820 136 LEU B C 1
ATOM 4988 O O . LEU B 2 136 ? -13.258 51.824 15.508 1.000 0.820 136 LEU B O 1
ATOM 5004 N N . LEU B 2 137 ? -12.874 50.823 17.488 1.000 0.820 137 LEU B N 1
ATOM 5005 C CA . LEU B 2 137 ? -14.091 51.284 18.170 1.000 0.820 137 LEU B CA 1
ATOM 5006 C C . LEU B 2 137 ? -13.964 52.691 18.777 1.000 0.820 137 LEU B C 1
ATOM 5007 O O . LEU B 2 137 ? -14.935 53.444 18.777 1.000 0.820 137 LEU B O 1
ATOM 5023 N N . VAL B 2 138 ? -12.778 53.068 19.273 1.000 0.800 138 VAL B N 1
ATOM 5024 C CA . VAL B 2 138 ? -12.493 54.410 19.821 1.000 0.800 138 VAL B CA 1
ATOM 5025 C C . VAL B 2 138 ? -11.337 55.049 19.042 1.000 0.800 138 VAL B C 1
ATOM 5026 O O . VAL B 2 138 ? -10.173 55.006 19.487 1.000 0.800 138 VAL B O 1
ATOM 5039 N N . PRO B 2 139 ? -11.631 55.637 17.863 1.000 0.740 139 PRO B N 1
ATOM 5040 C CA . PRO B 2 139 ? -10.616 56.262 17.038 1.000 0.740 139 PRO B CA 1
ATOM 5041 C C . PRO B 2 139 ? -10.015 57.427 17.818 1.000 0.740 139 PRO B C 1
ATOM 5042 O O . PRO B 2 139 ? -10.736 58.290 18.316 1.000 0.740 139 PRO B O 1
ATOM 5053 N N . GLY B 2 140 ? -8.687 57.470 17.918 1.000 0.660 140 GLY B N 1
ATOM 5054 C CA . GLY B 2 140 ? -8.038 58.719 18.307 1.000 0.660 140 GLY B CA 1
ATOM 5055 C C . GLY B 2 140 ? -8.279 59.743 17.203 1.000 0.660 140 GLY B C 1
ATOM 5056 O O . GLY B 2 140 ? -8.293 59.377 16.021 1.000 0.660 140 GLY B O 1
ATOM 5060 N N . LYS B 2 141 ? -8.455 61.020 17.549 1.000 0.590 141 LYS B N 1
ATOM 5061 C CA . LYS B 2 141 ? -8.362 62.061 16.524 1.000 0.590 141 LYS B CA 1
ATOM 5062 C C . LYS B 2 141 ? -6.975 61.961 15.900 1.000 0.590 141 LYS B C 1
ATOM 5063 O O . LYS B 2 141 ? -5.968 61.876 16.602 1.000 0.590 141 LYS B O 1
ATOM 5082 N N . LYS B 2 142 ? -6.920 61.940 14.567 1.000 0.480 142 LYS B N 1
ATOM 5083 C CA . LYS B 2 142 ? -5.652 62.150 13.872 1.000 0.480 142 LYS B CA 1
ATOM 5084 C C . LYS B 2 142 ? -5.095 63.465 14.390 1.000 0.480 142 LYS B C 1
ATOM 5085 O O . LYS B 2 142 ? -5.786 64.474 14.268 1.000 0.480 142 LYS B O 1
ATOM 5104 N N . LYS B 2 143 ? -3.871 63.441 14.924 1.000 0.440 143 LYS B N 1
ATOM 5105 C CA . LYS B 2 143 ? -3.090 64.662 15.108 1.000 0.440 143 LYS B CA 1
ATOM 5106 C C . LYS B 2 143 ? -3.139 65.408 13.777 1.000 0.440 143 LYS B C 1
ATOM 5107 O O . LYS B 2 143 ? -2.579 64.930 12.789 1.000 0.440 143 LYS B O 1
ATOM 5126 N N . GLN B 2 144 ? -3.871 66.522 13.720 1.000 0.360 144 GLN B N 1
ATOM 5127 C CA . GLN B 2 144 ? -3.666 67.481 12.648 1.000 0.360 144 GLN B CA 1
ATOM 5128 C C . GLN B 2 144 ? -2.264 68.007 12.902 1.000 0.360 144 GLN B C 1
ATOM 5129 O O . GLN B 2 144 ? -2.041 68.790 13.817 1.000 0.360 144 GLN B O 1
ATOM 5143 N N . SER B 2 145 ? -1.296 67.490 12.151 1.000 0.380 145 SER B N 1
ATOM 5144 C CA . SER B 2 145 ? 0.028 68.079 12.072 1.000 0.380 145 SER B CA 1
ATOM 5145 C C . SER B 2 145 ? -0.151 69.468 11.465 1.000 0.380 145 SER B C 1
ATOM 5146 O O . SER B 2 145 ? -0.129 69.619 10.243 1.000 0.380 145 SER B O 1
ATOM 5154 N N . GLY B 2 146 ? -0.421 70.461 12.316 1.000 0.400 146 GLY B N 1
ATOM 5155 C CA . GLY B 2 146 ? -0.387 71.864 11.950 1.000 0.400 146 GLY B CA 1
ATOM 5156 C C . GLY B 2 146 ? 1.014 72.140 11.439 1.000 0.400 146 GLY B C 1
ATOM 5157 O O . GLY B 2 146 ? 1.981 72.086 12.197 1.000 0.400 146 GLY B O 1
ATOM 5161 N N . VAL B 2 147 ? 1.135 72.327 10.129 1.000 0.400 147 VAL B N 1
ATOM 5162 C CA . VAL B 2 147 ? 2.394 72.702 9.496 1.000 0.400 147 VAL B CA 1
ATOM 5163 C C . VAL B 2 147 ? 2.737 74.092 10.040 1.000 0.400 147 VAL B C 1
ATOM 5164 O O . VAL B 2 147 ? 2.218 75.091 9.548 1.000 0.400 147 VAL B O 1
ATOM 5177 N N . LYS B 2 148 ? 3.526 74.161 11.124 1.000 0.400 148 LYS B N 1
ATOM 5178 C CA . LYS B 2 148 ? 3.979 75.425 11.720 1.000 0.400 148 LYS B CA 1
ATOM 5179 C C . LYS B 2 148 ? 4.757 76.188 10.657 1.000 0.400 148 LYS B C 1
ATOM 5180 O O . LYS B 2 148 ? 5.773 75.709 10.155 1.000 0.400 148 LYS B O 1
ATOM 5199 N N . ASN B 2 149 ? 4.260 77.362 10.294 1.000 0.400 149 ASN B N 1
ATOM 5200 C CA . ASN B 2 149 ? 4.942 78.219 9.339 1.000 0.400 149 ASN B CA 1
ATOM 5201 C C . ASN B 2 149 ? 6.320 78.631 9.906 1.000 0.400 149 ASN B C 1
ATOM 5202 O O . ASN B 2 149 ? 6.416 78.977 11.084 1.000 0.400 149 ASN B O 1
ATOM 5213 N N . PRO B 2 150 ? 7.392 78.657 9.095 1.000 0.430 150 PRO B N 1
ATOM 5214 C CA . PRO B 2 150 ? 8.758 78.919 9.567 1.000 0.430 150 PRO B CA 1
ATOM 5215 C C . PRO B 2 150 ? 8.967 80.369 10.021 1.000 0.430 150 PRO B C 1
ATOM 5216 O O . PRO B 2 150 ? 9.890 80.667 10.774 1.000 0.430 150 PRO B O 1
ATOM 5227 N N . PHE B 2 151 ? 8.107 81.276 9.562 1.000 0.440 151 PHE B N 1
ATOM 5228 C CA . PHE B 2 151 ? 8.197 82.697 9.873 1.000 0.440 151 PHE B CA 1
ATOM 5229 C C . PHE B 2 151 ? 7.833 83.030 11.324 1.000 0.440 151 PHE B C 1
ATOM 5230 O O . PHE B 2 151 ? 8.369 83.990 11.873 1.000 0.440 151 PHE B O 1
ATOM 5247 N N . GLU B 2 152 ? 6.966 82.242 11.966 1.000 0.440 152 GLU B N 1
ATOM 5248 C CA . GLU B 2 152 ? 6.586 82.480 13.366 1.000 0.440 152 GLU B CA 1
ATOM 5249 C C . GLU B 2 152 ? 7.679 82.067 14.356 1.000 0.440 152 GLU B C 1
ATOM 5250 O O . GLU B 2 152 ? 7.756 82.637 15.438 1.000 0.440 152 GLU B O 1
ATOM 5262 N N . MET B 2 153 ? 8.584 81.147 13.990 1.000 0.390 153 MET B N 1
ATOM 5263 C CA . MET B 2 153 ? 9.692 80.738 14.867 1.000 0.390 153 MET B CA 1
ATOM 5264 C C . MET B 2 153 ? 10.705 81.882 15.135 1.000 0.390 153 MET B C 1
ATOM 5265 O O . MET B 2 153 ? 11.495 81.761 16.067 1.000 0.390 153 MET B O 1
ATOM 5279 N N . PHE B 2 154 ? 10.678 82.988 14.361 1.000 0.410 154 PHE B N 1
ATOM 5280 C CA . PHE B 2 154 ? 11.500 84.203 14.563 1.000 0.410 154 PHE B CA 1
ATOM 5281 C C . PHE B 2 154 ? 10.878 85.215 15.528 1.000 0.410 154 PHE B C 1
ATOM 5282 O O . PHE B 2 154 ? 11.590 85.998 16.163 1.000 0.410 154 PHE B O 1
ATOM 5299 N N . PHE B 2 155 ? 9.551 85.210 15.642 1.000 0.400 155 PHE B N 1
ATOM 5300 C CA . PHE B 2 155 ? 8.855 86.021 16.627 1.000 0.400 155 PHE B CA 1
ATOM 5301 C C . PHE B 2 155 ? 8.725 85.213 17.913 1.000 0.400 155 PHE B C 1
ATOM 5302 O O . PHE B 2 155 ? 7.692 84.634 18.222 1.000 0.400 155 PHE B O 1
ATOM 5319 N N . GLY B 2 156 ? 9.822 85.172 18.671 1.000 0.410 156 GLY B N 1
ATOM 5320 C CA . GLY B 2 156 ? 10.013 84.316 19.847 1.000 0.410 156 GLY B CA 1
ATOM 5321 C C . GLY B 2 156 ? 9.134 84.609 21.070 1.000 0.410 156 GLY B C 1
ATOM 5322 O O .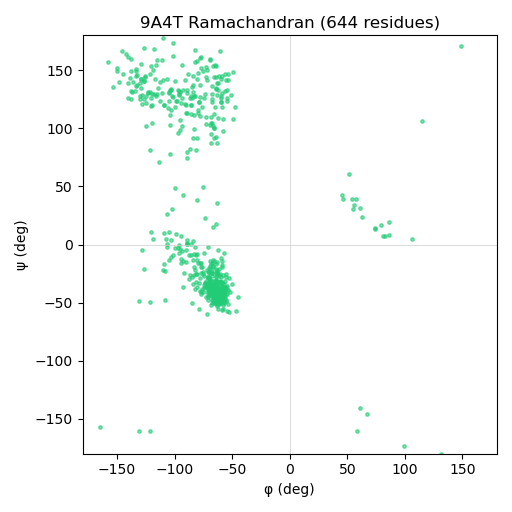 GLY B 2 156 ? 9.438 84.124 22.155 1.000 0.410 156 GLY B O 1
ATOM 5326 N N . GLY B 2 157 ? 8.055 85.382 20.942 1.000 0.380 157 GLY B N 1
ATOM 5327 C CA . GLY B 2 157 ? 7.096 85.619 22.021 1.000 0.380 157 GLY B CA 1
ATOM 5328 C C . GLY B 2 157 ? 6.181 84.417 22.244 1.000 0.380 157 GLY B C 1
ATOM 5329 O O . GLY B 2 157 ? 4.967 84.584 22.245 1.000 0.380 157 GLY B O 1
ATOM 5333 N N . SER B 2 158 ? 6.735 83.207 22.364 1.000 0.380 158 SER B N 1
ATOM 5334 C CA . SER B 2 158 ? 5.963 81.998 22.664 1.000 0.380 158 SER B CA 1
ATOM 5335 C C . SER B 2 158 ? 5.447 82.097 24.092 1.000 0.380 158 SER B C 1
ATOM 5336 O O . SER B 2 158 ? 6.108 81.669 25.038 1.000 0.380 158 SER B O 1
ATOM 5344 N N . GLN B 2 159 ? 4.282 82.716 24.258 1.000 0.350 159 GLN B N 1
ATOM 5345 C CA . GLN B 2 159 ? 3.585 82.644 25.524 1.000 0.350 159 GLN B CA 1
ATOM 5346 C C . GLN B 2 159 ? 3.193 81.184 25.768 1.000 0.350 159 GLN B C 1
ATOM 5347 O O . GLN B 2 159 ? 2.708 80.515 24.850 1.000 0.350 159 GLN B O 1
ATOM 5361 N N . PRO B 2 160 ? 3.414 80.683 26.989 1.000 0.390 160 PRO B N 1
ATOM 5362 C CA . PRO B 2 160 ? 2.921 79.379 27.378 1.000 0.390 160 PRO B CA 1
ATOM 5363 C C . PRO B 2 160 ? 1.393 79.478 27.449 1.000 0.390 160 PRO B C 1
ATOM 5364 O O . PRO B 2 160 ? 0.839 79.969 28.432 1.000 0.390 160 PRO B O 1
ATOM 5375 N N . ASN B 2 161 ? 0.715 79.100 26.364 1.000 0.370 161 ASN B N 1
ATOM 5376 C CA . ASN B 2 161 ? -0.740 79.019 26.328 1.000 0.370 161 ASN B CA 1
ATOM 5377 C C . ASN B 2 161 ? -1.201 77.802 27.136 1.000 0.370 161 ASN B C 1
ATOM 5378 O O . ASN B 2 161 ? -0.573 76.750 27.099 1.000 0.370 161 ASN B O 1
ATOM 5389 N N . GLY B 2 162 ? -2.336 77.933 27.821 1.000 0.400 162 GLY B N 1
ATOM 5390 C CA . GLY B 2 162 ? -2.961 76.862 28.605 1.000 0.400 162 GLY B CA 1
ATOM 5391 C C . GLY B 2 162 ? -3.637 75.756 27.782 1.000 0.400 162 GLY B C 1
ATOM 5392 O O . GLY B 2 162 ? -4.549 75.116 28.293 1.000 0.400 162 GLY B O 1
ATOM 5396 N N . GLU B 2 163 ? -3.255 75.547 26.517 1.000 0.430 163 GLU B N 1
ATOM 5397 C CA . GLU B 2 163 ? -3.797 74.455 25.687 1.000 0.430 163 GLU B CA 1
ATOM 5398 C C . GLU B 2 163 ? -3.235 73.082 26.088 1.000 0.430 163 GLU B C 1
ATOM 5399 O O . GLU B 2 163 ? -3.938 72.083 25.953 1.000 0.430 163 GLU B O 1
ATOM 5411 N N . ASP B 2 164 ? -2.025 73.028 26.658 1.000 0.480 164 ASP B N 1
ATOM 5412 C CA . ASP B 2 164 ? -1.405 71.757 27.061 1.000 0.480 164 ASP B CA 1
ATOM 5413 C C . ASP B 2 164 ? -2.223 71.015 28.143 1.000 0.480 164 ASP B C 1
ATOM 5414 O O . ASP B 2 164 ? -2.369 69.794 28.081 1.000 0.480 164 ASP B O 1
ATOM 5423 N N . GLU B 2 165 ? -2.818 71.709 29.126 1.000 0.490 165 GLU B N 1
ATOM 5424 C CA . GLU B 2 165 ? -3.672 71.047 30.132 1.000 0.490 165 GLU B CA 1
ATOM 5425 C C . GLU B 2 165 ? -4.970 70.510 29.517 1.000 0.490 165 GLU B C 1
ATOM 5426 O O . GLU B 2 165 ? -5.390 69.394 29.846 1.000 0.490 165 GLU B O 1
ATOM 5438 N N . ALA B 2 166 ? -5.584 71.280 28.610 1.000 0.520 166 ALA B N 1
ATOM 5439 C CA . ALA B 2 166 ? -6.805 70.880 27.918 1.000 0.520 166 ALA B CA 1
ATOM 5440 C C . ALA B 2 166 ? -6.571 69.658 27.012 1.000 0.520 166 ALA B C 1
ATOM 5441 O O . ALA B 2 166 ? -7.412 68.757 26.995 1.000 0.520 166 ALA B O 1
ATOM 5448 N N . GLU B 2 167 ? -5.421 69.571 26.327 1.000 0.560 167 GLU B N 1
ATOM 5449 C CA . GLU B 2 167 ? -5.034 68.377 25.560 1.000 0.560 167 GLU B CA 1
ATOM 5450 C C . GLU B 2 167 ? -4.832 67.148 26.468 1.000 0.560 167 GLU B C 1
ATOM 5451 O O . GLU B 2 167 ? -5.334 66.069 26.145 1.000 0.560 167 GLU B O 1
ATOM 5463 N N . SER B 2 168 ? -4.188 67.290 27.637 1.000 0.610 168 SER B N 1
ATOM 5464 C CA . SER B 2 168 ? -3.964 66.165 28.566 1.000 0.610 168 SER B CA 1
ATOM 5465 C C . SER B 2 168 ? -5.262 65.569 29.141 1.000 0.610 168 SER B C 1
ATOM 5466 O O . SER B 2 168 ? -5.368 64.351 29.316 1.000 0.610 168 SER B O 1
ATOM 5474 N N . GLN B 2 169 ? -6.283 66.405 29.388 1.000 0.630 169 GLN B N 1
ATOM 5475 C CA . GLN B 2 169 ? -7.599 65.945 29.844 1.000 0.630 169 GLN B CA 1
ATOM 5476 C C . GLN B 2 169 ? -8.378 65.216 28.737 1.000 0.630 169 GLN B C 1
ATOM 5477 O O . GLN B 2 169 ? -9.046 64.214 29.024 1.000 0.630 169 GLN B O 1
ATOM 5491 N N . GLU B 2 170 ? -8.304 65.673 27.477 1.000 0.640 170 GLU B N 1
ATOM 5492 C CA . GLU B 2 170 ? -8.947 64.975 26.352 1.000 0.640 170 GLU B CA 1
ATOM 5493 C C . GLU B 2 170 ? -8.287 63.614 26.065 1.000 0.640 170 GLU B C 1
ATOM 5494 O O . GLU B 2 170 ? -9.007 62.629 25.858 1.000 0.640 170 GLU B O 1
ATOM 5506 N N . GLU B 2 171 ? -6.951 63.511 26.105 1.000 0.690 171 GLU B N 1
ATOM 5507 C CA . GLU B 2 171 ? -6.251 62.223 25.959 1.000 0.690 171 GLU B CA 1
ATOM 5508 C C . GLU B 2 171 ? -6.614 61.241 27.084 1.000 0.690 171 GLU B C 1
ATOM 5509 O O . GLU B 2 171 ? -6.951 60.085 26.795 1.000 0.690 171 GLU B O 1
ATOM 5521 N N . ALA B 2 172 ? -6.658 61.707 28.340 1.000 0.720 172 ALA B N 1
ATOM 5522 C CA . ALA B 2 172 ? -7.068 60.893 29.486 1.000 0.720 172 ALA B CA 1
ATOM 5523 C C . ALA B 2 172 ? -8.484 60.311 29.312 1.000 0.720 172 ALA B C 1
ATOM 5524 O O . ALA B 2 172 ? -8.732 59.143 29.613 1.000 0.720 172 ALA B O 1
ATOM 5531 N N . ASN B 2 173 ? -9.406 61.085 28.737 1.000 0.750 173 ASN B N 1
ATOM 5532 C CA . ASN B 2 173 ? -10.777 60.652 28.462 1.000 0.750 173 ASN B CA 1
ATOM 5533 C C . ASN B 2 173 ? -10.862 59.586 27.358 1.000 0.750 173 ASN B C 1
ATOM 5534 O O . ASN B 2 173 ? -11.638 58.628 27.455 1.000 0.750 173 ASN B O 1
ATOM 5545 N N . ILE B 2 174 ? -10.080 59.741 26.281 1.000 0.770 174 ILE B N 1
ATOM 5546 C CA . ILE B 2 174 ? -9.996 58.728 25.218 1.000 0.770 174 ILE B CA 1
ATOM 5547 C C . ILE B 2 174 ? -9.457 57.418 25.798 1.000 0.770 174 ILE B C 1
ATOM 5548 O O . ILE B 2 174 ? -9.965 56.345 25.463 1.000 0.770 174 ILE B O 1
ATOM 5564 N N . GLU B 2 175 ? -8.457 57.482 26.674 1.000 0.790 175 GLU B N 1
ATOM 5565 C CA . GLU B 2 175 ? -7.870 56.310 27.320 1.000 0.790 175 GLU B CA 1
ATOM 5566 C C . GLU B 2 175 ? -8.838 55.641 28.311 1.000 0.790 175 GLU B C 1
ATOM 5567 O O . GLU B 2 175 ? -8.954 54.411 28.335 1.000 0.790 175 GLU B O 1
ATOM 5579 N N . GLU B 2 176 ? -9.633 56.430 29.036 1.000 0.810 176 GLU B N 1
ATOM 5580 C CA . GLU B 2 176 ? -10.702 55.931 29.903 1.000 0.810 176 GLU B CA 1
ATOM 5581 C C . GLU B 2 176 ? -11.838 55.271 29.096 1.000 0.810 176 GLU B C 1
ATOM 5582 O O . GLU B 2 176 ? -12.271 54.158 29.418 1.000 0.810 176 GLU B O 1
ATOM 5594 N N . LYS B 2 177 ? -12.261 55.876 27.972 1.000 0.810 177 LYS B N 1
ATOM 5595 C CA . LYS B 2 177 ? -13.211 55.261 27.020 1.000 0.810 177 LYS B CA 1
ATOM 5596 C C . LYS B 2 177 ? -12.666 53.971 26.420 1.000 0.810 177 LYS B C 1
ATOM 5597 O O . LYS B 2 177 ? -13.419 53.010 26.270 1.000 0.810 177 LYS B O 1
ATOM 5616 N N . ARG B 2 178 ? -11.371 53.925 26.089 1.000 0.810 178 ARG B N 1
ATOM 5617 C CA . ARG B 2 178 ? -10.712 52.706 25.598 1.000 0.810 178 ARG B CA 1
ATOM 5618 C C . ARG B 2 178 ? -10.688 51.617 26.656 1.000 0.810 178 ARG B C 1
ATOM 5619 O O . ARG B 2 178 ? -10.974 50.478 26.311 1.000 0.810 178 ARG B O 1
ATOM 5640 N N . LYS B 2 179 ? -10.416 51.946 27.922 1.000 0.840 179 LYS B N 1
ATOM 5641 C CA . LYS B 2 179 ? -10.504 50.986 29.033 1.000 0.840 179 LYS B CA 1
ATOM 5642 C C . LYS B 2 179 ? -11.926 50.452 29.211 1.000 0.840 179 LYS B C 1
ATOM 5643 O O . LYS B 2 179 ? -12.088 49.239 29.309 1.000 0.840 179 LYS B O 1
ATOM 5662 N N . ARG B 2 180 ? -12.951 51.319 29.171 1.000 0.820 180 ARG B N 1
ATOM 5663 C CA . ARG B 2 180 ? -14.362 50.881 29.196 1.000 0.820 180 ARG B CA 1
ATOM 5664 C C . ARG B 2 180 ? -14.680 49.930 28.037 1.000 0.820 180 ARG B C 1
ATOM 5665 O O . ARG B 2 180 ? -15.145 48.824 28.286 1.000 0.820 180 ARG B O 1
ATOM 5686 N N . MET B 2 181 ? -14.364 50.309 26.796 1.000 0.810 181 MET B N 1
ATOM 5687 C CA . MET B 2 181 ? -14.602 49.466 25.611 1.000 0.810 181 MET B CA 1
ATOM 5688 C C . MET B 2 181 ? -13.817 48.148 25.645 1.000 0.810 181 MET B C 1
ATOM 5689 O O . MET B 2 181 ? -14.345 47.119 25.240 1.000 0.810 181 MET B O 1
ATOM 5703 N N . ALA B 2 182 ? -12.575 48.152 26.139 1.000 0.830 182 ALA B N 1
ATOM 5704 C CA . ALA B 2 182 ? -11.765 46.942 26.273 1.000 0.830 182 ALA B CA 1
ATOM 5705 C C . ALA B 2 182 ? -12.378 45.939 27.261 1.000 0.830 182 ALA B C 1
ATOM 5706 O O . ALA B 2 182 ? -12.401 44.744 26.973 1.000 0.830 182 ALA B O 1
ATOM 5713 N N . HIS B 2 183 ? -12.918 46.412 28.389 1.000 0.810 183 HIS B N 1
ATOM 5714 C CA . HIS B 2 183 ? -13.595 45.542 29.350 1.000 0.810 183 HIS B CA 1
ATOM 5715 C C . HIS B 2 183 ? -14.879 44.937 28.763 1.000 0.810 183 HIS B C 1
ATOM 5716 O O . HIS B 2 183 ? -15.122 43.744 28.936 1.000 0.810 183 HIS B O 1
ATOM 5730 N N . GLN B 2 184 ? -15.662 45.722 28.021 1.000 0.820 184 GLN B N 1
ATOM 5731 C CA . GLN B 2 184 ? -16.865 45.223 27.347 1.000 0.820 184 GLN B CA 1
ATOM 5732 C C . GLN B 2 184 ? -16.544 44.200 26.255 1.000 0.820 184 GLN B C 1
ATOM 5733 O O . GLN B 2 184 ? -17.240 43.195 26.124 1.000 0.820 184 GLN B O 1
ATOM 5747 N N . LEU B 2 185 ? -15.455 44.414 25.507 1.000 0.830 185 LEU B N 1
ATOM 5748 C CA . LEU B 2 185 ? -14.975 43.452 24.518 1.000 0.830 185 LEU B CA 1
ATOM 5749 C C . LEU B 2 185 ? -14.595 42.118 25.186 1.000 0.830 185 LEU B C 1
ATOM 5750 O O . LEU B 2 185 ? -14.883 41.066 24.627 1.000 0.830 185 LEU B O 1
ATOM 5766 N N . ALA B 2 186 ? -13.989 42.162 26.381 1.000 0.800 186 ALA B N 1
ATOM 5767 C CA . ALA B 2 186 ? -13.607 40.977 27.156 1.000 0.800 186 ALA B CA 1
ATOM 5768 C C . ALA B 2 186 ? -14.805 40.222 27.763 1.000 0.800 186 ALA B C 1
ATOM 5769 O O . ALA B 2 186 ? -14.728 39.012 27.950 1.000 0.800 186 ALA B O 1
ATOM 5776 N N . LEU B 2 187 ? -15.913 40.916 28.043 1.000 0.800 187 LEU B N 1
ATOM 5777 C CA . LEU B 2 187 ? -17.174 40.312 28.495 1.000 0.800 187 LEU B CA 1
ATOM 5778 C C . LEU B 2 187 ? -18.017 39.733 27.343 1.000 0.800 187 LEU B C 1
ATOM 5779 O O . LEU B 2 187 ? -19.020 39.074 27.597 1.000 0.800 187 LEU B O 1
ATOM 5795 N N . GLY B 2 188 ? -17.634 39.977 26.085 1.000 0.810 188 GLY B N 1
ATOM 5796 C CA . GLY B 2 188 ? -18.396 39.546 24.909 1.000 0.810 188 GLY B CA 1
ATOM 5797 C C . GLY B 2 188 ? -19.605 40.431 24.576 1.000 0.810 188 GLY B C 1
ATOM 5798 O O . GLY B 2 188 ? -20.459 40.020 23.796 1.000 0.810 188 GLY B O 1
ATOM 5802 N N . GLU B 2 189 ? -19.686 41.652 25.119 1.000 0.780 189 GLU B N 1
ATOM 5803 C CA . GLU B 2 189 ? -20.829 42.564 24.906 1.000 0.780 189 GLU B CA 1
ATOM 5804 C C . GLU B 2 189 ? -20.824 43.255 23.528 1.000 0.780 189 GLU B C 1
ATOM 5805 O O . GLU B 2 189 ? -21.828 43.822 23.102 1.000 0.780 189 GLU B O 1
ATOM 5817 N N . LEU B 2 190 ? -19.691 43.239 22.821 1.000 0.800 190 LEU B N 1
ATOM 5818 C CA . LEU B 2 190 ? -19.476 43.991 21.577 1.000 0.800 190 LEU B CA 1
ATOM 5819 C C . LEU B 2 190 ? -19.416 43.101 20.328 1.000 0.800 190 LEU B C 1
ATOM 5820 O O . LEU B 2 190 ? -19.046 43.573 19.258 1.000 0.800 190 LEU B O 1
ATOM 5836 N N . GLU B 2 191 ? -19.754 41.817 20.432 1.000 0.820 191 GLU B N 1
ATOM 5837 C CA . GLU B 2 191 ? -19.552 40.850 19.343 1.000 0.820 191 GLU B CA 1
ATOM 5838 C C . GLU B 2 191 ? -20.373 41.164 18.082 1.000 0.820 191 GLU B C 1
ATOM 5839 O O . GLU B 2 191 ? -19.879 40.974 16.967 1.000 0.820 191 GLU B O 1
ATOM 5851 N N . ASP B 2 192 ? -21.581 41.707 18.257 1.000 0.830 192 ASP B N 1
ATOM 5852 C CA . ASP B 2 192 ? -22.495 42.076 17.165 1.000 0.830 192 ASP B CA 1
ATOM 5853 C C . ASP B 2 192 ? -22.271 43.513 16.659 1.000 0.830 192 ASP B C 1
ATOM 5854 O O . ASP B 2 192 ? -22.932 43.983 15.728 1.000 0.830 192 ASP B O 1
ATOM 5863 N N . TYR B 2 193 ? -21.309 44.232 17.243 1.000 0.820 193 TYR B N 1
ATOM 5864 C CA . TYR B 2 193 ? -20.948 45.560 16.768 1.000 0.820 193 TYR B CA 1
ATOM 5865 C C . TYR B 2 193 ? -20.196 45.476 15.438 1.000 0.820 193 TYR B C 1
ATOM 5866 O O . TYR B 2 193 ? -19.351 44.608 15.223 1.000 0.820 193 TYR B O 1
ATOM 5884 N N . TYR B 2 194 ? -20.468 46.416 14.533 1.000 0.840 194 TYR B N 1
ATOM 5885 C CA . TYR B 2 194 ? -19.778 46.484 13.246 1.000 0.840 194 TYR B CA 1
ATOM 5886 C C . TYR B 2 194 ? -18.511 47.331 13.332 1.000 0.840 194 TYR B C 1
ATOM 5887 O O . TYR B 2 194 ? -18.555 48.492 13.739 1.000 0.840 194 TYR B O 1
ATOM 5905 N N . VAL B 2 195 ? -17.401 46.790 12.832 1.000 0.820 195 VAL B N 1
ATOM 5906 C CA . VAL B 2 195 ? -16.117 47.487 12.706 1.000 0.820 195 VAL B CA 1
ATOM 5907 C C . VAL B 2 195 ? -15.656 47.521 11.253 1.000 0.820 195 VAL B C 1
ATOM 5908 O O . VAL B 2 195 ? -15.931 46.619 10.462 1.000 0.820 195 VAL B O 1
ATOM 5921 N N . THR B 2 196 ? -14.966 48.603 10.883 1.000 0.800 196 THR B N 1
ATOM 5922 C CA . THR B 2 196 ? -14.363 48.734 9.550 1.000 0.800 196 THR B CA 1
ATOM 5923 C C . THR B 2 196 ? -12.909 48.284 9.628 1.000 0.800 196 THR B C 1
ATOM 5924 O O . THR B 2 196 ? -12.081 48.990 10.196 1.000 0.800 196 THR B O 1
ATOM 5935 N N . VAL B 2 197 ? -12.601 47.113 9.074 1.000 0.790 197 VAL B N 1
ATOM 5936 C CA . VAL B 2 197 ? -11.264 46.509 9.074 1.000 0.790 197 VAL B CA 1
ATOM 5937 C C . VAL B 2 197 ? -10.636 46.669 7.691 1.000 0.790 197 VAL B C 1
ATOM 5938 O O . VAL B 2 197 ? -11.274 46.416 6.669 1.000 0.790 197 VAL B O 1
ATOM 5951 N N . GLU B 2 198 ? -9.380 47.107 7.652 1.000 0.770 198 GLU B N 1
ATOM 5952 C CA . GLU B 2 198 ? -8.563 47.072 6.438 1.000 0.770 198 GLU B CA 1
ATOM 5953 C C . GLU B 2 198 ? -7.951 45.678 6.291 1.000 0.770 198 GLU B C 1
ATOM 5954 O O . GLU B 2 198 ? -7.109 45.300 7.102 1.000 0.770 198 GLU B O 1
ATOM 5966 N N . VAL B 2 199 ? -8.392 44.931 5.277 1.000 0.720 199 VAL B N 1
ATOM 5967 C CA . VAL B 2 199 ? -7.940 43.559 4.986 1.000 0.720 199 VAL B CA 1
ATOM 5968 C C . VAL B 2 199 ? -7.109 43.574 3.698 1.000 0.720 199 VAL B C 1
ATOM 5969 O O . VAL B 2 199 ? -7.429 44.329 2.770 1.000 0.720 199 VAL B O 1
ATOM 5982 N N . GLU B 2 200 ? -6.036 42.778 3.635 1.000 0.670 200 GLU B N 1
ATOM 5983 C CA . GLU B 2 200 ? -5.273 42.571 2.394 1.000 0.670 200 GLU B CA 1
ATOM 5984 C C . GLU B 2 200 ? -6.115 41.799 1.367 1.000 0.670 200 GLU B C 1
ATOM 5985 O O . GLU B 2 200 ? -6.633 40.719 1.647 1.000 0.670 200 GLU B O 1
ATOM 5997 N N . GLU B 2 201 ? -6.271 42.359 0.166 1.000 0.570 201 GLU B N 1
ATOM 5998 C CA . GLU B 2 201 ? -6.949 41.685 -0.941 1.000 0.570 201 GLU B CA 1
ATOM 5999 C C . GLU B 2 201 ? -5.922 40.809 -1.667 1.000 0.570 201 GLU B C 1
ATOM 6000 O O . GLU B 2 201 ? -4.936 41.315 -2.207 1.000 0.570 201 GLU B O 1
ATOM 6012 N N . GLN B 2 202 ? -6.150 39.497 -1.723 1.000 0.520 202 GLN B N 1
ATOM 6013 C CA . GLN B 2 202 ? -5.565 38.724 -2.812 1.000 0.520 202 GLN B CA 1
ATOM 6014 C C . GLN B 2 202 ? -6.285 39.170 -4.075 1.000 0.520 202 GLN B C 1
ATOM 6015 O O . GLN B 2 202 ? -7.462 38.857 -4.264 1.000 0.520 202 GLN B O 1
ATOM 6029 N N . GLN B 2 203 ? -5.617 39.977 -4.900 1.000 0.460 203 GLN B N 1
ATOM 6030 C CA . GLN B 2 203 ? -6.196 40.335 -6.180 1.000 0.460 203 GLN B CA 1
ATOM 6031 C C . GLN B 2 203 ? -6.416 39.048 -6.977 1.000 0.460 203 GLN B C 1
ATOM 6032 O O . GLN B 2 203 ? -5.466 38.279 -7.150 1.000 0.460 203 GLN B O 1
ATOM 6046 N N . PRO B 2 204 ? -7.634 38.825 -7.496 1.000 0.450 204 PRO B N 1
ATOM 6047 C CA . PRO B 2 204 ? -7.771 37.906 -8.604 1.000 0.450 204 PRO B CA 1
ATOM 6048 C C . PRO B 2 204 ? -6.844 38.429 -9.699 1.000 0.450 204 PRO B C 1
ATOM 6049 O O . PRO B 2 204 ? -6.823 39.637 -9.971 1.000 0.450 204 PRO B O 1
ATOM 6060 N N . SER B 2 205 ? -6.035 37.551 -10.286 1.000 0.440 205 SER B N 1
ATOM 6061 C CA . SER B 2 205 ? -5.182 37.976 -11.384 1.000 0.440 205 SER B CA 1
ATOM 6062 C C . SER B 2 205 ? -6.100 38.497 -12.499 1.000 0.440 205 SER B C 1
ATOM 6063 O O . SER B 2 205 ? -6.975 37.781 -12.979 1.000 0.440 205 SER B O 1
ATOM 6071 N N . MET B 2 206 ? -5.930 39.751 -12.938 1.000 0.390 206 MET B N 1
ATOM 6072 C CA . MET B 2 206 ? -6.560 40.214 -14.190 1.000 0.390 206 MET B CA 1
ATOM 6073 C C . MET B 2 206 ? -6.041 39.417 -15.410 1.000 0.390 206 MET B C 1
ATOM 6074 O O . MET B 2 206 ? -6.519 39.608 -16.526 1.000 0.390 206 MET B O 1
ATOM 6088 N N . PHE B 2 207 ? -5.064 38.531 -15.190 1.000 0.430 207 PHE B N 1
ATOM 6089 C CA . PHE B 2 207 ? -4.366 37.727 -16.177 1.000 0.430 207 PHE B CA 1
ATOM 6090 C C . PHE B 2 207 ? -5.235 36.605 -16.762 1.000 0.430 207 PHE B C 1
ATOM 6091 O O . PHE B 2 207 ? -5.185 36.396 -17.970 1.000 0.430 207 PHE B O 1
ATOM 6108 N N . ASP B 2 208 ? -6.101 35.966 -15.965 1.000 0.410 208 ASP B N 1
ATOM 6109 C CA . ASP B 2 208 ? -7.007 34.914 -16.471 1.000 0.410 208 ASP B CA 1
ATOM 6110 C C . ASP B 2 208 ? -7.977 35.435 -17.547 1.000 0.410 208 ASP B C 1
ATOM 6111 O O . ASP B 2 208 ? -8.410 34.685 -18.418 1.000 0.410 208 ASP B O 1
ATOM 6120 N N . MET B 2 209 ? -8.313 36.731 -17.526 1.000 0.380 209 MET B N 1
ATOM 6121 C CA . MET B 2 209 ? -9.242 37.318 -18.499 1.000 0.380 209 MET B CA 1
ATOM 6122 C C . MET B 2 209 ? -8.545 37.907 -19.735 1.000 0.380 209 MET B C 1
ATOM 6123 O O . MET B 2 209 ? -9.177 38.023 -20.784 1.000 0.380 209 MET B O 1
ATOM 6137 N N . LEU B 2 210 ? -7.265 38.296 -19.634 1.000 0.380 210 LEU B N 1
ATOM 6138 C CA . LEU B 2 210 ? -6.525 38.963 -20.719 1.000 0.380 210 LEU B CA 1
ATOM 6139 C C . LEU B 2 210 ? -5.598 38.030 -21.524 1.000 0.380 210 LEU B C 1
ATOM 6140 O O . LEU B 2 210 ? -5.002 38.470 -22.505 1.000 0.380 210 LEU B O 1
ATOM 6156 N N . GLN B 2 211 ? -5.491 36.753 -21.147 1.000 0.420 211 GLN B N 1
ATOM 6157 C CA . GLN B 2 211 ? -4.547 35.772 -21.710 1.000 0.420 211 GLN B CA 1
ATOM 6158 C C . GLN B 2 211 ? -4.682 35.516 -23.229 1.000 0.420 211 GLN B C 1
ATOM 6159 O O . GLN B 2 211 ? -3.821 34.883 -23.830 1.000 0.420 211 GLN B O 1
ATOM 6173 N N . GLY B 2 212 ? -5.758 35.985 -23.871 1.000 0.370 212 GLY B N 1
ATOM 6174 C CA . GLY B 2 212 ? -5.995 35.780 -25.303 1.000 0.370 212 GLY B CA 1
ATOM 6175 C C . GLY B 2 212 ? -5.279 36.758 -26.246 1.000 0.370 212 GLY B C 1
ATOM 6176 O O . GLY B 2 212 ? -5.116 36.446 -27.425 1.000 0.370 212 GLY B O 1
ATOM 6180 N N . SER B 2 213 ? -4.869 37.951 -25.794 1.000 0.360 213 SER B N 1
ATOM 6181 C CA . SER B 2 213 ? -4.213 38.935 -26.674 1.000 0.360 213 SER B CA 1
ATOM 6182 C C . SER B 2 213 ? -2.690 38.793 -26.596 1.000 0.360 213 SER B C 1
ATOM 6183 O O . SER B 2 213 ? -2.091 39.262 -25.633 1.000 0.360 213 SER B O 1
ATOM 6191 N N . GLY B 2 214 ? -2.078 38.152 -27.604 1.000 0.370 214 GLY B N 1
ATOM 6192 C CA . GLY B 2 214 ? -0.673 37.689 -27.664 1.000 0.370 214 GLY B CA 1
ATOM 6193 C C . GLY B 2 214 ? 0.456 38.736 -27.616 1.000 0.370 214 GLY B C 1
ATOM 6194 O O . GLY B 2 214 ? 1.478 38.573 -28.275 1.000 0.370 214 GLY B O 1
ATOM 6198 N N . MET B 2 215 ? 0.300 39.822 -26.861 1.000 0.370 215 MET B N 1
ATOM 6199 C CA . MET B 2 215 ? 1.296 40.883 -26.670 1.000 0.370 215 MET B CA 1
ATOM 6200 C C . MET B 2 215 ? 2.170 40.609 -25.420 1.000 0.370 215 MET B C 1
ATOM 6201 O O . MET B 2 215 ? 2.419 41.510 -24.627 1.000 0.370 215 MET B O 1
ATOM 6215 N N . GLU B 2 216 ? 2.598 39.353 -25.209 1.000 0.360 216 GLU B N 1
ATOM 6216 C CA . GLU B 2 216 ? 3.165 38.857 -23.934 1.000 0.360 216 GLU B CA 1
ATOM 6217 C C . GLU B 2 216 ? 4.577 39.371 -23.589 1.000 0.360 216 GLU B C 1
ATOM 6218 O O . GLU B 2 216 ? 4.788 39.959 -22.529 1.000 0.360 216 GLU B O 1
ATOM 6230 N N . GLN B 2 217 ? 5.576 39.101 -24.441 1.000 0.340 217 GLN B N 1
ATOM 6231 C CA . GLN B 2 217 ? 6.983 39.044 -23.998 1.000 0.340 217 GLN B CA 1
ATOM 6232 C C . GLN B 2 217 ? 7.549 40.355 -23.433 1.000 0.340 217 GLN B C 1
ATOM 6233 O O . GLN B 2 217 ? 8.286 40.338 -22.449 1.000 0.340 217 GLN B O 1
ATOM 6247 N N . MET B 2 218 ? 7.276 41.491 -24.082 1.000 0.360 218 MET B N 1
ATOM 6248 C CA . MET B 2 218 ? 7.978 42.746 -23.774 1.000 0.360 218 MET B CA 1
ATOM 6249 C C . MET B 2 218 ? 7.474 43.408 -22.483 1.000 0.360 218 MET B C 1
ATOM 6250 O O . MET B 2 218 ? 8.210 44.163 -21.850 1.000 0.360 218 MET B O 1
ATOM 6264 N N . GLY B 2 219 ? 6.229 43.123 -22.085 1.000 0.360 219 GLY B N 1
ATOM 6265 C CA . GLY B 2 219 ? 5.606 43.693 -20.888 1.000 0.360 219 GLY B CA 1
ATOM 6266 C C . GLY B 2 219 ? 6.051 43.042 -19.574 1.000 0.360 219 GLY B C 1
ATOM 6267 O O . GLY B 2 219 ? 5.859 43.631 -18.516 1.000 0.360 219 GLY B O 1
ATOM 6271 N N . MET B 2 220 ? 6.665 41.854 -19.617 1.000 0.390 220 MET B N 1
ATOM 6272 C CA . MET B 2 220 ? 6.896 41.025 -18.426 1.000 0.390 220 MET B CA 1
ATOM 6273 C C . MET B 2 220 ? 7.974 41.602 -17.485 1.000 0.390 220 MET B C 1
ATOM 6274 O O . MET B 2 220 ? 7.734 41.771 -16.291 1.000 0.390 220 MET B O 1
ATOM 6288 N N . ASN B 2 221 ? 9.137 42.001 -18.021 1.000 0.420 221 ASN B N 1
ATOM 6289 C CA . ASN B 2 221 ? 10.262 42.498 -17.208 1.000 0.420 221 ASN B CA 1
ATOM 6290 C C . ASN B 2 221 ? 9.984 43.841 -16.516 1.000 0.420 221 ASN B C 1
ATOM 6291 O O . ASN B 2 221 ? 10.451 44.080 -15.404 1.000 0.420 221 ASN B O 1
ATOM 6302 N N . MET B 2 222 ? 9.263 44.750 -17.181 1.000 0.410 222 MET B N 1
ATOM 6303 C CA . MET B 2 222 ? 9.037 46.108 -16.670 1.000 0.410 222 MET B CA 1
ATOM 6304 C C . MET B 2 222 ? 7.976 46.132 -15.558 1.000 0.410 222 MET B C 1
ATOM 6305 O O . MET B 2 222 ? 7.929 47.082 -14.777 1.000 0.410 222 MET B O 1
ATOM 6319 N N . GLN B 2 223 ? 7.146 45.085 -15.466 1.000 0.450 223 GLN B N 1
ATOM 6320 C CA . GLN B 2 223 ? 6.011 45.007 -14.552 1.000 0.450 223 GLN B CA 1
ATOM 6321 C C . GLN B 2 223 ? 6.347 44.346 -13.211 1.000 0.450 223 GLN B C 1
ATOM 6322 O O . GLN B 2 223 ? 5.872 44.836 -12.186 1.000 0.450 223 GLN B O 1
ATOM 6336 N N . ASP B 2 224 ? 7.210 43.323 -13.180 1.000 0.450 224 ASP B N 1
ATOM 6337 C CA . ASP B 2 224 ? 7.685 42.728 -11.918 1.000 0.450 224 ASP B CA 1
ATOM 6338 C C . ASP B 2 224 ? 8.411 43.765 -11.056 1.000 0.450 224 ASP B C 1
ATOM 6339 O O . ASP B 2 224 ? 8.061 43.970 -9.892 1.000 0.450 224 ASP B O 1
ATOM 6348 N N . ALA B 2 225 ? 9.339 44.512 -11.657 1.000 0.440 225 ALA B N 1
ATOM 6349 C CA . ALA B 2 225 ? 10.038 45.602 -10.982 1.000 0.440 225 ALA B CA 1
ATOM 6350 C C . ALA B 2 225 ? 9.077 46.692 -10.457 1.000 0.440 225 ALA B C 1
ATOM 6351 O O . ALA B 2 225 ? 9.313 47.262 -9.391 1.000 0.440 225 ALA B O 1
ATOM 6358 N N . LEU B 2 226 ? 7.977 46.971 -11.172 1.000 0.450 226 LEU B N 1
ATOM 6359 C CA . LEU B 2 226 ? 6.983 47.975 -10.773 1.000 0.450 226 LEU B CA 1
ATOM 6360 C C . LEU B 2 226 ? 6.019 47.475 -9.685 1.000 0.450 226 LEU B C 1
ATOM 6361 O O . LEU B 2 226 ? 5.580 48.262 -8.843 1.000 0.450 226 LEU B O 1
ATOM 6377 N N . SER B 2 227 ? 5.686 46.179 -9.689 1.000 0.490 227 SER B N 1
ATOM 6378 C CA . SER B 2 227 ? 4.803 45.555 -8.697 1.000 0.490 227 SER B CA 1
ATOM 6379 C C . SER B 2 227 ? 5.414 45.558 -7.293 1.000 0.490 227 SER B C 1
ATOM 6380 O O . SER B 2 227 ? 4.685 45.735 -6.319 1.000 0.490 227 SER B O 1
ATOM 6388 N N . GLY B 2 228 ? 6.746 45.479 -7.186 1.000 0.470 228 GLY B N 1
ATOM 6389 C CA . GLY B 2 228 ? 7.471 45.610 -5.918 1.000 0.470 228 GLY B CA 1
ATOM 6390 C C . GLY B 2 228 ? 7.458 47.026 -5.320 1.000 0.470 228 GLY B C 1
ATOM 6391 O O . GLY B 2 228 ? 7.671 47.185 -4.121 1.000 0.470 228 GLY B O 1
ATOM 6395 N N . LEU B 2 229 ? 7.187 48.058 -6.131 1.000 0.420 229 LEU B N 1
ATOM 6396 C CA . LEU B 2 229 ? 7.099 49.465 -5.706 1.000 0.420 229 LEU B CA 1
ATOM 6397 C C . LEU B 2 229 ? 5.666 49.917 -5.380 1.000 0.420 229 LEU B C 1
ATOM 6398 O O . LEU B 2 229 ? 5.490 50.962 -4.747 1.000 0.420 229 LEU B O 1
ATOM 6414 N N . MET B 2 230 ? 4.633 49.171 -5.796 1.000 0.470 230 MET B N 1
ATOM 6415 C CA . MET B 2 230 ? 3.255 49.510 -5.436 1.000 0.470 230 MET B CA 1
ATOM 6416 C C . MET B 2 230 ? 2.910 48.998 -4.032 1.000 0.470 230 MET B C 1
ATOM 6417 O O . MET B 2 230 ? 3.047 47.807 -3.753 1.000 0.470 230 MET B O 1
ATOM 6431 N N . PRO B 2 231 ? 2.385 49.858 -3.139 1.000 0.510 231 PRO B N 1
ATOM 6432 C CA . PRO B 2 231 ? 1.943 49.412 -1.828 1.000 0.510 231 PRO B CA 1
ATOM 6433 C C . PRO B 2 231 ? 0.772 48.433 -1.989 1.000 0.510 231 PRO B C 1
ATOM 6434 O O . PRO B 2 231 ? -0.171 48.711 -2.737 1.000 0.510 231 PRO B O 1
ATOM 6445 N N . LYS B 2 232 ? 0.808 47.301 -1.266 1.000 0.560 232 LYS B N 1
ATOM 6446 C CA . LYS B 2 232 ? -0.309 46.341 -1.204 1.000 0.560 232 LYS B CA 1
ATOM 6447 C C . LYS B 2 232 ? -1.618 47.092 -0.941 1.000 0.560 232 LYS B C 1
ATOM 6448 O O . LYS B 2 232 ? -1.765 47.755 0.090 1.000 0.560 232 LYS B O 1
ATOM 6467 N N . LYS B 2 233 ? -2.575 47.008 -1.870 1.000 0.620 233 LYS B N 1
ATOM 6468 C CA . LYS B 2 233 ? -3.865 47.694 -1.732 1.000 0.620 233 LYS B CA 1
ATOM 6469 C C . LYS B 2 233 ? -4.671 47.053 -0.606 1.000 0.620 233 LYS B C 1
ATOM 6470 O O . LYS B 2 233 ? -5.165 45.938 -0.731 1.000 0.620 233 LYS B O 1
ATOM 6489 N N . LYS B 2 234 ? -4.825 47.787 0.492 1.000 0.700 234 LYS B N 1
ATOM 6490 C CA . LYS B 2 234 ? -5.729 47.427 1.585 1.000 0.700 234 LYS B CA 1
ATOM 6491 C C . LYS B 2 234 ? -7.130 47.926 1.277 1.000 0.700 234 LYS B C 1
ATOM 6492 O O . LYS B 2 234 ? -7.299 49.075 0.861 1.000 0.700 234 LYS B O 1
ATOM 6511 N N . LYS B 2 235 ? -8.139 47.089 1.515 1.000 0.730 235 LYS B N 1
ATOM 6512 C CA . LYS B 2 235 ? -9.542 47.458 1.306 1.000 0.730 235 LYS B CA 1
ATOM 6513 C C . LYS B 2 235 ? -10.285 47.484 2.630 1.000 0.730 235 LYS B C 1
ATOM 6514 O O . LYS B 2 235 ? -10.158 46.577 3.449 1.000 0.730 235 LYS B O 1
ATOM 6533 N N . ARG B 2 236 ? -11.079 48.535 2.832 1.000 0.780 236 ARG B N 1
ATOM 6534 C CA . ARG B 2 236 ? -11.934 48.686 4.012 1.000 0.780 236 ARG B CA 1
ATOM 6535 C C . ARG B 2 236 ? -13.176 47.814 3.858 1.000 0.780 236 ARG B C 1
ATOM 6536 O O . ARG B 2 236 ? -14.032 48.116 3.030 1.000 0.780 236 ARG B O 1
ATOM 6557 N N . ARG B 2 237 ? -13.277 46.749 4.655 1.000 0.810 237 ARG B N 1
ATOM 6558 C CA . ARG B 2 237 ? -14.484 45.924 4.800 1.000 0.810 237 ARG B CA 1
ATOM 6559 C C . ARG B 2 237 ? -15.154 46.200 6.137 1.000 0.810 237 ARG B C 1
ATOM 6560 O O . ARG B 2 237 ? -14.484 46.391 7.145 1.000 0.810 237 ARG B O 1
ATOM 6581 N N . LYS B 2 238 ? -16.484 46.197 6.140 1.000 0.840 238 LYS B N 1
ATOM 6582 C CA . LYS B 2 238 ? -17.296 46.279 7.355 1.000 0.840 238 LYS B CA 1
ATOM 6583 C C . LYS B 2 238 ? -17.723 44.859 7.728 1.000 0.840 238 LYS B C 1
ATOM 6584 O O . LYS B 2 238 ? -18.292 44.171 6.888 1.000 0.840 238 LYS B O 1
ATOM 6603 N N . MET B 2 239 ? -17.411 44.420 8.939 1.000 0.860 239 MET B N 1
ATOM 6604 C CA . MET B 2 239 ? -17.764 43.094 9.460 1.000 0.860 239 MET B CA 1
ATOM 6605 C C . MET B 2 239 ? -18.051 43.197 10.956 1.000 0.860 239 MET B C 1
ATOM 6606 O O . MET B 2 239 ? -17.764 44.228 11.570 1.000 0.860 239 MET B O 1
ATOM 6620 N N . THR B 2 240 ? -18.645 42.165 11.537 1.000 0.880 240 THR B N 1
ATOM 6621 C CA . THR B 2 240 ? -18.885 42.125 12.987 1.000 0.880 240 THR B CA 1
ATOM 6622 C C . THR B 2 240 ? -17.567 41.973 13.750 1.000 0.880 240 THR B C 1
ATOM 6623 O O . THR B 2 240 ? -16.571 41.499 13.195 1.000 0.880 240 THR B O 1
ATOM 6634 N N . VAL B 2 241 ? -17.534 42.352 15.029 1.000 0.860 241 VAL B N 1
ATOM 6635 C CA . VAL B 2 241 ? -16.360 42.154 15.898 1.000 0.860 241 VAL B CA 1
ATOM 6636 C C . VAL B 2 241 ? -15.942 40.677 15.948 1.000 0.860 241 VAL B C 1
ATOM 6637 O O . VAL B 2 241 ? -14.744 40.392 15.901 1.000 0.860 241 VAL B O 1
ATOM 6650 N N . ARG B 2 242 ? -16.899 39.737 15.938 1.000 0.830 242 ARG B N 1
ATOM 6651 C CA . ARG B 2 242 ? -16.635 38.285 15.919 1.000 0.830 242 ARG B CA 1
ATOM 6652 C C . ARG B 2 242 ? -15.843 37.830 14.689 1.000 0.830 242 ARG B C 1
ATOM 6653 O O . ARG B 2 242 ? -14.883 37.066 14.807 1.000 0.830 242 ARG B O 1
ATOM 6674 N N . GLU B 2 243 ? -16.254 38.273 13.501 1.000 0.860 243 GLU B N 1
ATOM 6675 C CA . GLU B 2 243 ? -15.559 37.964 12.243 1.000 0.860 243 GLU B CA 1
ATOM 6676 C C . GLU B 2 243 ? -14.211 38.680 12.172 1.000 0.860 243 GLU B C 1
ATOM 6677 O O . GLU B 2 243 ? -13.196 38.076 11.817 1.000 0.860 243 GLU B O 1
ATOM 6689 N N . ALA B 2 244 ? -14.189 39.948 12.589 1.000 0.850 244 ALA B N 1
ATOM 6690 C CA . ALA B 2 244 ? -12.983 40.758 12.632 1.000 0.850 244 ALA B CA 1
ATOM 6691 C C . ALA B 2 244 ? -11.906 40.132 13.511 1.000 0.850 244 ALA B C 1
ATOM 6692 O O . ALA B 2 244 ? -10.746 40.122 13.106 1.000 0.850 244 ALA B O 1
ATOM 6699 N N . ARG B 2 245 ? -12.270 39.587 14.679 1.000 0.840 245 ARG B N 1
ATOM 6700 C CA . ARG B 2 245 ? -11.322 38.935 15.588 1.000 0.840 245 ARG B CA 1
ATOM 6701 C C . ARG B 2 245 ? -10.587 37.800 14.883 1.000 0.840 245 ARG B C 1
ATOM 6702 O O . ARG B 2 245 ? -9.368 37.822 14.867 1.000 0.840 245 ARG B O 1
ATOM 6723 N N . LYS B 2 246 ? -11.285 36.881 14.204 1.000 0.840 246 LYS B N 1
ATOM 6724 C CA . LYS B 2 246 ? -10.637 35.769 13.474 1.000 0.840 246 LYS B CA 1
ATOM 6725 C C . LYS B 2 246 ? -9.645 36.260 12.411 1.000 0.840 246 LYS B C 1
ATOM 6726 O O . LYS B 2 246 ? -8.534 35.743 12.321 1.000 0.840 246 LYS B O 1
ATOM 6745 N N . VAL B 2 247 ? -10.031 37.265 11.619 1.000 0.850 247 VAL B N 1
ATOM 6746 C CA . VAL B 2 247 ? -9.178 37.823 10.551 1.000 0.850 247 VAL B CA 1
ATOM 6747 C C . VAL B 2 247 ? -7.966 38.555 11.131 1.000 0.850 247 VAL B C 1
ATOM 6748 O O . VAL B 2 247 ? -6.838 38.310 10.707 1.000 0.850 247 VAL B O 1
ATOM 6761 N N . LEU B 2 248 ? -8.186 39.427 12.120 1.000 0.850 248 LEU B N 1
ATOM 6762 C CA . LEU B 2 248 ? -7.125 40.191 12.772 1.000 0.850 248 LEU B CA 1
ATOM 6763 C C . LEU B 2 248 ? -6.165 39.280 13.542 1.000 0.850 248 LEU B C 1
ATOM 6764 O O . LEU B 2 248 ? -4.966 39.527 13.495 1.000 0.850 248 LEU B O 1
ATOM 6780 N N . THR B 2 249 ? -6.652 38.212 14.179 1.000 0.860 249 THR B N 1
ATOM 6781 C CA . THR B 2 249 ? -5.802 37.220 14.853 1.000 0.860 249 THR B CA 1
ATOM 6782 C C . THR B 2 249 ? -4.859 36.538 13.866 1.000 0.860 249 THR B C 1
ATOM 6783 O O . THR B 2 249 ? -3.666 36.462 14.133 1.000 0.860 249 THR B O 1
ATOM 6794 N N . ASN B 2 250 ? -5.341 36.101 12.698 1.000 0.850 250 ASN B N 1
ATOM 6795 C CA . ASN B 2 250 ? -4.477 35.468 11.693 1.000 0.850 250 ASN B CA 1
ATOM 6796 C C . ASN B 2 250 ? -3.431 36.436 11.113 1.000 0.850 250 ASN B C 1
ATOM 6797 O O . ASN B 2 250 ? -2.285 36.045 10.875 1.000 0.850 250 ASN B O 1
ATOM 6808 N N . GLU B 2 251 ? -3.803 37.701 10.893 1.000 0.830 251 GLU B N 1
ATOM 6809 C CA . GLU B 2 251 ? -2.845 38.733 10.483 1.000 0.830 251 GLU B CA 1
ATOM 6810 C C . GLU B 2 251 ? -1.787 38.993 11.558 1.000 0.830 251 GLU B C 1
ATOM 6811 O O . GLU B 2 251 ? -0.600 39.006 11.244 1.000 0.830 251 GLU B O 1
ATOM 6823 N N . GLU B 2 252 ? -2.199 39.238 12.807 1.000 0.830 252 GLU B N 1
ATOM 6824 C CA . GLU B 2 252 ? -1.263 39.502 13.904 1.000 0.830 252 GLU B CA 1
ATOM 6825 C C . GLU B 2 252 ? -0.358 38.294 14.156 1.000 0.830 252 GLU B C 1
ATOM 6826 O O . GLU B 2 252 ? 0.848 38.473 14.285 1.000 0.830 252 GLU B O 1
ATOM 6838 N N . ALA B 2 253 ? -0.891 37.070 14.113 1.000 0.850 253 ALA B N 1
ATOM 6839 C CA . ALA B 2 253 ? -0.092 35.850 14.209 1.000 0.850 253 ALA B CA 1
ATOM 6840 C C . ALA B 2 253 ? 0.977 35.792 13.111 1.000 0.850 253 ALA B C 1
ATOM 6841 O O . ALA B 2 253 ? 2.146 35.567 13.398 1.000 0.850 253 ALA B O 1
ATOM 6848 N N . SER B 2 254 ? 0.607 36.077 11.859 1.000 0.840 254 SER B N 1
ATOM 6849 C CA . SER B 2 254 ? 1.558 36.070 10.739 1.000 0.840 254 SER B CA 1
ATOM 6850 C C . SER B 2 254 ? 2.676 37.112 10.883 1.000 0.840 254 SER B C 1
ATOM 6851 O O . SER B 2 254 ? 3.747 36.913 10.322 1.000 0.840 254 SER B O 1
ATOM 6859 N N . LYS B 2 255 ? 2.454 38.213 11.619 1.000 0.820 255 LYS B N 1
ATOM 6860 C CA . LYS B 2 255 ? 3.493 39.216 11.929 1.000 0.820 255 LYS B CA 1
ATOM 6861 C C . LYS B 2 255 ? 4.402 38.809 13.086 1.000 0.820 255 LYS B C 1
ATOM 6862 O O . LYS B 2 255 ? 5.506 39.329 13.182 1.000 0.820 255 LYS B O 1
ATOM 6881 N N . LEU B 2 256 ? 3.911 37.959 13.986 1.000 0.880 256 LEU B N 1
ATOM 6882 C CA . LEU B 2 256 ? 4.666 37.454 15.135 1.000 0.880 256 LEU B CA 1
ATOM 6883 C C . LEU B 2 256 ? 5.590 36.286 14.760 1.000 0.880 256 LEU B C 1
ATOM 6884 O O . LEU B 2 256 ? 6.390 35.865 15.588 1.000 0.880 256 LEU B O 1
ATOM 6900 N N . ILE B 2 257 ? 5.475 35.757 13.541 1.000 0.880 257 ILE B N 1
ATOM 6901 C CA . ILE B 2 257 ? 6.252 34.611 13.068 1.000 0.880 257 ILE B CA 1
ATOM 6902 C C . ILE B 2 257 ? 7.381 35.088 12.157 1.000 0.880 257 ILE B C 1
ATOM 6903 O O . ILE B 2 257 ? 7.135 35.769 11.159 1.000 0.880 257 ILE B O 1
ATOM 6919 N N . ASP B 2 258 ? 8.602 34.655 12.464 1.000 0.880 258 ASP B N 1
ATOM 6920 C CA . ASP B 2 258 ? 9.765 34.823 11.601 1.000 0.880 258 ASP B CA 1
ATOM 6921 C C . ASP B 2 258 ? 9.841 33.665 10.589 1.000 0.880 258 ASP B C 1
ATOM 6922 O O . ASP B 2 258 ? 10.047 32.501 10.939 1.000 0.880 258 ASP B O 1
ATOM 6931 N N . MET B 2 259 ? 9.626 33.981 9.310 1.000 0.870 259 MET B N 1
ATOM 6932 C CA . MET B 2 259 ? 9.666 32.983 8.238 1.000 0.870 259 MET B CA 1
ATOM 6933 C C . MET B 2 259 ? 11.080 32.459 7.954 1.000 0.870 259 MET B C 1
ATOM 6934 O O . MET B 2 259 ? 11.189 31.341 7.444 1.000 0.870 259 MET B O 1
ATOM 6948 N N . ASP B 2 260 ? 12.134 33.207 8.291 1.000 0.900 260 ASP B N 1
ATOM 6949 C CA . ASP B 2 260 ? 13.517 32.737 8.175 1.000 0.900 260 ASP B CA 1
ATOM 6950 C C . ASP B 2 260 ? 13.834 31.745 9.298 1.000 0.900 260 ASP B C 1
ATOM 6951 O O . ASP B 2 260 ? 14.413 30.688 9.037 1.000 0.900 260 ASP B O 1
ATOM 6960 N N . GLU B 2 261 ? 13.363 32.017 10.520 1.000 0.920 261 GLU B N 1
ATOM 6961 C CA . GLU B 2 261 ? 13.444 31.069 11.640 1.000 0.920 261 GLU B CA 1
ATOM 6962 C C . GLU B 2 261 ? 12.670 29.778 11.325 1.000 0.920 261 GLU B C 1
ATOM 6963 O O . GLU B 2 261 ? 13.216 28.682 11.460 1.000 0.920 261 GLU B O 1
ATOM 6975 N N . VAL B 2 262 ? 11.433 29.887 10.814 1.000 0.930 262 VAL B N 1
ATOM 6976 C CA . VAL B 2 262 ? 10.643 28.724 10.360 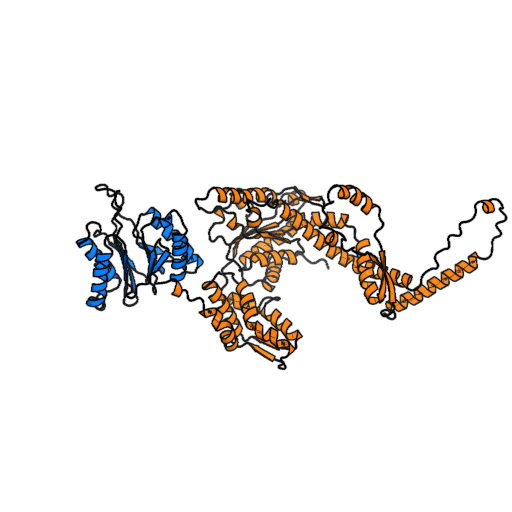1.000 0.930 262 VAL B CA 1
ATOM 6977 C C . VAL B 2 262 ? 11.389 27.946 9.276 1.000 0.930 262 VAL B C 1
ATOM 6978 O O . VAL B 2 262 ? 11.377 26.716 9.292 1.000 0.930 262 VAL B O 1
ATOM 6991 N N . GLY B 2 263 ? 12.038 28.643 8.337 1.000 0.940 263 GLY B N 1
ATOM 6992 C CA . GLY B 2 263 ? 12.847 28.032 7.284 1.000 0.940 263 GLY B CA 1
ATOM 6993 C C . GLY B 2 263 ? 14.029 27.235 7.839 1.000 0.940 263 GLY B C 1
ATOM 6994 O O . GLY B 2 263 ? 14.177 26.058 7.506 1.000 0.940 263 GLY B O 1
ATOM 6998 N N . GLN B 2 264 ? 14.832 27.839 8.720 1.000 0.950 264 GLN B N 1
ATOM 6999 C CA . GLN B 2 264 ? 15.986 27.180 9.345 1.000 0.950 264 GLN B CA 1
ATOM 7000 C C . GLN B 2 264 ? 15.574 25.974 10.195 1.000 0.950 264 GLN B C 1
ATOM 7001 O O . GLN B 2 264 ? 16.150 24.891 10.065 1.000 0.950 264 GLN B O 1
ATOM 7015 N N . GLU B 2 265 ? 14.538 26.123 11.020 1.000 0.940 265 GLU B N 1
ATOM 7016 C CA . GLU B 2 265 ? 14.053 25.039 11.873 1.000 0.940 265 GLU B CA 1
ATOM 7017 C C . GLU B 2 265 ? 13.436 23.901 11.035 1.000 0.940 265 GLU B C 1
ATOM 7018 O O . GLU B 2 265 ? 13.541 22.723 11.389 1.000 0.940 265 GLU B O 1
ATOM 7030 N N . ALA B 2 266 ? 12.832 24.222 9.884 1.000 0.960 266 ALA B N 1
ATOM 7031 C CA . ALA B 2 266 ? 12.278 23.235 8.957 1.000 0.960 266 ALA B CA 1
ATOM 7032 C C . ALA B 2 266 ? 13.341 22.406 8.264 1.000 0.960 266 ALA B C 1
ATOM 7033 O O . ALA B 2 266 ? 13.150 21.191 8.136 1.000 0.960 266 ALA B O 1
ATOM 7040 N N . VAL B 2 267 ? 14.442 23.039 7.852 1.000 0.970 267 VAL B N 1
ATOM 7041 C CA . VAL B 2 267 ? 15.622 22.339 7.341 1.000 0.970 267 VAL B CA 1
ATOM 7042 C C . VAL B 2 267 ? 16.131 21.386 8.415 1.000 0.970 267 VAL B C 1
ATOM 7043 O O . VAL B 2 267 ? 16.117 20.177 8.197 1.000 0.970 267 VAL B O 1
ATOM 7056 N N . GLN B 2 268 ? 16.428 21.889 9.615 1.000 0.960 268 GLN B N 1
ATOM 7057 C CA . GLN B 2 268 ? 16.954 21.064 10.703 1.000 0.960 268 GLN B CA 1
ATOM 7058 C C . GLN B 2 268 ? 16.031 19.883 11.054 1.000 0.960 268 GLN B C 1
ATOM 7059 O O . GLN B 2 268 ? 16.486 18.752 11.234 1.000 0.960 268 GLN B O 1
ATOM 7073 N N . ARG B 2 269 ? 14.712 20.104 11.114 1.000 0.950 269 ARG B N 1
ATOM 7074 C CA . ARG B 2 269 ? 13.739 19.044 11.420 1.000 0.950 269 ARG B CA 1
ATOM 7075 C C . ARG B 2 269 ? 13.611 18.022 10.289 1.000 0.950 269 ARG B C 1
ATOM 7076 O O . ARG B 2 269 ? 13.438 16.835 10.580 1.000 0.950 269 ARG B O 1
ATOM 7097 N N . ALA B 2 270 ? 13.719 18.443 9.029 1.000 0.970 270 ALA B N 1
ATOM 7098 C CA . ALA B 2 270 ? 13.745 17.530 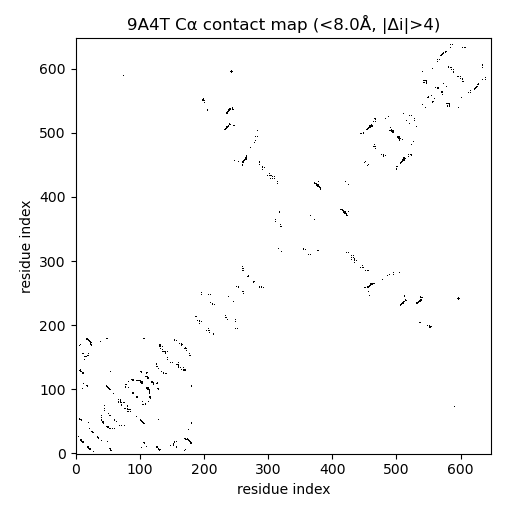7.889 1.000 0.970 270 ALA B CA 1
ATOM 7099 C C . ALA B 2 270 ? 14.996 16.638 7.910 1.000 0.970 270 ALA B C 1
ATOM 7100 O O . ALA B 2 270 ? 14.857 15.429 7.740 1.000 0.970 270 ALA B O 1
ATOM 7107 N N . GLU B 2 271 ? 16.173 17.201 8.199 1.000 0.960 271 GLU B N 1
ATOM 7108 C CA . GLU B 2 271 ? 17.437 16.454 8.302 1.000 0.960 271 GLU B CA 1
ATOM 7109 C C . GLU B 2 271 ? 17.401 15.427 9.444 1.000 0.960 271 GLU B C 1
ATOM 7110 O O . GLU B 2 271 ? 17.684 14.247 9.246 1.000 0.960 271 GLU B O 1
ATOM 7122 N N . GLU B 2 272 ? 16.996 15.849 10.645 1.000 0.920 272 GLU B N 1
ATOM 7123 C CA . GLU B 2 272 ? 17.094 15.022 11.856 1.000 0.920 272 GLU B CA 1
ATOM 7124 C C . GLU B 2 272 ? 15.956 14.007 12.012 1.000 0.920 272 GLU B C 1
ATOM 7125 O O . GLU B 2 272 ? 16.120 12.920 12.584 1.000 0.920 272 GLU B O 1
ATOM 7137 N N . SER B 2 273 ? 14.765 14.368 11.534 1.000 0.940 273 SER B N 1
ATOM 7138 C CA . SER B 2 273 ? 13.543 13.608 11.791 1.000 0.940 273 SER B CA 1
ATOM 7139 C C . SER B 2 273 ? 12.748 13.254 10.540 1.000 0.940 273 SER B C 1
ATOM 7140 O O . SER B 2 273 ? 11.799 12.479 10.647 1.000 0.940 273 SER B O 1
ATOM 7148 N N . GLY B 2 274 ? 13.134 13.712 9.351 1.000 0.970 274 GLY B N 1
ATOM 7149 C CA . GLY B 2 274 ? 12.392 13.437 8.124 1.000 0.970 274 GLY B CA 1
ATOM 7150 C C . GLY B 2 274 ? 12.287 11.957 7.777 1.000 0.970 274 GLY B C 1
ATOM 7151 O O . GLY B 2 274 ? 13.190 11.163 8.056 1.000 0.970 274 GLY B O 1
ATOM 7155 N N . ILE B 2 275 ? 11.148 11.569 7.209 1.000 0.980 275 ILE B N 1
ATOM 7156 C CA . ILE B 2 275 ? 10.865 10.202 6.769 1.000 0.980 275 ILE B CA 1
ATOM 7157 C C . ILE B 2 275 ? 10.386 10.240 5.319 1.000 0.980 275 ILE B C 1
ATOM 7158 O O . ILE B 2 275 ? 9.357 10.843 5.010 1.000 0.980 275 ILE B O 1
ATOM 7174 N N . ILE B 2 276 ? 11.106 9.551 4.437 1.000 0.980 276 ILE B N 1
ATOM 7175 C CA . ILE B 2 276 ? 10.737 9.398 3.027 1.000 0.980 276 ILE B CA 1
ATOM 7176 C C . ILE B 2 276 ? 10.305 7.953 2.798 1.000 0.980 276 ILE B C 1
ATOM 7177 O O . ILE B 2 276 ? 11.074 7.013 3.011 1.000 0.980 276 ILE B O 1
ATOM 7193 N N . PHE B 2 277 ? 9.059 7.768 2.365 1.000 0.980 277 PHE B N 1
ATOM 7194 C CA . PHE B 2 277 ? 8.527 6.469 1.973 1.000 0.980 277 PHE B CA 1
ATOM 7195 C C . PHE B 2 277 ? 8.546 6.322 0.452 1.000 0.980 277 PHE B C 1
ATOM 7196 O O . PHE B 2 277 ? 7.855 7.067 -0.245 1.000 0.980 277 PHE B O 1
ATOM 7213 N N . ILE B 2 278 ? 9.298 5.340 -0.043 1.000 0.980 278 ILE B N 1
ATOM 7214 C CA . ILE B 2 278 ? 9.432 5.026 -1.470 1.000 0.980 278 ILE B CA 1
ATOM 7215 C C . ILE B 2 278 ? 8.598 3.777 -1.764 1.000 0.980 278 ILE B C 1
ATOM 7216 O O . ILE B 2 278 ? 8.991 2.662 -1.422 1.000 0.980 278 ILE B O 1
ATOM 7232 N N . ASP B 2 279 ? 7.427 3.968 -2.362 1.000 0.960 279 ASP B N 1
ATOM 7233 C CA . ASP B 2 279 ? 6.525 2.885 -2.765 1.000 0.960 279 ASP B CA 1
ATOM 7234 C C . ASP B 2 279 ? 6.947 2.286 -4.114 1.000 0.960 279 ASP B C 1
ATOM 7235 O O . ASP B 2 279 ? 7.597 2.951 -4.921 1.000 0.960 279 ASP B O 1
ATOM 7244 N N . GLU B 2 280 ? 6.534 1.044 -4.367 1.000 0.940 280 GLU B N 1
ATOM 7245 C CA . GLU B 2 280 ? 6.770 0.319 -5.627 1.000 0.940 280 GLU B CA 1
ATOM 7246 C C . GLU B 2 280 ? 8.249 0.195 -6.044 1.000 0.940 280 GLU B C 1
ATOM 7247 O O . GLU B 2 280 ? 8.576 0.177 -7.233 1.000 0.940 280 GLU B O 1
ATOM 7259 N N . ILE B 2 281 ? 9.168 0.073 -5.078 1.000 0.950 281 ILE B N 1
ATOM 7260 C CA . ILE B 2 281 ? 10.607 -0.066 -5.371 1.000 0.950 281 ILE B CA 1
ATOM 7261 C C . ILE B 2 281 ? 10.929 -1.347 -6.160 1.000 0.950 281 ILE B C 1
ATOM 7262 O O . ILE B 2 281 ? 11.925 -1.420 -6.872 1.000 0.950 281 ILE B O 1
ATOM 7278 N N . ASP B 2 282 ? 10.070 -2.362 -6.079 1.000 0.910 282 ASP B N 1
ATOM 7279 C CA . ASP B 2 282 ? 10.184 -3.592 -6.861 1.000 0.910 282 ASP B CA 1
ATOM 7280 C C . ASP B 2 282 ? 9.965 -3.361 -8.363 1.000 0.910 282 ASP B C 1
ATOM 7281 O O . ASP B 2 282 ? 10.466 -4.127 -9.180 1.000 0.910 282 ASP B O 1
ATOM 7290 N N . LYS B 2 283 ? 9.267 -2.288 -8.755 1.000 0.860 283 LYS B N 1
ATOM 7291 C CA . LYS B 2 283 ? 9.019 -1.952 -10.168 1.000 0.860 283 LYS B CA 1
ATOM 7292 C C . LYS B 2 283 ? 10.235 -1.352 -10.873 1.000 0.860 283 LYS B C 1
ATOM 7293 O O . LYS B 2 283 ? 10.278 -1.368 -12.103 1.000 0.860 283 LYS B O 1
ATOM 7312 N N . ILE B 2 284 ? 11.208 -0.842 -10.113 1.000 0.880 284 ILE B N 1
ATOM 7313 C CA . ILE B 2 284 ? 12.483 -0.336 -10.641 1.000 0.880 284 ILE B CA 1
ATOM 7314 C C . ILE B 2 284 ? 13.605 -1.380 -10.576 1.000 0.880 284 ILE B C 1
ATOM 7315 O O . ILE B 2 284 ? 14.719 -1.097 -11.007 1.000 0.880 284 ILE B O 1
ATOM 7331 N N . ALA B 2 285 ? 13.334 -2.585 -10.066 1.000 0.860 285 ALA B N 1
ATOM 7332 C CA . ALA B 2 285 ? 14.260 -3.706 -10.157 1.000 0.860 285 ALA B CA 1
ATOM 7333 C C . ALA B 2 285 ? 14.382 -4.204 -11.608 1.000 0.860 285 ALA B C 1
ATOM 7334 O O . ALA B 2 285 ? 13.501 -3.961 -12.446 1.000 0.860 285 ALA B O 1
ATOM 7341 N N . LYS B 2 286 ? 15.475 -4.917 -11.907 1.000 0.710 286 LYS B N 1
ATOM 7342 C CA . LYS B 2 286 ? 15.624 -5.588 -13.201 1.000 0.710 286 LYS B CA 1
ATOM 7343 C C . LYS B 2 286 ? 14.498 -6.590 -13.375 1.000 0.710 286 LYS B C 1
ATOM 7344 O O . LYS B 2 286 ? 14.373 -7.523 -12.586 1.000 0.710 286 LYS B O 1
ATOM 7363 N N . ASN B 2 287 ? 13.726 -6.438 -14.443 1.000 0.610 287 ASN B N 1
ATOM 7364 C CA . ASN B 2 287 ? 12.925 -7.555 -14.904 1.000 0.610 287 ASN B CA 1
ATOM 7365 C C . ASN B 2 287 ? 13.843 -8.398 -15.779 1.000 0.610 287 ASN B C 1
ATOM 7366 O O . ASN B 2 287 ? 14.469 -7.866 -16.684 1.000 0.610 287 ASN B O 1
ATOM 7377 N N . GLY B 2 288 ? 13.894 -9.713 -15.576 1.000 0.490 288 GLY B N 1
ATOM 7378 C CA . GLY B 2 288 ? 14.640 -10.624 -16.458 1.000 0.490 288 GLY B CA 1
ATOM 7379 C C . GLY B 2 288 ? 14.116 -10.693 -17.906 1.000 0.490 288 GLY B C 1
ATOM 7380 O O . GLY B 2 288 ? 14.389 -11.660 -18.609 1.000 0.490 288 GLY B O 1
ATOM 7384 N N . GLY B 2 289 ? 13.314 -9.719 -18.347 1.000 0.460 289 GLY B N 1
ATOM 7385 C CA . GLY B 2 289 ? 12.811 -9.614 -19.705 1.000 0.460 289 GLY B CA 1
ATOM 7386 C C . GLY B 2 289 ? 13.897 -9.127 -20.661 1.000 0.460 289 GLY B C 1
ATOM 7387 O O . GLY B 2 289 ? 14.774 -8.353 -20.310 1.000 0.460 289 GLY B O 1
ATOM 7391 N N . ALA B 2 290 ? 13.825 -9.560 -21.914 1.000 0.410 290 ALA B N 1
ATOM 7392 C CA . ALA B 2 290 ? 14.851 -9.273 -22.916 1.000 0.410 290 ALA B CA 1
ATOM 7393 C C . ALA B 2 290 ? 14.900 -7.806 -23.409 1.000 0.410 290 ALA B C 1
ATOM 7394 O O . ALA B 2 290 ? 15.719 -7.478 -24.270 1.000 0.410 290 ALA B O 1
ATOM 7401 N N . SER B 2 291 ? 14.017 -6.915 -22.949 1.000 0.490 291 SER B N 1
ATOM 7402 C CA . SER B 2 291 ? 13.975 -5.524 -23.416 1.000 0.490 291 SER B CA 1
ATOM 7403 C C . SER B 2 291 ? 15.021 -4.662 -22.706 1.000 0.490 291 SER B C 1
ATOM 7404 O O . SER B 2 291 ? 14.701 -3.904 -21.790 1.000 0.490 291 SER B O 1
ATOM 7412 N N . SER B 2 292 ? 16.260 -4.736 -23.192 1.000 0.570 292 SER B N 1
ATOM 7413 C CA . SER B 2 292 ? 17.428 -4.035 -22.644 1.000 0.570 292 SER B CA 1
ATOM 7414 C C . SER B 2 292 ? 17.227 -2.532 -22.412 1.000 0.570 292 SER B C 1
ATOM 7415 O O . SER B 2 292 ? 17.756 -1.989 -21.449 1.000 0.570 292 SER B O 1
ATOM 7423 N N . SER B 2 293 ? 16.445 -1.839 -23.246 1.000 0.580 293 SER B N 1
ATOM 7424 C CA . SER B 2 293 ? 16.241 -0.391 -23.110 1.000 0.580 293 SER B CA 1
ATOM 7425 C C . SER B 2 293 ? 15.453 0.005 -21.857 1.000 0.580 293 SER B C 1
ATOM 7426 O O . SER B 2 293 ? 15.745 1.038 -21.259 1.000 0.580 293 SER B O 1
ATOM 7434 N N . ALA B 2 294 ? 14.462 -0.796 -21.449 1.000 0.600 294 ALA B N 1
ATOM 7435 C CA . ALA B 2 294 ? 13.651 -0.500 -20.267 1.000 0.600 294 ALA B CA 1
ATOM 7436 C C . ALA B 2 294 ? 14.440 -0.749 -18.973 1.000 0.600 294 ALA B C 1
ATOM 7437 O O . ALA B 2 294 ? 14.329 0.027 -18.025 1.000 0.600 294 ALA B O 1
ATOM 7444 N N . ASP B 2 295 ? 15.283 -1.783 -18.959 1.000 0.630 295 ASP B N 1
ATOM 7445 C CA . ASP B 2 295 ? 16.103 -2.117 -17.793 1.000 0.630 295 ASP B CA 1
ATOM 7446 C C . ASP B 2 295 ? 17.182 -1.065 -17.524 1.000 0.630 295 ASP B C 1
ATOM 7447 O O . ASP B 2 295 ? 17.443 -0.742 -16.367 1.000 0.630 295 ASP B O 1
ATOM 7456 N N . VAL B 2 296 ? 17.748 -0.463 -18.577 1.000 0.630 296 VAL B N 1
ATOM 7457 C CA . VAL B 2 296 ? 18.715 0.638 -18.434 1.000 0.630 296 VAL B CA 1
ATOM 7458 C C . VAL B 2 296 ? 18.079 1.848 -17.738 1.000 0.630 296 VAL B C 1
ATOM 7459 O O . VAL B 2 296 ? 18.707 2.448 -16.870 1.000 0.630 296 VAL B O 1
ATOM 7472 N N . SER B 2 297 ? 16.825 2.187 -18.058 1.000 0.730 297 SER B N 1
ATOM 7473 C CA . SER B 2 297 ? 16.111 3.292 -17.399 1.000 0.730 297 SER B CA 1
ATOM 7474 C C . SER B 2 297 ? 15.787 2.981 -15.934 1.000 0.730 297 SER B C 1
ATOM 7475 O O . SER B 2 297 ? 15.994 3.827 -15.066 1.000 0.730 297 SER B O 1
ATOM 7483 N N . ARG B 2 298 ? 15.338 1.755 -15.637 1.000 0.770 298 ARG B N 1
ATOM 7484 C CA . ARG B 2 298 ? 15.009 1.328 -14.268 1.000 0.770 298 ARG B CA 1
ATOM 7485 C C . ARG B 2 298 ? 16.231 1.286 -13.353 1.000 0.770 298 ARG B C 1
ATOM 7486 O O . ARG B 2 298 ? 16.164 1.781 -12.229 1.000 0.770 298 ARG B O 1
ATOM 7507 N N . GLU B 2 299 ? 17.357 0.756 -13.836 1.000 0.790 299 GLU B N 1
ATOM 7508 C CA . GLU B 2 299 ? 18.627 0.831 -13.102 1.000 0.790 299 GLU B CA 1
ATOM 7509 C C . GLU B 2 299 ? 19.130 2.267 -12.952 1.000 0.790 299 GLU B C 1
ATOM 7510 O O . GLU B 2 299 ? 19.730 2.582 -11.926 1.000 0.790 299 GLU B O 1
ATOM 7522 N N . GLY B 2 300 ? 18.864 3.139 -13.932 1.000 0.800 300 GLY B N 1
ATOM 7523 C CA . GLY B 2 300 ? 19.137 4.574 -13.833 1.000 0.800 300 GLY B CA 1
ATOM 7524 C C . GLY B 2 300 ? 18.500 5.179 -12.583 1.000 0.800 300 GLY B C 1
ATOM 7525 O O . GLY B 2 300 ? 19.210 5.715 -11.740 1.000 0.800 300 GLY B O 1
ATOM 7529 N N . VAL B 2 301 ? 17.200 4.941 -12.376 1.000 0.860 301 VAL B N 1
ATOM 7530 C CA . VAL B 2 301 ? 16.481 5.427 -11.183 1.000 0.860 301 VAL B CA 1
ATOM 7531 C C . VAL B 2 301 ? 17.089 4.902 -9.880 1.000 0.860 301 VAL B C 1
ATOM 7532 O O . VAL B 2 301 ? 17.194 5.646 -8.906 1.000 0.860 301 VAL B O 1
ATOM 7545 N N . GLN B 2 302 ? 17.525 3.638 -9.837 1.000 0.900 302 GLN B N 1
ATOM 7546 C CA . GLN B 2 302 ? 18.188 3.094 -8.645 1.000 0.900 302 GLN B CA 1
ATOM 7547 C C . GLN B 2 302 ? 19.506 3.817 -8.338 1.000 0.900 302 GLN B C 1
ATOM 7548 O O . GLN B 2 302 ? 19.801 4.070 -7.170 1.000 0.900 302 GLN B O 1
ATOM 7562 N N . ARG B 2 303 ? 20.281 4.169 -9.372 1.000 0.860 303 ARG B N 1
ATOM 7563 C CA . ARG B 2 303 ? 21.526 4.936 -9.226 1.000 0.860 303 ARG B CA 1
ATOM 7564 C C . ARG B 2 303 ? 21.269 6.389 -8.847 1.000 0.860 303 ARG B C 1
ATOM 7565 O O . ARG B 2 303 ? 22.037 6.923 -8.061 1.000 0.860 303 ARG B O 1
ATOM 7586 N N . ASP B 2 304 ? 20.188 6.989 -9.329 1.000 0.880 304 ASP B N 1
ATOM 7587 C CA . ASP B 2 304 ? 19.836 8.377 -9.015 1.000 0.880 304 ASP B CA 1
ATOM 7588 C C . ASP B 2 304 ? 19.301 8.535 -7.580 1.000 0.880 304 ASP B C 1
ATOM 7589 O O . ASP B 2 304 ? 19.554 9.541 -6.921 1.000 0.880 304 ASP B O 1
ATOM 7598 N N . ILE B 2 305 ? 18.603 7.521 -7.051 1.000 0.920 305 ILE B N 1
ATOM 7599 C CA . ILE B 2 305 ? 18.173 7.474 -5.640 1.000 0.920 305 ILE B CA 1
ATOM 7600 C C . ILE B 2 305 ? 19.361 7.248 -4.699 1.000 0.920 305 ILE B C 1
ATOM 7601 O O . ILE B 2 305 ? 19.312 7.677 -3.544 1.000 0.920 305 ILE B O 1
ATOM 7617 N N . LEU B 2 306 ? 20.425 6.591 -5.173 1.000 0.920 306 LEU B N 1
ATOM 7618 C CA . LEU B 2 306 ? 21.537 6.158 -4.332 1.000 0.920 306 LEU B CA 1
ATOM 7619 C C . LEU B 2 306 ? 22.144 7.326 -3.524 1.000 0.920 306 LEU B C 1
ATOM 7620 O O . LEU B 2 306 ? 22.052 7.250 -2.300 1.000 0.920 306 LEU B O 1
ATOM 7636 N N . PRO B 2 307 ? 22.631 8.440 -4.118 1.000 0.910 307 PRO B N 1
ATOM 7637 C CA . PRO B 2 307 ? 23.254 9.531 -3.360 1.000 0.910 307 PRO B CA 1
ATOM 7638 C C . PRO B 2 307 ? 22.375 10.087 -2.233 1.000 0.910 307 PRO B C 1
ATOM 7639 O O . PRO B 2 307 ? 22.873 10.421 -1.163 1.000 0.910 307 PRO B O 1
ATOM 7650 N N . ILE B 2 308 ? 21.057 10.146 -2.449 1.000 0.940 308 ILE B N 1
ATOM 7651 C CA . ILE B 2 308 ? 20.085 10.653 -1.471 1.000 0.940 308 ILE B CA 1
ATOM 7652 C C . ILE B 2 308 ? 19.935 9.699 -0.279 1.000 0.940 308 ILE B C 1
ATOM 7653 O O . ILE B 2 308 ? 19.757 10.144 0.850 1.000 0.940 308 ILE B O 1
ATOM 7669 N N . VAL B 2 309 ? 20.005 8.387 -0.509 1.000 0.950 309 VAL B N 1
ATOM 7670 C CA . VAL B 2 309 ? 19.933 7.380 0.565 1.000 0.950 309 VAL B CA 1
ATOM 7671 C C . VAL B 2 309 ? 21.290 7.204 1.265 1.000 0.950 309 VAL B C 1
ATOM 7672 O O . VAL B 2 309 ? 21.336 6.781 2.422 1.000 0.950 309 VAL B O 1
ATOM 7685 N N . GLU B 2 310 ? 22.402 7.504 0.586 1.000 0.910 310 GLU B N 1
ATOM 7686 C CA . GLU B 2 310 ? 23.755 7.426 1.155 1.000 0.910 310 GLU B CA 1
ATOM 7687 C C . GLU B 2 310 ? 24.116 8.600 2.066 1.000 0.910 310 GLU B C 1
ATOM 7688 O O . GLU B 2 310 ? 24.911 8.405 2.988 1.000 0.910 310 GLU B O 1
ATOM 7700 N N . GLY B 2 311 ? 23.533 9.771 1.812 1.000 0.920 311 GLY B N 1
ATOM 7701 C CA . GLY B 2 311 ? 23.896 11.034 2.443 1.000 0.920 311 GLY B CA 1
ATOM 7702 C C . GLY B 2 311 ? 24.463 11.998 1.406 1.000 0.920 311 GLY B C 1
ATOM 7703 O O . GLY B 2 311 ? 25.583 11.845 0.918 1.000 0.920 311 GLY B O 1
ATOM 7707 N N . SER B 2 312 ? 23.666 12.999 1.055 1.000 0.920 312 SER B N 1
ATOM 7708 C CA . SER B 2 312 ? 24.005 14.059 0.112 1.000 0.920 312 SER B CA 1
ATOM 7709 C C . SER B 2 312 ? 23.437 15.397 0.570 1.000 0.920 312 SER B C 1
ATOM 7710 O O . SER B 2 312 ? 22.556 15.468 1.428 1.000 0.920 312 SER B O 1
ATOM 7718 N N . THR B 2 313 ? 23.946 16.478 -0.019 1.000 0.950 313 THR B N 1
ATOM 7719 C CA . THR B 2 313 ? 23.434 17.830 0.216 1.000 0.950 313 THR B CA 1
ATOM 7720 C C . THR B 2 313 ? 22.571 18.267 -0.964 1.000 0.950 313 THR B C 1
ATOM 7721 O O . THR B 2 313 ? 23.088 18.442 -2.064 1.000 0.950 313 THR B O 1
ATOM 7732 N N . VAL B 2 314 ? 21.274 18.477 -0.726 1.000 0.950 314 VAL B N 1
ATOM 7733 C CA . VAL B 2 314 ? 20.300 18.951 -1.721 1.000 0.950 314 VAL B CA 1
ATOM 7734 C C . VAL B 2 314 ? 19.972 20.418 -1.471 1.000 0.950 314 VAL B C 1
ATOM 7735 O O . VAL B 2 314 ? 19.645 20.821 -0.354 1.000 0.950 314 VAL B O 1
ATOM 7748 N N . VAL B 2 315 ? 20.022 21.238 -2.518 1.000 0.940 315 VAL B N 1
ATOM 7749 C CA . VAL B 2 315 ? 19.678 22.662 -2.419 1.000 0.940 315 VAL B CA 1
ATOM 7750 C C . VAL B 2 315 ? 18.161 22.848 -2.526 1.000 0.940 315 VAL B C 1
ATOM 7751 O O . VAL B 2 315 ? 17.517 22.378 -3.469 1.000 0.940 315 VAL B O 1
ATOM 7764 N N . THR B 2 316 ? 17.579 23.561 -1.559 1.000 0.930 316 THR B N 1
ATOM 7765 C CA . THR B 2 316 ? 16.147 23.890 -1.499 1.000 0.930 316 THR B CA 1
ATOM 7766 C C . THR B 2 316 ? 15.935 25.400 -1.345 1.000 0.930 316 THR B C 1
ATOM 7767 O O . THR B 2 316 ? 16.869 26.138 -1.037 1.000 0.930 316 THR B O 1
ATOM 7778 N N . LYS B 2 317 ? 14.690 25.877 -1.500 1.000 0.920 317 LYS B N 1
ATOM 7779 C CA . LYS B 2 317 ? 14.337 27.303 -1.336 1.000 0.920 317 LYS B CA 1
ATOM 7780 C C . LYS B 2 317 ? 14.552 27.859 0.082 1.000 0.920 317 LYS B C 1
ATOM 7781 O O . LYS B 2 317 ? 14.551 29.071 0.248 1.000 0.920 317 LYS B O 1
ATOM 7800 N N . TYR B 2 318 ? 14.727 26.986 1.077 1.000 0.940 318 TYR B N 1
ATOM 7801 C CA . TYR B 2 318 ? 14.980 27.351 2.476 1.000 0.940 318 TYR B CA 1
ATOM 7802 C C . TYR B 2 318 ? 16.434 27.099 2.907 1.000 0.940 318 TYR B C 1
ATOM 7803 O O . TYR B 2 318 ? 16.777 27.343 4.058 1.000 0.940 318 TYR B O 1
ATOM 7821 N N . GLY B 2 319 ? 17.289 26.605 2.001 1.000 0.930 319 GLY B N 1
ATOM 7822 C CA . GLY B 2 319 ? 18.692 26.295 2.282 1.000 0.930 319 GLY B CA 1
ATOM 7823 C C . GLY B 2 319 ? 19.128 24.912 1.798 1.000 0.930 319 GLY B C 1
ATOM 7824 O O . GLY B 2 319 ? 18.352 24.156 1.204 1.000 0.930 319 GLY B O 1
ATOM 7828 N N . SER B 2 320 ? 20.401 24.598 2.041 1.000 0.960 320 SER B N 1
ATOM 7829 C CA . SER B 2 320 ? 20.988 23.278 1.801 1.000 0.960 320 SER B CA 1
ATOM 7830 C C . SER B 2 320 ? 20.531 22.292 2.870 1.000 0.960 320 SER B C 1
ATOM 7831 O O . SER B 2 320 ? 20.715 22.568 4.052 1.000 0.960 320 SER B O 1
ATOM 7839 N N . VAL B 2 321 ? 19.979 21.157 2.449 1.000 0.960 321 VAL B N 1
ATOM 7840 C CA . VAL B 2 321 ? 19.470 20.101 3.331 1.000 0.960 321 VAL B CA 1
ATOM 7841 C C . VAL B 2 321 ? 20.285 18.835 3.121 1.000 0.960 321 VAL B C 1
ATOM 7842 O O . VAL B 2 321 ? 20.443 18.365 1.993 1.000 0.960 321 VAL B O 1
ATOM 7855 N N . LYS B 2 322 ? 20.792 18.280 4.214 1.000 0.970 322 LYS B N 1
ATOM 7856 C CA . LYS B 2 322 ? 21.542 17.030 4.270 1.000 0.970 322 LYS B CA 1
ATOM 7857 C C . LYS B 2 322 ? 20.621 15.835 4.478 1.000 0.970 322 LYS B C 1
ATOM 7858 O O . LYS B 2 322 ? 19.744 15.834 5.338 1.000 0.970 322 LYS B O 1
ATOM 7877 N N . THR B 2 323 ? 20.822 14.784 3.697 1.000 0.970 323 THR B N 1
ATOM 7878 C CA . THR B 2 323 ? 19.973 13.582 3.733 1.000 0.970 323 THR B CA 1
ATOM 7879 C C . THR B 2 323 ? 20.523 12.468 4.631 1.000 0.970 323 THR B C 1
ATOM 7880 O O . THR B 2 323 ? 19.826 11.485 4.870 1.000 0.970 323 THR B O 1
ATOM 7891 N N . ASP B 2 324 ? 21.712 12.655 5.218 1.000 0.950 324 ASP B N 1
ATOM 7892 C CA . ASP B 2 324 ? 22.482 11.698 6.036 1.000 0.950 324 ASP B CA 1
ATOM 7893 C C . ASP B 2 324 ? 21.690 11.067 7.203 1.000 0.950 324 ASP B C 1
ATOM 7894 O O . ASP B 2 324 ? 21.959 9.941 7.638 1.000 0.950 324 ASP B O 1
ATOM 7903 N N . HIS B 2 325 ? 20.702 11.792 7.735 1.000 0.950 325 HIS B N 1
ATOM 7904 C CA . HIS B 2 325 ? 19.891 11.378 8.886 1.000 0.950 325 HIS B CA 1
ATOM 7905 C C . HIS B 2 325 ? 18.384 11.240 8.588 1.000 0.950 325 HIS B C 1
ATOM 7906 O O . HIS B 2 325 ? 17.589 10.860 9.469 1.000 0.950 325 HIS B O 1
ATOM 7920 N N . VAL B 2 326 ? 17.998 11.418 7.321 1.000 0.970 326 VAL B N 1
ATOM 7921 C CA . VAL B 2 326 ? 16.651 11.107 6.832 1.000 0.970 326 VAL B CA 1
ATOM 7922 C C . VAL B 2 326 ? 16.445 9.592 6.870 1.000 0.970 326 VAL B C 1
ATOM 7923 O O . VAL B 2 326 ? 17.317 8.808 6.506 1.000 0.970 326 VAL B O 1
ATOM 7936 N N . LEU B 2 327 ? 15.278 9.149 7.346 1.000 0.980 327 LEU B N 1
ATOM 7937 C CA . LEU B 2 327 ? 14.928 7.729 7.363 1.000 0.980 327 LEU B CA 1
ATOM 7938 C C . LEU B 2 327 ? 14.204 7.368 6.071 1.000 0.980 327 LEU B C 1
ATOM 7939 O O . LEU B 2 327 ? 13.105 7.865 5.815 1.000 0.980 327 LEU B O 1
ATOM 7955 N N . PHE B 2 328 ? 14.767 6.426 5.322 1.000 0.980 328 PHE B N 1
ATOM 7956 C CA . PHE B 2 328 ? 14.128 5.878 4.135 1.000 0.980 328 PHE B CA 1
ATOM 7957 C C . PHE B 2 328 ? 13.402 4.576 4.467 1.000 0.980 328 PHE B C 1
ATOM 7958 O O . PHE B 2 328 ? 13.958 3.647 5.065 1.000 0.980 328 PHE B O 1
ATOM 7975 N N . ILE B 2 329 ? 12.138 4.501 4.062 1.000 0.980 329 ILE B N 1
ATOM 7976 C CA . ILE B 2 329 ? 11.332 3.282 4.116 1.000 0.980 329 ILE B CA 1
ATOM 7977 C C . ILE B 2 329 ? 10.927 2.953 2.684 1.000 0.980 329 ILE B C 1
ATOM 7978 O O . ILE B 2 329 ? 10.047 3.595 2.119 1.000 0.980 329 ILE B O 1
ATOM 7994 N N . ALA B 2 330 ? 11.572 1.958 2.094 1.000 0.980 330 ALA B N 1
ATOM 7995 C CA . ALA B 2 330 ? 11.196 1.442 0.790 1.000 0.980 330 ALA B CA 1
ATOM 7996 C C . ALA B 2 330 ? 10.155 0.330 0.937 1.000 0.980 330 ALA B C 1
ATOM 7997 O O . ALA B 2 330 ? 10.185 -0.446 1.897 1.000 0.980 330 ALA B O 1
ATOM 8004 N N . ALA B 2 331 ? 9.244 0.227 -0.023 1.000 0.970 331 ALA B N 1
ATOM 8005 C CA . ALA B 2 331 ? 8.216 -0.797 -0.049 1.000 0.970 331 ALA B CA 1
ATOM 8006 C C . ALA B 2 331 ? 8.019 -1.359 -1.456 1.000 0.970 331 ALA B C 1
ATOM 8007 O O . ALA B 2 331 ? 8.068 -0.625 -2.438 1.000 0.970 331 ALA B O 1
ATOM 8014 N N . GLY B 2 332 ? 7.752 -2.661 -1.543 1.000 0.940 332 GLY B N 1
ATOM 8015 C CA . GLY B 2 332 ? 7.462 -3.335 -2.806 1.000 0.940 332 GLY B CA 1
ATOM 8016 C C . GLY B 2 332 ? 6.686 -4.630 -2.605 1.000 0.940 332 GLY B C 1
ATOM 8017 O O . GLY B 2 332 ? 6.690 -5.204 -1.511 1.000 0.940 332 GLY B O 1
ATOM 8021 N N . ALA B 2 333 ? 5.980 -5.071 -3.645 1.000 0.890 333 ALA B N 1
ATOM 8022 C CA . ALA B 2 333 ? 5.287 -6.356 -3.616 1.000 0.890 333 ALA B CA 1
ATOM 8023 C C . ALA B 2 333 ? 6.233 -7.526 -3.891 1.000 0.890 333 ALA B C 1
ATOM 8024 O O . ALA B 2 333 ? 6.098 -8.563 -3.247 1.000 0.890 333 ALA B O 1
ATOM 8031 N N . PHE B 2 334 ? 7.208 -7.326 -4.787 1.000 0.860 334 PHE B N 1
ATOM 8032 C CA . PHE B 2 334 ? 8.206 -8.327 -5.176 1.000 0.860 334 PHE B CA 1
ATOM 8033 C C . PHE B 2 334 ? 7.571 -9.620 -5.727 1.000 0.860 334 PHE B C 1
ATOM 8034 O O . PHE B 2 334 ? 8.027 -10.725 -5.457 1.000 0.860 334 PHE B O 1
ATOM 8051 N N . HIS B 2 335 ? 6.495 -9.477 -6.514 1.000 0.710 335 HIS B N 1
ATOM 8052 C CA . HIS B 2 335 ? 5.869 -10.604 -7.223 1.000 0.710 335 HIS B CA 1
ATOM 8053 C C . HIS B 2 335 ? 6.661 -11.029 -8.466 1.000 0.710 335 HIS B C 1
ATOM 8054 O O . HIS B 2 335 ? 6.798 -12.214 -8.734 1.000 0.710 335 HIS B O 1
ATOM 8068 N N . MET B 2 336 ? 7.166 -10.054 -9.228 1.000 0.670 336 MET B N 1
ATOM 8069 C CA . MET B 2 336 ? 7.862 -10.285 -10.507 1.000 0.670 336 MET B CA 1
ATOM 8070 C C . MET B 2 336 ? 9.382 -10.122 -10.402 1.000 0.670 336 MET B C 1
ATOM 8071 O O . MET B 2 336 ? 10.107 -10.488 -11.320 1.000 0.670 336 MET B O 1
ATOM 8085 N N . ALA B 2 337 ? 9.849 -9.544 -9.299 1.000 0.770 337 ALA B N 1
ATOM 8086 C CA . ALA B 2 337 ? 11.249 -9.283 -9.012 1.000 0.770 337 ALA B CA 1
ATOM 8087 C C . ALA B 2 337 ? 11.516 -9.636 -7.554 1.000 0.770 337 ALA B C 1
ATOM 8088 O O . ALA B 2 337 ? 10.598 -9.670 -6.735 1.000 0.770 337 ALA B O 1
ATOM 8095 N N . LYS B 2 338 ? 12.777 -9.859 -7.218 1.000 0.850 338 LYS B N 1
ATOM 8096 C CA . LYS B 2 338 ? 13.245 -10.135 -5.864 1.000 0.850 338 LYS B CA 1
ATOM 8097 C C . LYS B 2 338 ? 14.063 -8.956 -5.342 1.000 0.850 338 LYS B C 1
ATOM 8098 O O . LYS B 2 338 ? 14.639 -8.203 -6.123 1.000 0.850 338 LYS B O 1
ATOM 8117 N N . PRO B 2 339 ? 14.215 -8.818 -4.015 1.000 0.900 339 PRO B N 1
ATOM 8118 C CA . PRO B 2 339 ? 15.133 -7.837 -3.436 1.000 0.900 339 PRO B CA 1
ATOM 8119 C C . PRO B 2 339 ? 16.577 -7.979 -3.939 1.000 0.900 339 PRO B C 1
ATOM 8120 O O . PRO B 2 339 ? 17.320 -7.004 -3.934 1.000 0.900 339 PRO B O 1
ATOM 8131 N N . SER B 2 340 ? 16.971 -9.183 -4.372 1.000 0.890 340 SER B N 1
ATOM 8132 C CA . SER B 2 340 ? 18.271 -9.467 -4.990 1.000 0.890 340 SER B CA 1
ATOM 8133 C C . SER B 2 340 ? 18.460 -8.844 -6.374 1.000 0.890 340 SER B C 1
ATOM 8134 O O . SER B 2 340 ? 19.598 -8.756 -6.824 1.000 0.890 340 SER B O 1
ATOM 8142 N N . ASP B 2 341 ? 17.376 -8.426 -7.031 1.000 0.900 341 ASP B N 1
ATOM 8143 C CA . ASP B 2 341 ? 17.389 -7.847 -8.382 1.000 0.900 341 ASP B CA 1
ATOM 8144 C C . ASP B 2 341 ? 17.555 -6.316 -8.353 1.000 0.900 341 ASP B C 1
ATOM 8145 O O . ASP B 2 341 ? 17.670 -5.665 -9.395 1.000 0.900 341 ASP B O 1
ATOM 8154 N N . LEU B 2 342 ? 17.571 -5.733 -7.149 1.000 0.920 342 LEU B N 1
ATOM 8155 C CA . LEU B 2 342 ? 18.045 -4.373 -6.921 1.000 0.920 342 LEU B CA 1
ATOM 8156 C C . LEU B 2 342 ? 19.571 -4.333 -7.042 1.000 0.920 342 LEU B C 1
ATOM 8157 O O . LEU B 2 342 ? 20.255 -5.317 -6.750 1.000 0.920 342 LEU B O 1
ATOM 8173 N N . ILE B 2 343 ? 20.125 -3.184 -7.417 1.000 0.910 343 ILE B N 1
ATOM 8174 C CA . ILE B 2 343 ? 21.575 -3.010 -7.502 1.000 0.910 343 ILE B CA 1
ATOM 8175 C C . ILE B 2 343 ? 22.230 -3.260 -6.125 1.000 0.910 343 ILE B C 1
ATOM 8176 O O . ILE B 2 343 ? 21.643 -2.899 -5.094 1.000 0.910 343 ILE B O 1
ATOM 8192 N N . PRO B 2 344 ? 23.420 -3.893 -6.065 1.000 0.920 344 PRO B N 1
ATOM 8193 C CA . PRO B 2 344 ? 24.063 -4.272 -4.803 1.000 0.920 344 PRO B CA 1
ATOM 8194 C C . PRO B 2 344 ? 24.252 -3.112 -3.818 1.000 0.920 344 PRO B C 1
ATOM 8195 O O . PRO B 2 344 ? 24.056 -3.280 -2.613 1.000 0.920 344 PRO B O 1
ATOM 8206 N N . GLU B 2 345 ? 24.589 -1.929 -4.327 1.000 0.920 345 GLU B N 1
ATOM 8207 C CA . GLU B 2 345 ? 24.798 -0.709 -3.550 1.000 0.920 345 GLU B CA 1
ATOM 8208 C C . GLU B 2 345 ? 23.515 -0.323 -2.807 1.000 0.920 345 GLU B C 1
ATOM 8209 O O . GLU B 2 345 ? 23.526 -0.104 -1.594 1.000 0.920 345 GLU B O 1
ATOM 8221 N N . LEU B 2 346 ? 22.379 -0.341 -3.510 1.000 0.930 346 LEU B N 1
ATOM 8222 C CA . LEU B 2 346 ? 21.075 -0.020 -2.937 1.000 0.930 346 LEU B CA 1
ATOM 8223 C C . LEU B 2 346 ? 20.634 -1.094 -1.935 1.000 0.930 346 LEU B C 1
ATOM 8224 O O . LEU B 2 346 ? 20.130 -0.764 -0.861 1.000 0.930 346 LEU B O 1
ATOM 8240 N N . GLN B 2 347 ? 20.886 -2.376 -2.222 1.000 0.940 347 GLN B N 1
ATOM 8241 C CA . GLN B 2 347 ? 20.602 -3.468 -1.283 1.000 0.940 347 GLN B CA 1
ATOM 8242 C C . GLN B 2 347 ? 21.311 -3.285 0.065 1.000 0.940 347 GLN B C 1
ATOM 8243 O O . GLN B 2 347 ? 20.708 -3.555 1.108 1.000 0.940 347 GLN B O 1
ATOM 8257 N N . GLY B 2 348 ? 22.567 -2.827 0.051 1.000 0.930 348 GLY B N 1
ATOM 8258 C CA . GLY B 2 348 ? 23.352 -2.558 1.258 1.000 0.930 348 GLY B CA 1
ATOM 8259 C C . GLY B 2 348 ? 22.817 -1.386 2.085 1.000 0.930 348 GLY B C 1
ATOM 8260 O O . GLY B 2 348 ? 22.971 -1.366 3.308 1.000 0.930 348 GLY B O 1
ATOM 8264 N N . ARG B 2 349 ? 22.131 -0.435 1.441 1.000 0.940 349 ARG B N 1
ATOM 8265 C CA . ARG B 2 349 ? 21.545 0.741 2.097 1.000 0.940 349 ARG B CA 1
ATOM 8266 C C . ARG B 2 349 ? 20.178 0.490 2.726 1.000 0.940 349 ARG B C 1
ATOM 8267 O O . ARG B 2 349 ? 19.740 1.335 3.501 1.000 0.940 349 ARG B O 1
ATOM 8288 N N . PHE B 2 350 ? 19.559 -0.672 2.496 1.000 0.970 350 PHE B N 1
ATOM 8289 C CA . PHE B 2 350 ? 18.348 -1.138 3.189 1.000 0.970 350 PHE B CA 1
ATOM 8290 C C . PHE B 2 350 ? 18.622 -2.384 4.055 1.000 0.970 350 PHE B C 1
ATOM 8291 O O . PHE B 2 350 ? 18.178 -3.492 3.730 1.000 0.970 350 PHE B O 1
ATOM 8308 N N . PRO B 2 351 ? 19.351 -2.230 5.180 1.000 0.940 351 PRO B N 1
ATOM 8309 C CA . PRO B 2 351 ? 19.782 -3.360 6.002 1.000 0.940 351 PRO B CA 1
ATOM 8310 C C . PRO B 2 351 ? 18.633 -4.046 6.753 1.000 0.940 351 PRO B C 1
ATOM 8311 O O . PRO B 2 351 ? 18.722 -5.238 7.045 1.000 0.940 351 PRO B O 1
ATOM 8322 N N . ILE B 2 352 ? 17.556 -3.326 7.093 1.000 0.960 352 ILE B N 1
ATOM 8323 C CA . ILE B 2 352 ? 16.395 -3.916 7.767 1.000 0.960 352 ILE B CA 1
ATOM 8324 C C . ILE B 2 352 ? 15.410 -4.388 6.703 1.000 0.960 352 ILE B C 1
ATOM 8325 O O . ILE B 2 352 ? 14.791 -3.577 6.022 1.000 0.960 352 ILE B O 1
ATOM 8341 N N . ARG B 2 353 ? 15.222 -5.701 6.594 1.000 0.960 353 ARG B N 1
ATOM 8342 C CA . ARG B 2 353 ? 14.256 -6.317 5.679 1.000 0.960 353 ARG B CA 1
ATOM 8343 C C . ARG B 2 353 ? 13.122 -6.935 6.478 1.000 0.960 353 ARG B C 1
ATOM 8344 O O . ARG B 2 353 ? 13.377 -7.658 7.441 1.000 0.960 353 ARG B O 1
ATOM 8365 N N . VAL B 2 354 ? 11.882 -6.640 6.100 1.000 0.970 354 VAL B N 1
ATOM 8366 C CA . VAL B 2 354 ? 10.706 -7.201 6.771 1.000 0.970 354 VAL B CA 1
ATOM 8367 C C . VAL B 2 354 ? 9.656 -7.620 5.765 1.000 0.970 354 VAL B C 1
ATOM 8368 O O . VAL B 2 354 ? 9.277 -6.835 4.900 1.000 0.970 354 VAL B O 1
ATOM 8381 N N . GLU B 2 355 ? 9.148 -8.833 5.935 1.000 0.950 355 GLU B N 1
ATOM 8382 C CA . GLU B 2 355 ? 8.003 -9.340 5.188 1.000 0.950 355 GLU B CA 1
ATOM 8383 C C . GLU B 2 355 ? 6.701 -9.078 5.951 1.000 0.950 355 GLU B C 1
ATOM 8384 O O . GLU B 2 355 ? 6.601 -9.304 7.162 1.000 0.950 355 GLU B O 1
ATOM 8396 N N . LEU B 2 356 ? 5.710 -8.565 5.226 1.000 0.960 356 LEU B N 1
ATOM 8397 C CA . LEU B 2 356 ? 4.336 -8.396 5.666 1.000 0.960 356 LEU B CA 1
ATOM 8398 C C . LEU B 2 356 ? 3.481 -9.500 5.049 1.000 0.960 356 LEU B C 1
ATOM 8399 O O . LEU B 2 356 ? 3.524 -9.744 3.842 1.000 0.960 356 LEU B O 1
ATOM 8415 N N . ASN B 2 357 ? 2.662 -10.127 5.885 1.000 0.930 357 ASN B N 1
ATOM 8416 C CA . ASN B 2 357 ? 1.858 -11.277 5.496 1.000 0.930 357 ASN B CA 1
ATOM 8417 C C . ASN B 2 357 ? 0.638 -10.857 4.668 1.000 0.930 357 ASN B C 1
ATOM 8418 O O . ASN B 2 357 ? 0.094 -9.762 4.857 1.000 0.930 357 ASN B O 1
ATOM 8429 N N . LYS B 2 358 ? 0.178 -11.763 3.792 1.000 0.900 358 LYS B N 1
ATOM 8430 C CA . LYS B 2 358 ? -1.156 -11.687 3.174 1.000 0.900 358 LYS B CA 1
ATOM 8431 C C . LYS B 2 358 ? -2.216 -11.617 4.282 1.000 0.900 358 LYS B C 1
ATOM 8432 O O . LYS B 2 358 ? -2.082 -12.286 5.302 1.000 0.900 358 LYS B O 1
ATOM 8451 N N . LEU B 2 359 ? -3.249 -10.809 4.061 1.000 0.930 359 LEU B N 1
ATOM 8452 C CA . LEU B 2 359 ? -4.378 -10.688 4.983 1.000 0.930 359 LEU B CA 1
ATOM 8453 C C . LEU B 2 359 ? -5.405 -11.796 4.723 1.000 0.930 359 LEU B C 1
ATOM 8454 O O . LEU B 2 359 ? -5.617 -12.198 3.575 1.000 0.930 359 LEU B O 1
ATOM 8470 N N . THR B 2 360 ? -6.035 -12.260 5.794 1.000 0.940 360 THR B N 1
ATOM 8471 C CA . THR B 2 360 ? -7.093 -13.280 5.802 1.000 0.940 360 THR B CA 1
ATOM 8472 C C . THR B 2 360 ? -8.488 -12.658 5.954 1.000 0.940 360 THR B C 1
ATOM 8473 O O . THR B 2 360 ? -8.613 -11.451 6.171 1.000 0.940 360 THR B O 1
ATOM 8484 N N . VAL B 2 361 ? -9.545 -13.477 5.847 1.000 0.950 361 VAL B N 1
ATOM 8485 C CA . VAL B 2 361 ? -10.926 -13.051 6.158 1.000 0.950 361 VAL B CA 1
ATOM 8486 C C . VAL B 2 361 ? -11.015 -12.564 7.608 1.000 0.950 361 VAL B C 1
ATOM 8487 O O . VAL B 2 361 ? -11.563 -11.493 7.853 1.000 0.950 361 VAL B O 1
ATOM 8500 N N . ASP B 2 362 ? -10.379 -13.269 8.547 1.000 0.970 362 ASP B N 1
ATOM 8501 C CA . ASP B 2 362 ? -10.317 -12.853 9.952 1.000 0.970 362 ASP B CA 1
ATOM 8502 C C . ASP B 2 362 ? -9.632 -11.490 10.116 1.000 0.970 362 ASP B C 1
ATOM 8503 O O . ASP B 2 362 ? -10.123 -10.621 10.836 1.000 0.970 362 ASP B O 1
ATOM 8512 N N . ASP B 2 363 ? -8.524 -11.241 9.409 1.000 0.970 363 ASP B N 1
ATOM 8513 C CA . ASP B 2 363 ? -7.879 -9.924 9.442 1.000 0.970 363 ASP B CA 1
ATOM 8514 C C . ASP B 2 363 ? -8.799 -8.827 8.891 1.000 0.970 363 ASP B C 1
ATOM 8515 O O . ASP B 2 363 ? -8.798 -7.711 9.408 1.000 0.970 363 ASP B O 1
ATOM 8524 N N . PHE B 2 364 ? -9.600 -9.122 7.863 1.000 0.970 364 PHE B N 1
ATOM 8525 C CA . PHE B 2 364 ? -10.583 -8.181 7.323 1.000 0.970 364 PHE B CA 1
ATOM 8526 C C . PHE B 2 364 ? -11.689 -7.868 8.335 1.000 0.970 364 PHE B C 1
ATOM 8527 O O . PHE B 2 364 ? -11.989 -6.690 8.528 1.000 0.970 364 PHE B O 1
ATOM 8544 N N . VAL B 2 365 ? -12.227 -8.875 9.035 1.000 0.980 365 VAL B N 1
ATOM 8545 C CA . VAL B 2 365 ? -13.183 -8.676 10.145 1.000 0.980 365 VAL B CA 1
ATOM 8546 C C . VAL B 2 365 ? -12.590 -7.742 11.194 1.000 0.980 365 VAL B C 1
ATOM 8547 O O . VAL B 2 365 ? -13.206 -6.755 11.593 1.000 0.980 365 VAL B O 1
ATOM 8560 N N . ARG B 2 366 ? -11.343 -7.995 11.587 1.000 0.970 366 ARG B N 1
ATOM 8561 C CA . ARG B 2 366 ? -10.646 -7.179 12.582 1.000 0.970 366 ARG B CA 1
ATOM 8562 C C . ARG B 2 366 ? -10.399 -5.755 12.096 1.000 0.970 366 ARG B C 1
ATOM 8563 O O . ARG B 2 366 ? -10.613 -4.819 12.855 1.000 0.970 366 ARG B O 1
ATOM 8584 N N . ILE B 2 367 ? -10.007 -5.554 10.837 1.000 0.970 367 ILE B N 1
ATOM 8585 C CA . ILE B 2 367 ? -9.810 -4.215 10.245 1.000 0.970 367 ILE B CA 1
ATOM 8586 C C . ILE B 2 367 ? -11.117 -3.410 10.222 1.000 0.970 367 ILE B C 1
ATOM 8587 O O . ILE B 2 367 ? -11.088 -2.188 10.386 1.000 0.970 367 ILE B O 1
ATOM 8603 N N . LEU B 2 368 ? -12.258 -4.077 10.039 1.000 0.970 368 LEU B N 1
ATOM 8604 C CA . LEU B 2 368 ? -13.574 -3.440 10.043 1.000 0.970 368 LEU B CA 1
ATOM 8605 C C . LEU B 2 368 ? -13.999 -2.931 11.430 1.000 0.970 368 LEU B C 1
ATOM 8606 O O . LEU B 2 368 ? -14.792 -1.992 11.489 1.000 0.970 368 LEU B O 1
ATOM 8622 N N . VAL B 2 369 ? -13.469 -3.500 12.523 1.000 0.950 369 VAL B N 1
ATOM 8623 C CA . VAL B 2 369 ? -13.967 -3.260 13.894 1.000 0.950 369 VAL B CA 1
ATOM 8624 C C . VAL B 2 369 ? -12.908 -2.698 14.850 1.000 0.950 369 VAL B C 1
ATOM 8625 O O . VAL B 2 369 ? -13.171 -1.720 15.553 1.000 0.950 369 VAL B O 1
ATOM 8638 N N . GLU B 2 370 ? -11.720 -3.305 14.914 1.000 0.950 370 GLU B N 1
ATOM 8639 C CA . GLU B 2 370 ? -10.725 -3.048 15.966 1.000 0.950 370 GLU B CA 1
ATOM 8640 C C . GLU B 2 370 ? -10.119 -1.635 15.905 1.000 0.950 370 GLU B C 1
ATOM 8641 O O . GLU B 2 370 ? -10.145 -0.963 16.940 1.000 0.950 370 GLU B O 1
ATOM 8653 N N . PRO B 2 371 ? -9.621 -1.132 14.752 1.000 0.950 371 PRO B N 1
ATOM 8654 C CA . PRO B 2 371 ? -8.935 0.158 14.702 1.000 0.950 371 PRO B CA 1
ATOM 8655 C C . PRO B 2 371 ? -9.767 1.330 15.246 1.000 0.950 371 PRO B C 1
ATOM 8656 O O . PRO B 2 371 ? -10.986 1.396 15.061 1.000 0.950 371 PRO B O 1
ATOM 8667 N N . ASP B 2 372 ? -9.122 2.319 15.863 1.000 0.920 372 ASP B N 1
ATOM 8668 C CA . ASP B 2 372 ? -9.802 3.540 16.338 1.000 0.920 372 ASP B CA 1
ATOM 8669 C C . ASP B 2 372 ? -10.468 4.303 15.184 1.000 0.920 372 ASP B C 1
ATOM 8670 O O . ASP B 2 372 ? -11.522 4.913 15.342 1.000 0.920 372 ASP B O 1
ATOM 8679 N N . ASN B 2 373 ? -9.872 4.219 13.994 1.000 0.880 373 ASN B N 1
ATOM 8680 C CA . ASN B 2 373 ? -10.400 4.754 12.745 1.000 0.880 373 ASN B CA 1
ATOM 8681 C C . ASN B 2 373 ? -11.020 3.662 11.854 1.000 0.880 373 ASN B C 1
ATOM 8682 O O . ASN B 2 373 ? -10.943 3.770 10.630 1.000 0.880 373 ASN B O 1
ATOM 8693 N N . ALA B 2 374 ? -11.581 2.598 12.430 1.000 0.940 374 ALA B N 1
ATOM 8694 C CA . ALA B 2 374 ? -12.214 1.529 11.662 1.000 0.940 374 ALA B CA 1
ATOM 8695 C C . ALA B 2 374 ? -13.368 2.053 10.793 1.000 0.940 374 ALA B C 1
ATOM 8696 O O . ALA B 2 374 ? -14.090 2.971 11.187 1.000 0.940 374 ALA B O 1
ATOM 8703 N N . LEU B 2 375 ? -13.548 1.464 9.608 1.000 0.940 375 LEU B N 1
ATOM 8704 C CA . LEU B 2 375 ? -14.531 1.952 8.637 1.000 0.940 375 LEU B CA 1
ATOM 8705 C C . LEU B 2 375 ? -15.964 1.882 9.166 1.000 0.940 375 LEU B C 1
ATOM 8706 O O . LEU B 2 375 ? -16.702 2.845 8.995 1.000 0.940 375 LEU B O 1
ATOM 8722 N N . LEU B 2 376 ? -16.342 0.810 9.870 1.000 0.960 376 LEU B N 1
ATOM 8723 C CA . LEU B 2 376 ? -17.695 0.688 10.424 1.000 0.960 376 LEU B CA 1
ATOM 8724 C C . LEU B 2 376 ? -18.007 1.824 11.406 1.000 0.960 376 LEU B C 1
ATOM 8725 O O . LEU B 2 376 ? -19.050 2.456 11.282 1.000 0.960 376 LEU B O 1
ATOM 8741 N N . LYS B 2 377 ? -17.066 2.163 12.301 1.000 0.950 377 LYS B N 1
ATOM 8742 C CA . LYS B 2 377 ? -17.203 3.297 13.233 1.000 0.950 377 LYS B CA 1
ATOM 8743 C C . LYS B 2 377 ? -17.371 4.625 12.492 1.000 0.950 377 LYS B C 1
ATOM 8744 O O . LYS B 2 377 ? -18.144 5.472 12.928 1.000 0.950 377 LYS B O 1
ATOM 8763 N N . GLN B 2 378 ? -16.660 4.808 11.374 1.000 0.950 378 GLN B N 1
ATOM 8764 C CA . GLN B 2 378 ? -16.792 6.011 10.547 1.000 0.950 378 GLN B CA 1
ATOM 8765 C C . GLN B 2 378 ? -18.196 6.120 9.938 1.000 0.950 378 GLN B C 1
ATOM 8766 O O . GLN B 2 378 ? -18.824 7.163 10.090 1.000 0.950 378 GLN B O 1
ATOM 8780 N N . TYR B 2 379 ? -18.723 5.056 9.319 1.000 0.940 379 TYR B N 1
ATOM 8781 C CA . TYR B 2 379 ? -20.081 5.078 8.756 1.000 0.940 379 TYR B CA 1
ATOM 8782 C C . TYR B 2 379 ? -21.166 5.217 9.833 1.000 0.940 379 TYR B C 1
ATOM 8783 O O . TYR B 2 379 ? -22.132 5.945 9.623 1.000 0.940 379 TYR B O 1
ATOM 8801 N N . GLN B 2 380 ? -20.990 4.594 11.004 1.000 0.940 380 GLN B N 1
ATOM 8802 C CA . GLN B 2 380 ? -21.879 4.797 12.153 1.000 0.940 380 GLN B CA 1
ATOM 8803 C C . GLN B 2 380 ? -21.911 6.265 12.588 1.000 0.940 380 GLN B C 1
ATOM 8804 O O . GLN B 2 380 ? -22.987 6.823 12.771 1.000 0.940 380 GLN B O 1
ATOM 8818 N N . ALA B 2 381 ? -20.741 6.900 12.718 1.000 0.930 381 ALA B N 1
ATOM 8819 C CA . ALA B 2 381 ? -20.639 8.301 13.117 1.000 0.930 381 ALA B CA 1
ATOM 8820 C C . ALA B 2 381 ? -21.232 9.261 12.072 1.000 0.930 381 ALA B C 1
ATOM 8821 O O . ALA B 2 381 ? -21.808 10.277 12.450 1.000 0.930 381 ALA B O 1
ATOM 8828 N N . LEU B 2 382 ? -21.109 8.946 10.778 1.000 0.940 382 LEU B N 1
ATOM 8829 C CA . LEU B 2 382 ? -21.717 9.730 9.701 1.000 0.940 382 LEU B CA 1
ATOM 8830 C C . LEU B 2 382 ? -23.241 9.617 9.725 1.000 0.940 382 LEU B C 1
ATOM 8831 O O . LEU B 2 382 ? -23.922 10.627 9.779 1.000 0.940 382 LEU B O 1
ATOM 8847 N N . LEU B 2 383 ? -23.792 8.406 9.757 1.000 0.920 383 LEU B N 1
ATOM 8848 C CA . LEU B 2 383 ? -25.248 8.229 9.759 1.000 0.920 383 LEU B CA 1
ATOM 8849 C C . LEU B 2 383 ? -25.903 8.722 11.058 1.000 0.920 383 LEU B C 1
ATOM 8850 O O . LEU B 2 383 ? -27.047 9.172 11.043 1.000 0.920 383 LEU B O 1
ATOM 8866 N N . GLN B 2 384 ? -25.154 8.761 12.163 1.000 0.920 384 GLN B N 1
ATOM 8867 C CA . GLN B 2 384 ? -25.615 9.381 13.401 1.000 0.920 384 GLN B CA 1
ATOM 8868 C C . GLN B 2 384 ? -25.862 10.894 13.262 1.000 0.920 384 GLN B C 1
ATOM 8869 O O . GLN B 2 384 ? -26.679 11.427 14.015 1.000 0.920 384 GLN B O 1
ATOM 8883 N N . THR B 2 385 ? -25.224 11.602 12.316 1.000 0.920 385 THR B N 1
ATOM 8884 C CA . THR B 2 385 ? -25.523 13.033 12.094 1.000 0.920 385 THR B CA 1
ATOM 8885 C C . THR B 2 385 ? -26.921 13.259 11.533 1.000 0.920 385 THR B C 1
ATOM 8886 O O . THR B 2 385 ? -27.489 14.320 11.769 1.000 0.920 385 THR B O 1
ATOM 8897 N N . GLU B 2 386 ? -27.482 12.252 10.863 1.000 0.890 386 GLU B N 1
ATOM 8898 C CA . GLU B 2 386 ? -28.874 12.214 10.391 1.000 0.890 386 GLU B CA 1
ATOM 8899 C C . GLU B 2 386 ? -29.829 11.623 11.449 1.000 0.890 386 GLU B C 1
ATOM 8900 O O . GLU B 2 386 ? -31.015 11.445 11.204 1.000 0.890 386 GLU B O 1
ATOM 8912 N N . GLY B 2 387 ? -29.332 11.296 12.649 1.000 0.870 387 GLY B N 1
ATOM 8913 C CA . GLY B 2 387 ? -30.129 10.692 13.721 1.000 0.870 387 GLY B CA 1
ATOM 8914 C C . GLY B 2 387 ? -30.335 9.177 13.600 1.000 0.870 387 GLY B C 1
ATOM 8915 O O . GLY B 2 387 ? -31.059 8.603 14.411 1.000 0.870 387 GLY B O 1
ATOM 8919 N N . ILE B 2 388 ? -29.677 8.509 12.647 1.000 0.900 388 ILE B N 1
ATOM 8920 C CA . ILE B 2 388 ? -29.781 7.059 12.447 1.000 0.900 388 ILE B CA 1
ATOM 8921 C C . ILE B 2 388 ? -28.707 6.335 13.269 1.000 0.900 388 ILE B C 1
ATOM 8922 O O . ILE B 2 388 ? -27.504 6.496 13.058 1.000 0.900 388 ILE B O 1
ATOM 8938 N N . SER B 2 389 ? -29.131 5.467 14.186 1.000 0.920 389 SER B N 1
ATOM 8939 C CA . SER B 2 389 ? -28.257 4.541 14.907 1.000 0.920 389 SER B CA 1
ATOM 8940 C C . SER B 2 389 ? -28.011 3.284 14.068 1.000 0.920 389 SER B C 1
ATOM 8941 O O . SER B 2 389 ? -28.845 2.376 14.011 1.000 0.920 389 SER B O 1
ATOM 8949 N N . LEU B 2 390 ? -26.858 3.242 13.394 1.000 0.910 390 LEU B N 1
ATOM 8950 C CA . LEU B 2 390 ? -26.436 2.098 12.587 1.000 0.910 390 LEU B CA 1
ATOM 8951 C C . LEU B 2 390 ? -25.726 1.038 13.439 1.000 0.910 390 LEU B C 1
ATOM 8952 O O . LEU B 2 390 ? -24.726 1.316 14.105 1.000 0.910 390 LEU B O 1
ATOM 8968 N N . GLU B 2 391 ? -26.177 -0.208 13.349 1.000 0.930 391 GLU B N 1
ATOM 8969 C CA . GLU B 2 391 ? -25.524 -1.357 13.979 1.000 0.930 391 GLU B CA 1
ATOM 8970 C C . GLU B 2 391 ? -25.233 -2.457 12.962 1.000 0.930 391 GLU B C 1
ATOM 8971 O O . GLU B 2 391 ? -26.014 -2.700 12.047 1.000 0.930 391 GLU B O 1
ATOM 8983 N N . PHE B 2 392 ? -24.118 -3.157 13.148 1.000 0.950 392 PHE B N 1
ATOM 8984 C CA . PHE B 2 392 ? -23.739 -4.308 12.337 1.000 0.950 392 PHE B CA 1
ATOM 8985 C C . PHE B 2 392 ? -23.722 -5.547 13.223 1.000 0.950 392 PHE B C 1
ATOM 8986 O O . PHE B 2 392 ? -23.107 -5.535 14.286 1.000 0.950 392 PHE B O 1
ATOM 9003 N N . SER B 2 393 ? -24.385 -6.614 12.785 1.000 0.950 393 SER B N 1
ATOM 9004 C CA . SER B 2 393 ? -24.246 -7.925 13.430 1.000 0.950 393 SER B CA 1
ATOM 9005 C C . SER B 2 393 ? -22.872 -8.542 13.139 1.000 0.950 393 SER B C 1
ATOM 9006 O O . SER B 2 393 ? -22.316 -8.324 12.061 1.000 0.950 393 SER B O 1
ATOM 9014 N N . ASP B 2 394 ? -22.342 -9.356 14.056 1.000 0.950 394 ASP B N 1
ATOM 9015 C CA . ASP B 2 394 ? -21.053 -10.046 13.867 1.000 0.950 394 ASP B CA 1
ATOM 9016 C C . ASP B 2 394 ? -21.043 -10.896 12.585 1.000 0.950 394 ASP B C 1
ATOM 9017 O O . ASP B 2 394 ? -20.081 -10.883 11.815 1.000 0.950 394 ASP B O 1
ATOM 9026 N N . GLU B 2 395 ? -22.162 -11.567 12.303 1.000 0.960 395 GLU B N 1
ATOM 9027 C CA . GLU B 2 395 ? -22.361 -12.342 11.076 1.000 0.960 395 GLU B CA 1
ATOM 9028 C C . GLU B 2 395 ? -22.318 -11.459 9.821 1.000 0.960 395 GLU B C 1
ATOM 9029 O O . GLU B 2 395 ? -21.714 -11.844 8.818 1.000 0.960 395 GLU B O 1
ATOM 9041 N N . ALA B 2 396 ? -22.891 -10.250 9.867 1.000 0.960 396 ALA B N 1
ATOM 9042 C CA . ALA B 2 396 ? -22.792 -9.299 8.762 1.000 0.960 396 ALA B CA 1
ATOM 9043 C C . ALA B 2 396 ? -21.346 -8.838 8.543 1.000 0.960 396 ALA B C 1
ATOM 9044 O O . ALA B 2 396 ? -20.892 -8.787 7.402 1.000 0.960 396 ALA B O 1
ATOM 9051 N N . ILE B 2 397 ? -20.601 -8.548 9.613 1.000 0.970 397 ILE B N 1
ATOM 9052 C CA . ILE B 2 397 ? -19.192 -8.131 9.522 1.000 0.970 397 ILE B CA 1
ATOM 9053 C C . ILE B 2 397 ? -18.354 -9.238 8.874 1.000 0.970 397 ILE B C 1
ATOM 9054 O O . ILE B 2 397 ? -17.573 -8.967 7.957 1.000 0.970 397 ILE B O 1
ATOM 9070 N N . HIS B 2 398 ? -18.555 -10.486 9.303 1.000 0.960 398 HIS B N 1
ATOM 9071 C CA . HIS B 2 398 ? -17.882 -11.638 8.714 1.000 0.960 398 HIS B CA 1
ATOM 9072 C C . HIS B 2 398 ? -18.234 -11.807 7.234 1.000 0.960 398 HIS B C 1
ATOM 9073 O O . HIS B 2 398 ? -17.346 -11.986 6.402 1.000 0.960 398 HIS B O 1
ATOM 9087 N N . LYS B 2 399 ? -19.513 -11.663 6.872 1.000 0.940 399 LYS B N 1
ATOM 9088 C CA . LYS B 2 399 ? -19.958 -11.742 5.475 1.000 0.940 399 LYS B CA 1
ATOM 9089 C C . LYS B 2 399 ? -19.360 -10.625 4.610 1.000 0.940 399 LYS B C 1
ATOM 9090 O O . LYS B 2 399 ? -18.938 -10.891 3.489 1.000 0.940 399 LYS B O 1
ATOM 9109 N N . ILE B 2 400 ? -19.259 -9.392 5.119 1.000 0.950 400 ILE B N 1
ATOM 9110 C CA . ILE B 2 400 ? -18.604 -8.267 4.422 1.000 0.950 400 ILE B CA 1
ATOM 9111 C C . ILE B 2 400 ? -17.132 -8.597 4.141 1.000 0.950 400 ILE B C 1
ATOM 9112 O O . ILE B 2 400 ? -16.653 -8.403 3.019 1.000 0.950 400 ILE B O 1
ATOM 9128 N N . ALA B 2 401 ? -16.418 -9.119 5.142 1.000 0.960 401 ALA B N 1
ATOM 9129 C CA . ALA B 2 401 ? -15.032 -9.553 4.999 1.000 0.960 401 ALA B CA 1
ATOM 9130 C C . ALA B 2 401 ? -14.886 -10.685 3.967 1.000 0.960 401 ALA B C 1
ATOM 9131 O O . ALA B 2 401 ? -13.983 -10.643 3.131 1.000 0.960 401 ALA B O 1
ATOM 9138 N N . GLU B 2 402 ? -15.798 -11.656 3.979 1.000 0.930 402 GLU B N 1
ATOM 9139 C CA . GLU B 2 402 ? -15.816 -12.802 3.068 1.000 0.930 402 GLU B CA 1
ATOM 9140 C C . GLU B 2 402 ? -16.077 -12.376 1.612 1.000 0.930 402 GLU B C 1
ATOM 9141 O O . GLU B 2 402 ? -15.324 -12.747 0.710 1.000 0.930 402 GLU B O 1
ATOM 9153 N N . VAL B 2 403 ? -17.064 -11.502 1.376 1.000 0.910 403 VAL B N 1
ATOM 9154 C CA . VAL B 2 403 ? -17.330 -10.922 0.048 1.000 0.910 403 VAL B CA 1
ATOM 9155 C C . VAL B 2 403 ? -16.118 -10.127 -0.448 1.000 0.910 403 VAL B C 1
ATOM 9156 O O . VAL B 2 403 ? -15.682 -10.313 -1.584 1.000 0.910 403 VAL B O 1
ATOM 9169 N N . ALA B 2 404 ? -15.519 -9.275 0.393 1.000 0.910 404 ALA B N 1
ATOM 9170 C CA . ALA B 2 404 ? -14.317 -8.526 0.021 1.000 0.910 404 ALA B CA 1
ATOM 9171 C C . ALA B 2 404 ? -13.133 -9.449 -0.315 1.000 0.910 404 ALA B C 1
ATOM 9172 O O . ALA B 2 404 ? -12.368 -9.166 -1.242 1.000 0.910 404 ALA B O 1
ATOM 9179 N N . TYR B 2 405 ? -12.978 -10.555 0.415 1.000 0.880 405 TYR B N 1
ATOM 9180 C CA . TYR B 2 405 ? -11.950 -11.553 0.147 1.000 0.880 405 TYR B CA 1
ATOM 9181 C C . TYR B 2 405 ? -12.181 -12.257 -1.195 1.000 0.880 405 TYR B C 1
ATOM 9182 O O . TYR B 2 405 ? -11.259 -12.293 -2.008 1.000 0.880 405 TYR B O 1
ATOM 9200 N N . HIS B 2 406 ? -13.401 -12.730 -1.469 1.000 0.830 406 HIS B N 1
ATOM 9201 C CA . HIS B 2 406 ? -13.748 -13.379 -2.739 1.000 0.830 406 HIS B CA 1
ATOM 9202 C C . HIS B 2 406 ? -13.525 -12.464 -3.946 1.000 0.830 406 HIS B C 1
ATOM 9203 O O . HIS B 2 406 ? -12.823 -12.843 -4.880 1.000 0.830 406 HIS B O 1
ATOM 9217 N N . VAL B 2 407 ? -13.982 -11.208 -3.890 1.000 0.820 407 VAL B N 1
ATOM 9218 C CA . VAL B 2 407 ? -13.779 -10.259 -5.000 1.000 0.820 407 VAL B CA 1
ATOM 9219 C C . VAL B 2 407 ? -12.284 -9.994 -5.260 1.000 0.820 407 VAL B C 1
ATOM 9220 O O . VAL B 2 407 ? -11.883 -9.780 -6.406 1.000 0.820 407 VAL B O 1
ATOM 9233 N N . ASN B 2 408 ? -11.436 -10.027 -4.225 1.000 0.830 408 ASN B N 1
ATOM 9234 C CA . ASN B 2 408 ? -9.978 -9.935 -4.380 1.000 0.830 408 ASN B CA 1
ATOM 9235 C C . ASN B 2 408 ? -9.339 -11.187 -5.007 1.000 0.830 408 ASN B C 1
ATOM 9236 O O . ASN B 2 408 ? -8.240 -11.063 -5.538 1.000 0.830 408 ASN B O 1
ATOM 9247 N N . GLN B 2 409 ? -9.969 -12.364 -4.924 1.000 0.720 409 GLN B N 1
ATOM 9248 C CA . GLN B 2 409 ? -9.510 -13.581 -5.610 1.000 0.720 409 GLN B CA 1
ATOM 9249 C C . GLN B 2 409 ? -9.965 -13.602 -7.077 1.000 0.720 409 GLN B C 1
ATOM 9250 O O . GLN B 2 409 ? -9.205 -14.012 -7.951 1.000 0.720 409 GLN B O 1
ATOM 9264 N N . ASP B 2 410 ? -11.186 -13.129 -7.349 1.000 0.700 410 ASP B N 1
ATOM 9265 C CA . ASP B 2 410 ? -11.797 -13.188 -8.685 1.000 0.700 410 ASP B CA 1
ATOM 9266 C C . ASP B 2 410 ? -11.357 -12.035 -9.610 1.000 0.700 410 ASP B C 1
ATOM 9267 O O . ASP B 2 410 ? -11.478 -12.109 -10.838 1.000 0.700 410 ASP B O 1
ATOM 9276 N N . THR B 2 411 ? -10.841 -10.944 -9.032 1.000 0.700 411 THR B N 1
ATOM 9277 C CA . THR B 2 411 ? -10.345 -9.758 -9.750 1.000 0.700 411 THR B CA 1
ATOM 9278 C C . THR B 2 411 ? -8.951 -9.351 -9.261 1.000 0.700 411 THR B C 1
ATOM 9279 O O . THR B 2 411 ? -8.234 -10.154 -8.674 1.000 0.700 411 THR B O 1
ATOM 9290 N N . ASP B 2 412 ? -8.534 -8.108 -9.507 1.000 0.680 412 ASP B N 1
ATOM 9291 C CA . ASP B 2 412 ? -7.238 -7.623 -9.043 1.000 0.680 412 ASP B CA 1
ATOM 9292 C C . ASP B 2 412 ? -7.208 -7.516 -7.517 1.000 0.680 412 ASP B C 1
ATOM 9293 O O . ASP B 2 412 ? -8.007 -6.805 -6.894 1.000 0.680 412 ASP B O 1
ATOM 9302 N N . ASN B 2 413 ? -6.262 -8.206 -6.889 1.000 0.770 413 ASN B N 1
ATOM 9303 C CA . ASN B 2 413 ? -6.133 -8.168 -5.444 1.000 0.770 413 ASN B CA 1
ATOM 9304 C C . ASN B 2 413 ? -5.557 -6.820 -4.985 1.000 0.770 413 ASN B C 1
ATOM 9305 O O . ASN B 2 413 ? -4.370 -6.529 -5.150 1.000 0.770 413 ASN B O 1
ATOM 9316 N N . ILE B 2 414 ? -6.400 -6.008 -4.347 1.000 0.850 414 ILE B N 1
ATOM 9317 C CA . ILE B 2 414 ? -6.017 -4.708 -3.772 1.000 0.850 414 ILE B CA 1
ATOM 9318 C C . ILE B 2 414 ? -5.909 -4.752 -2.237 1.000 0.850 414 ILE B C 1
ATOM 9319 O O . ILE B 2 414 ? -5.786 -3.710 -1.583 1.000 0.850 414 ILE B O 1
ATOM 9335 N N . GLY B 2 415 ? -5.952 -5.952 -1.651 1.000 0.890 415 GLY B N 1
ATOM 9336 C CA . GLY B 2 415 ? -5.883 -6.191 -0.212 1.000 0.890 415 GLY B CA 1
ATOM 9337 C C . GLY B 2 415 ? -7.039 -5.538 0.546 1.000 0.890 415 GLY B C 1
ATOM 9338 O O . GLY B 2 415 ? -8.171 -5.494 0.060 1.000 0.890 415 GLY B O 1
ATOM 9342 N N . ALA B 2 416 ? -6.749 -4.981 1.726 1.000 0.930 416 ALA B N 1
ATOM 9343 C CA . ALA B 2 416 ? -7.756 -4.352 2.585 1.000 0.930 416 ALA B CA 1
ATOM 9344 C C . ALA B 2 416 ? -8.422 -3.114 1.959 1.000 0.930 416 ALA B C 1
ATOM 9345 O O . ALA B 2 416 ? -9.502 -2.724 2.394 1.000 0.930 416 ALA B O 1
ATOM 9352 N N . ARG B 2 417 ? -7.843 -2.516 0.902 1.000 0.910 417 ARG B N 1
ATOM 9353 C CA . ARG B 2 417 ? -8.492 -1.407 0.175 1.000 0.910 417 ARG B CA 1
ATOM 9354 C C . ARG B 2 417 ? -9.860 -1.812 -0.379 1.000 0.910 417 ARG B C 1
ATOM 9355 O O . ARG B 2 417 ? -10.732 -0.960 -0.505 1.000 0.910 417 ARG B O 1
ATOM 9376 N N . ARG B 2 418 ? -10.063 -3.109 -0.645 1.000 0.890 418 ARG B N 1
ATOM 9377 C CA . ARG B 2 418 ? -11.339 -3.663 -1.108 1.000 0.890 418 ARG B CA 1
ATOM 9378 C C . ARG B 2 418 ? -12.486 -3.411 -0.130 1.000 0.890 418 ARG B C 1
ATOM 9379 O O . ARG B 2 418 ? -13.608 -3.192 -0.576 1.000 0.890 418 ARG B O 1
ATOM 9400 N N . LEU B 2 419 ? -12.205 -3.380 1.174 1.000 0.950 419 LEU B N 1
ATOM 9401 C CA . LEU B 2 419 ? -13.216 -3.141 2.207 1.000 0.950 419 LEU B CA 1
ATOM 9402 C C . LEU B 2 419 ? -13.908 -1.785 2.027 1.000 0.950 419 LEU B C 1
ATOM 9403 O O . LEU B 2 419 ? -15.116 -1.700 2.213 1.000 0.950 419 LEU B O 1
ATOM 9419 N N . HIS B 2 420 ? -13.177 -0.757 1.583 1.000 0.930 420 HIS B N 1
ATOM 9420 C CA . HIS B 2 420 ? -13.752 0.563 1.315 1.000 0.930 420 HIS B CA 1
ATOM 9421 C C . HIS B 2 420 ? -14.800 0.504 0.202 1.000 0.930 420 HIS B C 1
ATOM 9422 O O . HIS B 2 420 ? -15.927 0.937 0.392 1.000 0.930 420 HIS B O 1
ATOM 9436 N N . THR B 2 421 ? -14.451 -0.088 -0.944 1.000 0.910 421 THR B N 1
ATOM 9437 C CA . THR B 2 421 ? -15.376 -0.197 -2.084 1.000 0.910 421 THR B CA 1
ATOM 9438 C C . THR B 2 421 ? -16.596 -1.063 -1.778 1.000 0.910 421 THR B C 1
ATOM 9439 O O . THR B 2 421 ? -17.677 -0.787 -2.285 1.000 0.910 421 THR B O 1
ATOM 9450 N N . ILE B 2 422 ? -16.431 -2.106 -0.957 1.000 0.920 422 ILE B N 1
ATOM 9451 C CA . ILE B 2 422 ? -17.537 -2.986 -0.567 1.000 0.920 422 ILE B CA 1
ATOM 9452 C C . ILE B 2 422 ? -18.499 -2.270 0.388 1.000 0.920 422 ILE B C 1
ATOM 9453 O O . ILE B 2 422 ? -19.705 -2.360 0.187 1.000 0.920 422 ILE B O 1
ATOM 9469 N N . LEU B 2 423 ? -17.992 -1.545 1.393 1.000 0.940 423 LEU B N 1
ATOM 9470 C CA . LEU B 2 423 ? -18.836 -0.799 2.333 1.000 0.940 423 LEU B CA 1
ATOM 9471 C C . LEU B 2 423 ? -19.567 0.365 1.674 1.000 0.940 423 LEU B C 1
ATOM 9472 O O . LEU B 2 423 ? -20.759 0.524 1.917 1.000 0.940 423 LEU B O 1
ATOM 9488 N N . GLU B 2 424 ? -18.879 1.127 0.821 1.000 0.910 424 GLU B N 1
ATOM 9489 C CA . GLU B 2 424 ? -19.500 2.232 0.087 1.000 0.910 424 GLU B CA 1
ATOM 9490 C C . GLU B 2 424 ? -20.699 1.727 -0.715 1.000 0.910 424 GLU B C 1
ATOM 9491 O O . GLU B 2 424 ? -21.788 2.282 -0.644 1.000 0.910 424 GLU B O 1
ATOM 9503 N N . ARG B 2 425 ? -20.524 0.593 -1.400 1.000 0.900 425 ARG B N 1
ATOM 9504 C CA . ARG B 2 425 ? -21.590 -0.034 -2.176 1.000 0.900 425 ARG B CA 1
ATOM 9505 C C . ARG B 2 425 ? -22.688 -0.661 -1.312 1.000 0.900 425 ARG B C 1
ATOM 9506 O O . ARG B 2 425 ? -23.843 -0.672 -1.717 1.000 0.900 425 ARG B O 1
ATOM 9527 N N . LEU B 2 426 ? -22.349 -1.200 -0.141 1.000 0.930 426 LEU B N 1
ATOM 9528 C CA . LEU B 2 426 ? -23.318 -1.773 0.799 1.000 0.930 426 LEU B CA 1
ATOM 9529 C C . LEU B 2 426 ? -24.244 -0.704 1.402 1.000 0.930 426 LEU B C 1
ATOM 9530 O O . LEU B 2 426 ? -25.423 -0.973 1.636 1.000 0.930 426 LEU B O 1
ATOM 9546 N N . LEU B 2 427 ? -23.697 0.478 1.692 1.000 0.930 427 LEU B N 1
ATOM 9547 C CA . LEU B 2 427 ? -24.375 1.563 2.404 1.000 0.930 427 LEU B CA 1
ATOM 9548 C C . LEU B 2 427 ? -24.850 2.695 1.481 1.000 0.930 427 LEU B C 1
ATOM 9549 O O . LEU B 2 427 ? -25.384 3.675 1.989 1.000 0.930 427 LEU B O 1
ATOM 9565 N N . GLU B 2 428 ? -24.680 2.568 0.162 1.000 0.910 428 GLU B N 1
ATOM 9566 C CA . GLU B 2 428 ? -25.029 3.582 -0.846 1.000 0.910 428 GLU B CA 1
ATOM 9567 C C . GLU B 2 428 ? -26.487 4.048 -0.712 1.000 0.910 428 GLU B C 1
ATOM 9568 O O . GLU B 2 428 ? -26.733 5.223 -0.442 1.000 0.910 428 GLU B O 1
ATOM 9580 N N . ASP B 2 429 ? -27.444 3.118 -0.799 1.000 0.870 429 ASP B N 1
ATOM 9581 C CA . ASP B 2 429 ? -28.878 3.430 -0.706 1.000 0.870 429 ASP B CA 1
ATOM 9582 C C . ASP B 2 429 ? -29.241 4.011 0.664 1.000 0.870 429 ASP B C 1
ATOM 9583 O O . ASP B 2 429 ? -29.959 5.003 0.755 1.000 0.870 429 ASP B O 1
ATOM 9592 N N . LEU B 2 430 ? -28.684 3.433 1.737 1.000 0.880 430 LEU B N 1
ATOM 9593 C CA . LEU B 2 430 ? -28.943 3.911 3.091 1.000 0.880 430 LEU B CA 1
ATOM 9594 C C . LEU B 2 430 ? -28.427 5.340 3.287 1.000 0.880 430 LEU B C 1
ATOM 9595 O O . LEU B 2 430 ? -29.092 6.151 3.917 1.000 0.880 430 LEU B O 1
ATOM 9611 N N . SER B 2 431 ? -27.253 5.649 2.743 1.000 0.900 431 SER B N 1
ATOM 9612 C CA . SER B 2 431 ? -26.655 6.983 2.834 1.000 0.900 431 SER B CA 1
ATOM 9613 C C . SER B 2 431 ? -27.424 8.001 1.997 1.000 0.900 431 SER B C 1
ATOM 9614 O O . SER B 2 431 ? -27.489 9.168 2.370 1.000 0.900 431 SER B O 1
ATOM 9622 N N . PHE B 2 432 ? -28.012 7.568 0.881 1.000 0.900 432 PHE B N 1
ATOM 9623 C CA . PHE B 2 432 ? -28.837 8.422 0.038 1.000 0.900 432 PHE B CA 1
ATOM 9624 C C . PHE B 2 432 ? -30.195 8.743 0.680 1.000 0.900 432 PHE B C 1
ATOM 9625 O O . PHE B 2 432 ? -30.609 9.898 0.676 1.000 0.900 432 PHE B O 1
ATOM 9642 N N . GLU B 2 433 ? -30.877 7.745 1.249 1.000 0.880 433 GLU B N 1
ATOM 9643 C CA . GLU B 2 433 ? -32.202 7.911 1.865 1.000 0.880 433 GLU B CA 1
ATOM 9644 C C . GLU B 2 433 ? -32.142 8.499 3.283 1.000 0.880 433 GLU B C 1
ATOM 9645 O O . GLU B 2 433 ? -33.161 8.971 3.783 1.000 0.880 433 GLU B O 1
ATOM 9657 N N . ALA B 2 434 ? -30.968 8.494 3.930 1.000 0.880 434 ALA B N 1
ATOM 9658 C CA . ALA B 2 434 ? -30.800 8.837 5.344 1.000 0.880 434 ALA B CA 1
ATOM 9659 C C . ALA B 2 434 ? -31.548 10.103 5.823 1.000 0.880 434 ALA B C 1
ATOM 9660 O O . ALA B 2 434 ? -32.207 10.004 6.857 1.000 0.880 434 ALA B O 1
ATOM 9667 N N . PRO B 2 435 ? -31.543 11.248 5.105 1.000 0.860 435 PRO B N 1
ATOM 9668 C CA . PRO B 2 435 ? -32.253 12.455 5.549 1.000 0.860 435 PRO B CA 1
ATOM 9669 C C . PRO B 2 435 ? -33.783 12.304 5.657 1.000 0.860 435 PRO B C 1
ATOM 9670 O O . PRO B 2 435 ? -34.427 13.073 6.370 1.000 0.860 435 PRO B O 1
ATOM 9681 N N . ASP B 2 436 ? -34.368 11.329 4.952 1.000 0.830 436 ASP B N 1
ATOM 9682 C CA . ASP B 2 436 ? -35.812 11.061 4.918 1.000 0.830 436 ASP B CA 1
ATOM 9683 C C . ASP B 2 436 ? -36.219 9.870 5.809 1.000 0.830 436 ASP B C 1
ATOM 9684 O O . ASP B 2 436 ? -37.412 9.606 6.020 1.000 0.830 436 ASP B O 1
ATOM 9693 N N . VAL B 2 437 ? -35.248 9.124 6.349 1.000 0.710 437 VAL B N 1
ATOM 9694 C CA . VAL B 2 437 ? -35.519 7.937 7.164 1.000 0.710 437 VAL B CA 1
ATOM 9695 C C . VAL B 2 437 ? -35.979 8.347 8.561 1.000 0.710 437 VAL B C 1
ATOM 9696 O O . VAL B 2 437 ? -35.250 8.935 9.350 1.000 0.710 437 VAL B O 1
ATOM 9709 N N . THR B 2 438 ? -37.204 7.956 8.908 1.000 0.710 438 THR B N 1
ATOM 9710 C CA . THR B 2 438 ? -37.793 8.200 10.240 1.000 0.710 438 THR B CA 1
ATOM 9711 C C . THR B 2 438 ? -37.437 7.135 11.279 1.000 0.710 438 THR B C 1
ATOM 9712 O O . THR B 2 438 ? -37.746 7.295 12.458 1.000 0.710 438 THR B O 1
ATOM 9723 N N . MET B 2 439 ? -36.816 6.028 10.866 1.000 0.700 439 MET B N 1
ATOM 9724 C CA . MET B 2 439 ? -36.390 4.974 11.786 1.000 0.700 439 MET B CA 1
ATOM 9725 C C . MET B 2 439 ? -35.099 5.365 12.506 1.000 0.700 439 MET B C 1
ATOM 9726 O O . MET B 2 439 ? -34.062 5.546 11.879 1.000 0.700 439 MET B O 1
ATOM 9740 N N . GLU B 2 440 ? -35.138 5.391 13.838 1.000 0.780 440 GLU B N 1
ATOM 9741 C CA . GLU B 2 440 ? -33.981 5.756 14.668 1.000 0.780 440 GLU B CA 1
ATOM 9742 C C . GLU B 2 440 ? -32.876 4.689 14.692 1.000 0.780 440 GLU B C 1
ATOM 9743 O O . GLU B 2 440 ? -31.732 4.999 15.015 1.000 0.780 440 GLU B O 1
ATOM 9755 N N . LYS B 2 441 ? -33.193 3.421 14.393 1.000 0.880 441 LYS B N 1
ATOM 9756 C CA . LYS B 2 441 ? -32.245 2.306 14.510 1.000 0.880 441 LYS B CA 1
ATOM 9757 C C . LYS B 2 441 ? -32.333 1.350 13.329 1.000 0.880 441 LYS B C 1
ATOM 9758 O O . LYS B 2 441 ? -33.396 0.799 13.053 1.000 0.880 441 LYS B O 1
ATOM 9777 N N . ILE B 2 442 ? -31.196 1.110 12.680 1.000 0.890 442 ILE B N 1
ATOM 9778 C CA . ILE B 2 442 ? -31.075 0.206 11.533 1.000 0.890 442 ILE B CA 1
ATOM 9779 C C . ILE B 2 442 ? -29.966 -0.798 11.817 1.000 0.890 442 ILE B C 1
ATOM 9780 O O . ILE B 2 442 ? -28.826 -0.430 12.097 1.000 0.890 442 ILE B O 1
ATOM 9796 N N . THR B 2 443 ? -30.303 -2.081 11.725 1.000 0.920 443 THR B N 1
ATOM 9797 C CA . THR B 2 443 ? -29.354 -3.173 11.936 1.000 0.920 443 THR B CA 1
ATOM 9798 C C . THR B 2 443 ? -29.045 -3.857 10.614 1.000 0.920 443 THR B C 1
ATOM 9799 O O . THR B 2 443 ? -29.926 -4.418 9.968 1.000 0.920 443 THR B O 1
ATOM 9810 N N . ILE B 2 444 ? -27.773 -3.847 10.232 1.000 0.940 444 ILE B N 1
ATOM 9811 C CA . ILE B 2 444 ? -27.259 -4.552 9.066 1.000 0.940 444 ILE B CA 1
ATOM 9812 C C . ILE B 2 444 ? -27.080 -6.031 9.418 1.000 0.940 444 ILE B C 1
ATOM 9813 O O . ILE B 2 444 ? -26.276 -6.416 10.279 1.000 0.940 444 ILE B O 1
ATOM 9829 N N . THR B 2 445 ? -27.854 -6.866 8.738 1.000 0.930 445 THR B N 1
ATOM 9830 C CA . THR B 2 445 ? -27.879 -8.322 8.896 1.000 0.930 445 THR B CA 1
ATOM 9831 C C . THR B 2 445 ? -27.103 -9.008 7.772 1.000 0.930 445 THR B C 1
ATOM 9832 O O . THR B 2 445 ? -26.879 -8.404 6.717 1.000 0.930 445 THR B O 1
ATOM 9843 N N . PRO B 2 446 ? -26.705 -10.282 7.937 1.000 0.920 446 PRO B N 1
ATOM 9844 C CA . PRO B 2 446 ? -26.099 -11.044 6.847 1.000 0.920 446 PRO B CA 1
ATOM 9845 C C . PRO B 2 446 ? -27.008 -11.128 5.610 1.000 0.920 446 PRO B C 1
ATOM 9846 O O . PRO B 2 446 ? -26.495 -11.063 4.495 1.000 0.920 446 PRO B O 1
ATOM 9857 N N . GLN B 2 447 ? -28.340 -11.191 5.781 1.000 0.920 447 GLN B N 1
ATOM 9858 C CA . GLN B 2 447 ? -29.269 -11.174 4.643 1.000 0.920 447 GLN B CA 1
ATOM 9859 C C . GLN B 2 447 ? -29.199 -9.854 3.869 1.000 0.920 447 GLN B C 1
ATOM 9860 O O . GLN B 2 447 ? -29.152 -9.877 2.642 1.000 0.920 447 GLN B O 1
ATOM 9874 N N . TYR B 2 448 ? -29.126 -8.715 4.568 1.000 0.920 448 TYR B N 1
ATOM 9875 C CA . TYR B 2 448 ? -28.979 -7.408 3.923 1.000 0.920 448 TYR B CA 1
ATOM 9876 C C . TYR B 2 448 ? -27.672 -7.321 3.115 1.000 0.920 448 TYR B C 1
ATOM 9877 O O . TYR B 2 448 ? -27.664 -6.842 1.981 1.000 0.920 448 TYR B O 1
ATOM 9895 N N . VAL B 2 449 ? -26.566 -7.839 3.668 1.000 0.930 449 VAL B N 1
ATOM 9896 C CA . VAL B 2 449 ? -25.268 -7.903 2.972 1.000 0.930 449 VAL B CA 1
ATOM 9897 C C . VAL B 2 449 ? -25.358 -8.768 1.709 1.000 0.930 449 VAL B C 1
ATOM 9898 O O . VAL B 2 449 ? -24.859 -8.369 0.658 1.000 0.930 449 VAL B O 1
ATOM 9911 N N . GLU B 2 450 ? -26.007 -9.932 1.785 1.000 0.890 450 GLU B N 1
ATOM 9912 C CA . GLU B 2 450 ? -26.139 -10.870 0.663 1.000 0.890 450 GLU B CA 1
ATOM 9913 C C . GLU B 2 450 ? -27.062 -10.347 -0.446 1.000 0.890 450 GLU B C 1
ATOM 9914 O O . GLU B 2 450 ? -26.755 -10.511 -1.626 1.000 0.890 450 GLU B O 1
ATOM 9926 N N . GLU B 2 451 ? -28.139 -9.647 -0.090 1.000 0.870 451 GLU B N 1
ATOM 9927 C CA . GLU B 2 451 ? -29.037 -9.002 -1.050 1.000 0.870 451 GLU B CA 1
ATOM 9928 C C . GLU B 2 451 ? -28.332 -7.872 -1.815 1.000 0.870 451 GLU B C 1
ATOM 9929 O O . GLU B 2 451 ? -28.354 -7.843 -3.049 1.000 0.870 451 GLU B O 1
ATOM 9941 N N . LYS B 2 452 ? -27.650 -6.967 -1.099 1.000 0.880 452 LYS B N 1
ATOM 9942 C CA . LYS B 2 452 ? -26.998 -5.795 -1.707 1.000 0.880 452 LYS B CA 1
ATOM 9943 C C . LYS B 2 452 ? -25.722 -6.137 -2.472 1.000 0.880 452 LYS B C 1
ATOM 9944 O O . LYS B 2 452 ? -25.436 -5.512 -3.493 1.000 0.880 452 LYS B O 1
ATOM 9963 N N . LEU B 2 453 ? -24.950 -7.123 -2.011 1.000 0.870 453 LEU B N 1
ATOM 9964 C CA . LEU B 2 453 ? -23.657 -7.471 -2.614 1.000 0.870 453 LEU B CA 1
ATOM 9965 C C . LEU B 2 453 ? -23.688 -8.735 -3.481 1.000 0.870 453 LEU B C 1
ATOM 9966 O O . LEU B 2 453 ? -22.727 -8.990 -4.212 1.000 0.870 453 LEU B O 1
ATOM 9982 N N . GLY B 2 454 ? -24.772 -9.517 -3.455 1.000 0.750 454 GLY B N 1
ATOM 9983 C CA . GLY B 2 454 ? -24.855 -10.812 -4.138 1.000 0.750 454 GLY B CA 1
ATOM 9984 C C . GLY B 2 454 ? -24.625 -10.743 -5.653 1.000 0.750 454 GLY B C 1
ATOM 9985 O O . GLY B 2 454 ? -24.043 -11.659 -6.237 1.000 0.750 454 GLY B O 1
ATOM 9989 N N . THR B 2 455 ? -25.013 -9.639 -6.299 1.000 0.680 455 THR B N 1
ATOM 9990 C CA . THR B 2 455 ? -24.783 -9.416 -7.739 1.000 0.680 455 THR B CA 1
ATOM 9991 C C . THR B 2 455 ? -23.322 -9.127 -8.080 1.000 0.680 455 THR B C 1
ATOM 9992 O O . THR B 2 455 ? -22.865 -9.521 -9.149 1.000 0.680 455 THR B O 1
ATOM 10003 N N . ILE B 2 456 ? -22.562 -8.490 -7.188 1.000 0.640 456 ILE B N 1
ATOM 10004 C CA . ILE B 2 456 ? -21.153 -8.132 -7.426 1.000 0.640 456 ILE B CA 1
ATOM 10005 C C . ILE B 2 456 ? -20.269 -9.381 -7.383 1.000 0.640 456 ILE B C 1
ATOM 10006 O O . ILE B 2 456 ? -19.332 -9.493 -8.171 1.000 0.640 456 ILE B O 1
ATOM 10022 N N . ALA B 2 457 ? -20.598 -10.330 -6.501 1.000 0.580 457 ALA B N 1
ATOM 10023 C CA . ALA B 2 457 ? -19.837 -11.562 -6.320 1.000 0.580 457 ALA B CA 1
ATOM 10024 C C . ALA B 2 457 ? -19.966 -12.547 -7.500 1.000 0.580 457 ALA B C 1
ATOM 10025 O O . ALA B 2 457 ? -18.992 -13.195 -7.857 1.000 0.580 457 ALA B O 1
ATOM 10032 N N . LYS B 2 458 ? -21.144 -12.669 -8.134 1.000 0.540 458 LYS B N 1
ATOM 10033 C CA . LYS B 2 458 ? -21.387 -13.692 -9.177 1.000 0.540 458 LYS B CA 1
ATOM 10034 C C . LYS B 2 458 ? -20.950 -13.314 -10.595 1.000 0.540 458 LYS B C 1
ATOM 10035 O O . LYS B 2 458 ? -20.728 -14.197 -11.412 1.000 0.540 458 LYS B O 1
ATOM 10054 N N . ASN B 2 459 ? -20.926 -12.028 -10.942 1.000 0.470 459 ASN B N 1
ATOM 10055 C CA . ASN B 2 459 ? -21.151 -11.633 -12.341 1.000 0.470 459 ASN B CA 1
ATOM 10056 C C . ASN B 2 459 ? -19.945 -11.754 -13.287 1.000 0.470 459 ASN B C 1
ATOM 10057 O O . ASN B 2 459 ? -20.114 -11.621 -14.497 1.000 0.470 459 ASN B O 1
ATOM 10068 N N . LYS B 2 460 ? -18.713 -11.943 -12.799 1.000 0.490 460 LYS B N 1
ATOM 10069 C CA . LYS B 2 460 ? -17.568 -12.110 -13.712 1.000 0.490 460 LYS B CA 1
ATOM 10070 C C . LYS B 2 460 ? -17.381 -13.574 -14.067 1.000 0.490 460 LYS B C 1
ATOM 10071 O O . LYS B 2 460 ? -16.454 -14.237 -13.614 1.000 0.490 460 LYS B O 1
ATOM 10090 N N . ASP B 2 461 ? -18.293 -14.023 -14.919 1.000 0.430 461 ASP B N 1
ATOM 10091 C CA . ASP B 2 461 ? -18.336 -15.361 -15.480 1.000 0.430 461 ASP B CA 1
ATOM 10092 C C . ASP B 2 461 ? -17.116 -15.584 -16.390 1.000 0.430 461 ASP B C 1
ATOM 10093 O O . ASP B 2 461 ? -17.093 -15.250 -17.576 1.000 0.430 461 ASP B O 1
ATOM 10102 N N . LEU B 2 462 ? -16.047 -16.121 -15.799 1.000 0.460 462 LEU B N 1
ATOM 10103 C CA . LEU B 2 462 ? -14.835 -16.532 -16.515 1.000 0.460 462 LEU B CA 1
ATOM 10104 C C . LEU B 2 462 ? -15.121 -17.597 -17.589 1.000 0.460 462 LEU B C 1
ATOM 10105 O O . LEU B 2 462 ? -14.279 -17.814 -18.459 1.000 0.460 462 LEU B O 1
ATOM 10121 N N . SER B 2 463 ? -16.307 -18.215 -17.557 1.000 0.450 463 SER B N 1
ATOM 10122 C CA . SER B 2 463 ? -16.805 -19.167 -18.553 1.000 0.450 463 SER B CA 1
ATOM 10123 C C . SER B 2 463 ? -16.816 -18.613 -19.979 1.000 0.450 463 SER B C 1
ATOM 10124 O O . SER B 2 463 ? -16.614 -19.371 -20.916 1.000 0.450 463 SER B O 1
ATOM 10132 N N . GLN B 2 464 ? -16.944 -17.296 -20.175 1.000 0.430 464 GLN B N 1
ATOM 10133 C CA . GLN B 2 464 ? -16.952 -16.707 -21.523 1.000 0.430 464 GLN B CA 1
ATOM 10134 C C . GLN B 2 464 ? -15.612 -16.832 -22.278 1.000 0.430 464 GLN B C 1
ATOM 10135 O O . GLN B 2 464 ? -15.572 -16.575 -23.480 1.000 0.430 464 GLN B O 1
ATOM 10149 N N . PHE B 2 465 ? -14.517 -17.197 -21.598 1.000 0.500 465 PHE B N 1
ATOM 10150 C CA . PHE B 2 465 ? -13.183 -17.353 -22.199 1.000 0.500 465 PHE B CA 1
ATOM 10151 C C . PHE B 2 465 ? -12.733 -18.810 -22.356 1.000 0.500 465 PHE B C 1
ATOM 10152 O O . PHE B 2 465 ? -11.632 -19.037 -22.858 1.000 0.500 465 PHE B O 1
ATOM 10169 N N . ILE B 2 466 ? -13.535 -19.773 -21.903 1.000 0.540 466 ILE B N 1
ATOM 10170 C CA . ILE B 2 466 ? -13.202 -21.198 -21.945 1.000 0.540 466 ILE B CA 1
ATOM 10171 C C . ILE B 2 466 ? -14.164 -21.860 -22.925 1.000 0.540 466 ILE B C 1
ATOM 10172 O O . ILE B 2 466 ? -15.377 -21.707 -22.788 1.000 0.540 466 ILE B O 1
ATOM 10188 N N . LEU B 2 467 ? -13.602 -22.530 -23.933 1.000 0.540 467 LEU B N 1
ATOM 10189 C CA . LEU B 2 467 ? -14.351 -23.312 -24.917 1.000 0.540 467 LEU B CA 1
ATOM 10190 C C . LEU B 2 467 ? -14.570 -24.740 -24.426 1.000 0.540 467 LEU B C 1
ATOM 10191 O O . LEU B 2 467 ? -13.590 -25.323 -23.897 1.000 0.540 467 LEU B O 1
#

Radius of gyration: 38.03 Å; Cα contacts (8 Å, |Δi|>4): 1017; chains: 2; bounding box: 69×138×74 Å

Secondary structure (DSSP, 8-state):
---PPPPPEEEEEETTEEEEEEE-----TTT----S----EEEEGGGTEEEEE-S-HHHHHHHHHHHHHHHHHTTT-HHHHHHHHHHHHHH-TTGGG---EEEEE-SS-EEEEETTS-EE--TTSEEEESTTHHHHHHHHHHHHHHSTTT--HHHHHHHHHHHHHHH-TT--S-EEEEEE-/---PPPPHHHHHHHHHTT--S-HHHHHHHHHHHHHHHHHTTS-HHHHHH-----EEEE--TTSSHHHHHHHHHHHHT--EEEEEGGGG--SSS-PPPTTHHHHHHHHHHHHHHHHHHHHHTHHHHHHHHHHHHHHHHSPPPP-------TTGGGS------THHHHHHHHHHHHHHHHHHHHHHHHHTTTTT-EEEEEEE--PPPTHHHHTTS---GGGHHHHHHHHTTSPP-EEEEEEEHHHHHHHHHHHHHHHHS-HHHHHHHHHHHHHHH-EEEEE-GGGGSPP-SS-HHHHHHHHHHHHHHHHHHH--EEEETTEEEE-TTPEEEEEE--SSS-GGGS-HHHHHH--EEEEPPPPPHHHHHHHHHSSTT-HHHHHHHHHHTTT-EEEE-HHHHHHHHHHHHHHHHHS---TTHHHHHHHHHHHHHHHHHGGG---SEEEE-HHHHHHHHHHHHH---GGGG--

Sequence (648 aa):
MSSFHATTIFAVQHKGRSAMSGDGQVTFGQAVVMKHTARKVRKLFNGKVLAGFAGSVADAFTLFEKFEAKLEEYNGNLKRAAVELAKEWRSDKVLRKLEAMLIVMNQDTLLLVSGTGEVIEPDDGILAIGSGGNYALAAGRALKKHAGESMSASEIARAALETAGEICVYTNDQIILEELEMEKKPLTPRQIVDRLDQYIVGQQNAKKAVAVALRNRYRRSLLDEKLKDEVVPKNILMMGPTGVGKTEIARRIAKLSGAPFIKIEATKFTEVGYVGRDVESMVRDLVETSVRLIKEEKMNEVKEQAEENANKRIVRLLVPGKKKQSGVKNPFEMFFGGSQPNGEDEAESQEEANIEEKRKRMAHQLALGELEDYYVTVEVEEQQPSMFDMLQGSGMEQMGMNMQDALSGLMPKKKKRRKMTVREARKVLTNEEASKLIDMDEVGQEAVQRAEESGIIFIDEIDKIAKNGGASSSADVSREGVQRDILPIVEGSTVVTKYGSVKTDHVLFIAAGAFHMAKPSDLIPELQGRFPIRVELNKLTVDDFVRILVEPDNALLKQYQALLQTEGISLEFSDEAIHKIAEVAYHVNQDTDNIGARRLHTILERLLEDLSFEAPDVTMEKITITPQYVEEKLGTIAKNKDLSQFIL

Solvent-accessible surface area: 41683 Å² total; per-residue (Å²): 242,110,80,138,78,32,5,0,0,0,0,0,36,23,131,85,143,1,0,0,0,3,3,6,52,43,59,120,66,198,85,100,86,161,163,113,118,21,167,17,4,80,95,12,47,148,30,137,2,0,0,0,0,7,16,50,71,74,32,6,94,57,0,9,117,59,0,62,46,26,0,112,75,30,67,16,60,5,70,41,0,0,5,29,0,2,97,57,1,144,88,47,182,118,9,157,176,33,188,13,75,0,0,0,0,31,109,124,15,1,0,18,0,13,5,91,26,82,4,62,61,22,163,46,10,2,18,17,3,29,42,0,4,123,94,0,45,64,13,0,115,53,40,54,168,150,26,7,165,96,39,45,1,22,88,0,0,103,22,0,0,78,54,0,23,160,106,11,131,85,8,40,138,105,26,47,47,39,44,11,205,243,176,203,185,58,54,54,34,202,85,1,25,85,112,0,62,79,63,10,10,24,18,97,103,0,1,138,12,2,0,51,6,26,40,46,35,77,118,13,70,122,68,83,126,178,90,57,102,145,47,63,28,89,10,0,3,0,22,9,23,54,19,7,20,18,25,52,0,0,111,39,2,2,163,54,48,39,7,0,30,25,70,10,66,0,42,114,21,32,115,136,77,187,154,42,146,72,12,56,14,0,0,82,41,0,0,84,44,0,11,182,58,1,74,103,80,44,75,97,131,27,108,146,100,0,70,105,42,0,46,123,65,0,12,162,69,38,19,99,36,178,194,188,178,98,63,142,194,104,104,180,131,182,189,185,67,75,105,154,132,109,68,125,116,139,62,120,65,136,113,115,58,85,50,110,100,129,72,151,175,54,43,117,61,9,89,116,38,106,12,24,116,136,136,5,62,2,67,35,82,84,178,129,116,66,170,131,125,180,125,124,82,75,80,186,122,173,190,40,149,135,159,128,110,76,100,73,73,152,127,116,150,157,122,114,178,158,150,22,30,0,144,96,0,58,149,48,0,12,102,41,19,8,68,133,65,20,80,88,115,86,1,3,136,46,0,18,112,68,0,35,63,27,0,0,0,0,0,16,66,0,11,104,0,0,98,56,95,44,113,70,83,92,42,22,111,31,62,29,25,5,0,153,80,0,26,67,5,12,72,29,29,79,1,108,15,146,64,32,65,0,119,2,59,23,3,5,1,0,0,0,2,23,28,112,127,6,140,24,72,50,5,13,104,96,0,39,55,91,2,79,39,112,14,123,6,107,119,23,69,33,92,26,5,35,95,33,0,62,90,8,88,60,2,20,8,85,81,33,58,59,115,8,128,114,87,52,2,53,6,68,26,35,121,119,0,14,81,55,0,0,62,15,0,69,98,11,6,45,57,32,106,80,54,6,16,129,33,0,98,77,6,0,107,126,1,1,86,66,16,56,173,98,3,94,127,38,136,126,141,115,29,67,0,49,32,129,56,0,96,136,67,0,27,100,69,45,180,122,160,92,43,66,159,123,28,156